Protein AF-0000000072533952 (afdb_homodimer)

Solvent-accessible surface area (backbone atoms only — not comparable to full-atom values): 32001 Å² total; per-residue (Å²): 123,49,76,42,73,48,65,40,90,84,64,40,33,40,47,28,22,36,44,95,86,63,51,37,30,63,87,52,56,63,68,36,52,72,41,28,42,74,43,85,78,47,54,66,27,33,39,36,39,26,56,76,61,28,49,57,67,58,53,50,51,52,51,50,27,60,75,70,69,40,80,87,59,85,91,72,62,68,63,72,34,18,53,51,68,37,53,64,71,61,56,68,69,49,66,80,62,40,72,34,33,43,55,70,49,76,92,56,41,36,65,54,48,80,74,39,47,30,45,31,44,34,34,42,50,41,64,58,43,24,51,50,44,43,49,52,40,41,50,58,38,21,85,76,25,54,29,82,68,53,68,75,44,48,51,55,43,43,67,71,24,56,58,66,37,30,63,65,60,44,54,52,50,51,51,50,46,70,72,70,47,91,63,53,67,49,81,46,44,41,62,53,39,71,74,41,40,51,62,45,51,46,52,50,35,54,73,70,68,47,95,70,54,69,66,57,42,49,51,45,37,59,55,63,32,68,69,44,38,35,73,73,43,22,81,76,54,40,68,39,96,86,32,32,49,78,52,73,77,89,56,73,39,57,34,32,75,67,33,23,39,47,53,47,55,52,45,51,54,52,48,51,64,75,43,63,90,54,87,82,82,72,68,65,60,74,133,124,50,78,42,73,47,66,38,90,84,66,40,31,40,46,29,22,36,45,95,88,63,50,36,29,64,86,54,55,64,69,36,52,73,40,29,41,73,44,84,80,48,54,64,26,33,39,37,38,26,56,76,63,27,50,58,68,57,53,50,52,53,52,50,27,62,75,70,70,40,82,87,60,85,89,72,64,66,63,71,34,19,53,50,66,38,52,66,71,63,56,67,68,49,64,80,61,39,72,33,33,43,57,69,48,77,93,57,43,34,66,52,50,81,74,39,46,30,45,30,44,34,35,43,50,41,63,59,43,24,51,51,44,43,48,51,42,41,50,58,37,20,84,74,26,55,29,81,68,54,70,75,44,47,52,55,44,44,67,71,23,56,60,67,37,31,63,65,59,45,54,52,50,51,52,49,46,70,71,70,48,93,62,52,67,48,81,45,43,41,64,52,39,71,74,40,39,49,63,45,50,47,52,51,35,54,74,70,67,46,95,69,54,70,67,58,43,49,50,45,38,59,54,63,30,67,70,46,37,36,74,74,43,21,82,76,56,41,66,38,96,86,32,32,51,77,51,73,76,88,57,72,39,58,33,33,75,66,32,23,40,47,53,47,55,52,47,52,53,51,48,51,64,75,42,64,91,54,87,82,81,72,67,66,59,77,132

Radius of gyration: 31.55 Å; Cα contacts (8 Å, |Δi|>4): 881; chains: 2; bounding box: 50×92×64 Å

Foldseek 3Di:
DDWDWDAFPVGWTWTFDQAPVGATAFPADNVQQQCQQVADAALQEEEEEEAPLFQQVLVLLLVQCLVVQHNPDDQDDLLQQESSHHDRVSNVPDDPPRHHYYHAAPVSHHPCCQVSQYAYEYEYEDVLVSLVLVVLLCCLVCVRTVGDDASLRSSVVQCQQHHNGHPLVRVVRVLCCVVPPPHNYDYYYLVVCLVPVLVVSVVVSVSSVRPHDSVSSVVSSVCSPLVNCCVVCQVVQDDGPRGRSSRDPSFAQCSVVRDDPVRVVVVVVSCCVSCVVPPDDHDRHDD/DDWDWDAFPVGWTWTFDQAPVGATAFPADNVQQQCQQVADAALQEEEEEEAPLFQQVLVLLLVQCLVVQHNPDDQDDLLQQESSHHDRVSNVPDDPPRHHYYHAAPVSHHPCCQVSQYAYEYEYEDVLVSLVLVVLLCCLVCVRTVGDDASLRSSVVQCQQHHNGHPLVRVVRVLCCVVPPPHNYDYYYLVVCLVPVLVVSVVVSVSSVRPHDSVSSVVSSVCSPLVNCCVVCQVVQDDGPNGRSSRDPSFAQCSVVRDDPVRVVVVVVSCCVSCVVPPDDHDRHDD

InterPro domains:
  IPR000863 Sulfotransferase domain [PF00685] (44-278)
  IPR027417 P-loop containing nucleoside triphosphate hydrolase [G3DSA:3.40.50.300] (6-284)
  IPR027417 P-loop containing nucleoside triphosphate hydrolase [SSF52540] (18-285)

Secondary structure (DSSP, 8-state):
-EEEEEE-TTS-EEEEEE-TTS-EE-S--HHHHHTGGGPPP-TT-EEEEE-TTSSHHHHHHHHHHHHHTSS------GGGGBTTTS-HHHHHTSPSSPEEEE---GGGS-TTHHHH--EEEEEE--HHHHHHHHHHHHHHTHHHH-----HHHHHHHHHH--SS--HHHHHHHHHHHHHH--SEEEEEEHHHHHH-HHHHHHHHHHHTT----HHHHHHHHHHTSHHHHHHHHGGGG-EETTEESS-S---TTGGGGTSBHHHHHHHHHHHHHHTTT----------/-EEEEEE-TTS-EEEEEE-TTS-EE-S--HHHHHTGGGPPP-TT-EEEEE-TTSSHHHHHHHHHHHHHTSS------GGGGBTTTS-HHHHHTSPSSPEEEE---GGGS-TTHHHH--EEEEEE--HHHHHHHHHHHHHHTHHHH-----HHHHHHHHHH--SS--HHHHHHHHHHHHHH--SEEEEEEHHHHHH-HHHHHHHHHHHTT----HHHHHHHHHHTSHHHHHHHHGGGG-EETTEESS-S---TTGGGGTSBHHHHHHHHHHHHHHTTT----------

Structure (mmCIF, N/CA/C/O backbone):
data_AF-0000000072533952-model_v1
#
loop_
_entity.id
_entity.type
_entity.pdbx_description
1 polymer 'Sulfotransferase domain-containing protein'
#
loop_
_atom_site.group_PDB
_atom_site.id
_atom_site.type_symbol
_atom_site.label_atom_id
_atom_site.label_alt_id
_atom_site.label_comp_id
_atom_site.label_asym_id
_atom_site.label_entity_id
_atom_site.label_seq_id
_atom_site.pdbx_PDB_ins_code
_atom_site.Cartn_x
_atom_site.Cartn_y
_atom_site.Cartn_z
_atom_site.occupancy
_atom_site.B_iso_or_equiv
_atom_site.auth_seq_id
_atom_site.auth_comp_id
_atom_site.auth_asym_id
_atom_site.auth_atom_id
_atom_site.pdbx_PDB_model_num
ATOM 1 N N . MET A 1 1 ? 22.077 32.231 4.099 1 72.08 1 MET A N 1
ATOM 2 C CA . MET A 1 1 ? 21.346 30.988 4.328 1 72.08 1 MET A CA 1
ATOM 3 C C . MET A 1 1 ? 21.001 30.309 3.007 1 72.08 1 MET A C 1
ATOM 5 O O . MET A 1 1 ? 20.55 30.964 2.066 1 72.08 1 MET A O 1
ATOM 9 N N . ALA A 1 2 ? 21.498 29.022 2.872 1 86.63 2 ALA A N 1
ATOM 10 C CA . ALA A 1 2 ? 21.587 28.42 1.544 1 86.63 2 ALA A CA 1
ATOM 11 C C . ALA A 1 2 ? 20.46 27.415 1.32 1 86.63 2 ALA A C 1
ATOM 13 O O . ALA A 1 2 ? 19.906 26.871 2.278 1 86.63 2 ALA A O 1
ATOM 14 N N . LEU A 1 3 ? 19.991 27.453 0.155 1 94.36 3 LEU A N 1
ATOM 15 C CA . LEU A 1 3 ? 19.125 26.366 -0.289 1 94.36 3 LEU A CA 1
ATOM 16 C C . LEU A 1 3 ? 19.902 25.057 -0.385 1 94.36 3 LEU A C 1
ATOM 18 O O . LEU A 1 3 ? 21.047 25.042 -0.842 1 94.36 3 LEU A O 1
ATOM 22 N N . VAL A 1 4 ? 19.403 24.019 0.194 1 96.58 4 VAL A N 1
ATOM 23 C CA . VAL A 1 4 ? 20.053 22.713 0.178 1 96.58 4 VAL A CA 1
ATOM 24 C C . VAL A 1 4 ? 19.121 21.68 -0.452 1 96.58 4 VAL A C 1
ATOM 26 O O . VAL A 1 4 ? 17.897 21.811 -0.377 1 96.58 4 VAL A O 1
ATOM 29 N N . LYS A 1 5 ? 19.723 20.726 -1.067 1 96.21 5 LYS A N 1
ATOM 30 C CA . LYS A 1 5 ? 18.999 19.599 -1.649 1 96.21 5 LYS A CA 1
ATOM 31 C C . LYS A 1 5 ? 19.097 18.364 -0.759 1 96.21 5 LYS A C 1
ATOM 33 O O . LYS A 1 5 ? 20.193 17.86 -0.505 1 96.21 5 LYS A O 1
ATOM 38 N N . ILE A 1 6 ? 18.024 17.877 -0.265 1 96.85 6 ILE A N 1
ATOM 39 C CA . ILE A 1 6 ? 17.974 16.686 0.576 1 96.85 6 ILE A CA 1
ATOM 40 C C . ILE A 1 6 ? 17.536 15.484 -0.256 1 96.85 6 ILE A C 1
ATOM 42 O O . ILE A 1 6 ? 16.404 15.437 -0.743 1 96.85 6 ILE A O 1
ATOM 46 N N . PRO A 1 7 ? 18.353 14.525 -0.367 1 96.33 7 PRO A N 1
ATOM 47 C CA . PRO A 1 7 ? 18.014 13.388 -1.226 1 96.33 7 PRO A CA 1
ATOM 48 C C . PRO A 1 7 ? 17.142 12.353 -0.519 1 96.33 7 PRO A C 1
ATOM 50 O O . PRO A 1 7 ? 17.292 12.134 0.686 1 96.33 7 PRO A O 1
ATOM 53 N N . ASP A 1 8 ? 16.264 11.73 -1.284 1 95.71 8 ASP A N 1
ATOM 54 C CA . ASP A 1 8 ? 15.591 10.537 -0.782 1 95.71 8 ASP A CA 1
ATOM 55 C C . ASP A 1 8 ? 16.34 9.27 -1.192 1 95.71 8 ASP A C 1
ATOM 57 O O . ASP A 1 8 ? 17.434 9.345 -1.754 1 95.71 8 ASP A O 1
ATOM 61 N N . SER A 1 9 ? 15.881 8.098 -0.847 1 93.68 9 SER A N 1
ATOM 62 C CA . SER A 1 9 ? 16.593 6.842 -1.054 1 93.68 9 SER A CA 1
ATOM 63 C C . SER A 1 9 ? 16.7 6.506 -2.538 1 93.68 9 SER A C 1
ATOM 65 O O . SER A 1 9 ? 17.529 5.684 -2.936 1 93.68 9 SER A O 1
ATOM 67 N N . SER A 1 10 ? 15.916 7.096 -3.428 1 94.75 10 SER A N 1
ATOM 68 C CA . SER A 1 10 ? 15.924 6.8 -4.857 1 94.75 10 SER A CA 1
ATOM 69 C C . SER A 1 10 ? 16.67 7.876 -5.64 1 94.75 10 SER A C 1
ATOM 71 O O . SER A 1 10 ? 16.702 7.844 -6.872 1 94.75 10 SER A O 1
ATOM 73 N N . GLY A 1 11 ? 17.114 8.857 -4.97 1 94.62 11 GLY A N 1
ATOM 74 C CA . GLY A 1 11 ? 17.959 9.856 -5.605 1 94.62 11 GLY A CA 1
ATOM 75 C C . GLY A 1 11 ? 17.225 11.146 -5.918 1 94.62 11 GLY A C 1
ATOM 76 O O . GLY A 1 11 ? 17.84 12.134 -6.326 1 94.62 11 GLY A O 1
ATOM 77 N N . ASN A 1 12 ? 15.898 11.231 -5.792 1 96.33 12 ASN A N 1
ATOM 78 C CA . ASN A 1 12 ? 15.176 12.495 -5.901 1 96.33 12 ASN A CA 1
ATOM 79 C C . ASN A 1 12 ? 15.495 13.424 -4.733 1 96.33 12 ASN A C 1
ATOM 81 O O . ASN A 1 12 ? 15.807 12.962 -3.634 1 96.33 12 ASN A O 1
ATOM 85 N N . THR A 1 13 ? 15.396 14.697 -4.966 1 96.79 13 THR A N 1
ATOM 86 C CA . THR A 1 13 ? 15.777 15.623 -3.906 1 96.79 13 THR A CA 1
ATOM 87 C C . THR A 1 13 ? 14.642 16.598 -3.606 1 96.79 13 THR A C 1
ATOM 89 O O . THR A 1 13 ? 13.873 16.958 -4.5 1 96.79 13 THR A O 1
ATOM 92 N N . VAL A 1 14 ? 14.535 16.993 -2.382 1 97.01 14 VAL A N 1
ATOM 93 C CA . VAL A 1 14 ? 13.683 18.09 -1.933 1 97.01 14 VAL A CA 1
ATOM 94 C C . VAL A 1 14 ? 14.542 19.308 -1.601 1 97.01 14 VAL A C 1
ATOM 96 O O . VAL A 1 14 ? 15.521 19.202 -0.859 1 97.01 14 VAL A O 1
ATOM 99 N N . VAL A 1 15 ? 14.165 20.429 -2.109 1 97.42 15 VAL A N 1
ATOM 100 C CA . VAL A 1 15 ? 14.941 21.639 -1.861 1 97.42 15 VAL A CA 1
ATOM 101 C C . VAL A 1 15 ? 14.316 22.428 -0.713 1 97.42 15 VAL A C 1
ATOM 103 O O . VAL A 1 15 ? 13.129 22.761 -0.755 1 97.42 15 VAL A O 1
ATOM 106 N N . VAL A 1 16 ? 15.083 22.722 0.311 1 96.96 16 VAL A N 1
ATOM 107 C CA . VAL A 1 16 ? 14.658 23.487 1.478 1 96.96 16 VAL A CA 1
ATOM 108 C C . VAL A 1 16 ? 15.751 24.478 1.873 1 96.96 16 VAL A C 1
ATOM 110 O O . VAL A 1 16 ? 16.856 24.444 1.325 1 96.96 16 VAL A O 1
ATOM 113 N N . ARG A 1 17 ? 15.439 25.376 2.722 1 96.45 17 ARG A N 1
ATOM 114 C CA . ARG A 1 17 ? 16.419 26.311 3.267 1 96.45 17 ARG A CA 1
ATOM 115 C C . ARG A 1 17 ? 17.005 25.79 4.575 1 96.45 17 ARG A C 1
ATOM 117 O O . ARG A 1 17 ? 16.269 25.338 5.455 1 96.45 17 ARG A O 1
ATOM 124 N N . LYS A 1 18 ? 18.279 25.812 4.663 1 95.34 18 LYS A N 1
ATOM 125 C CA . LYS A 1 18 ? 18.946 25.489 5.922 1 95.34 18 LYS A CA 1
ATOM 126 C C . LYS A 1 18 ? 19.325 26.756 6.684 1 95.34 18 LYS A C 1
ATOM 128 O O . LYS A 1 18 ? 20.084 27.586 6.18 1 95.34 18 LYS A O 1
ATOM 133 N N . LEU A 1 19 ? 18.786 26.951 7.853 1 94.61 19 LEU A N 1
ATOM 134 C CA . LEU A 1 19 ? 19.076 28.111 8.689 1 94.61 19 LEU A CA 1
ATOM 135 C C . LEU A 1 19 ? 20.424 27.957 9.385 1 94.61 19 LEU A C 1
ATOM 137 O O . LEU A 1 19 ? 21.056 26.902 9.297 1 94.61 19 LEU A O 1
ATOM 141 N N . LYS A 1 20 ? 20.832 28.969 10.059 1 92.63 20 LYS A N 1
ATOM 142 C CA . LYS A 1 20 ? 22.135 28.986 10.716 1 92.63 20 LYS A CA 1
ATOM 143 C C . LYS A 1 20 ? 22.216 27.919 11.804 1 92.63 20 LYS A C 1
ATOM 145 O O . LYS A 1 20 ? 23.281 27.343 12.038 1 92.63 20 LYS A O 1
ATOM 150 N N . ASP A 1 21 ? 21.11 27.649 12.394 1 90.96 21 ASP A N 1
ATOM 151 C CA . ASP A 1 21 ? 21.104 26.693 13.497 1 90.96 21 ASP A CA 1
ATOM 152 C C . ASP A 1 21 ? 20.874 25.271 12.99 1 90.96 21 ASP A C 1
ATOM 154 O O . ASP A 1 21 ? 20.721 24.341 13.784 1 90.96 21 ASP A O 1
ATOM 158 N N . GLY A 1 22 ? 20.761 25.121 11.699 1 90.71 22 GLY A N 1
ATOM 159 C CA . GLY A 1 22 ? 20.689 23.795 11.106 1 90.71 22 GLY A CA 1
ATOM 160 C C . GLY A 1 22 ? 19.272 23.363 10.783 1 90.71 22 GLY A C 1
ATOM 161 O O . GLY A 1 22 ? 19.064 22.36 10.097 1 90.71 22 GLY A O 1
ATOM 162 N N . ARG A 1 23 ? 18.333 24.153 11.191 1 93.15 23 ARG A N 1
ATOM 163 C CA . ARG A 1 23 ? 16.946 23.801 10.903 1 93.15 23 ARG A CA 1
ATOM 164 C C . ARG A 1 23 ? 16.664 23.864 9.406 1 93.15 23 ARG A C 1
ATOM 166 O O . ARG A 1 23 ? 17.158 24.755 8.713 1 93.15 23 ARG A O 1
ATOM 173 N N . LEU A 1 24 ? 15.912 22.937 8.927 1 95.07 24 LEU A N 1
ATOM 174 C CA . LEU A 1 24 ? 15.436 22.924 7.548 1 95.07 24 LEU A CA 1
ATOM 175 C C . LEU A 1 24 ? 14.059 23.569 7.442 1 95.07 24 LEU A C 1
ATOM 177 O O . LEU A 1 24 ? 13.118 23.149 8.119 1 95.07 24 LEU A O 1
ATOM 181 N N . MET A 1 25 ? 13.954 24.599 6.6 1 96.37 25 MET A N 1
ATOM 182 C CA . MET A 1 25 ? 12.743 25.41 6.512 1 96.37 25 MET A CA 1
ATOM 183 C C . MET A 1 25 ? 12.317 25.595 5.059 1 96.37 25 MET A C 1
ATOM 185 O O . MET A 1 25 ? 13.111 25.376 4.143 1 96.37 25 MET A O 1
ATOM 189 N N . PRO A 1 26 ? 10.991 25.948 4.882 1 95.66 26 PRO A N 1
ATOM 190 C CA . PRO A 1 26 ? 10.617 26.305 3.511 1 95.66 26 PRO A CA 1
ATOM 191 C C . PRO A 1 26 ? 11.433 27.473 2.962 1 95.66 26 PRO A C 1
ATOM 193 O O . PRO A 1 26 ? 12.087 28.187 3.726 1 95.66 26 PRO A O 1
ATOM 196 N N . LYS A 1 27 ? 11.429 27.678 1.603 1 94.67 27 LYS A N 1
ATOM 197 C CA . LYS A 1 27 ? 12.193 28.723 0.928 1 94.67 27 LYS A CA 1
ATOM 198 C C . LYS A 1 27 ? 11.621 30.105 1.232 1 94.67 27 LYS A C 1
ATOM 200 O O . LYS A 1 27 ? 11.439 30.92 0.325 1 94.67 27 LYS A O 1
ATOM 205 N N . PHE A 1 28 ? 11.305 30.309 2.567 1 95.92 28 PHE A N 1
ATOM 206 C CA . PHE A 1 28 ? 10.835 31.619 3.002 1 95.92 28 PHE A CA 1
ATOM 207 C C . PHE A 1 28 ? 11.999 32.594 3.137 1 95.92 28 PHE A C 1
ATOM 209 O O . PHE A 1 28 ? 13.158 32.213 2.966 1 95.92 28 PHE A O 1
ATOM 216 N N . ASP A 1 29 ? 11.689 33.836 3.336 1 95.14 29 ASP A N 1
ATOM 217 C CA . ASP A 1 29 ? 12.703 34.857 3.581 1 95.14 29 ASP A CA 1
ATOM 218 C C . ASP A 1 29 ? 13.523 34.529 4.827 1 95.14 29 ASP A C 1
ATOM 220 O O . ASP A 1 29 ? 12.987 34.496 5.937 1 95.14 29 ASP A O 1
ATOM 224 N N . PRO A 1 30 ? 14.807 34.342 4.618 1 94.37 30 PRO A N 1
ATOM 225 C CA . PRO A 1 30 ? 15.634 33.93 5.754 1 94.37 30 PRO A CA 1
ATOM 226 C C . PRO A 1 30 ? 15.645 34.96 6.881 1 94.37 30 PRO A C 1
ATOM 228 O O . PRO A 1 30 ? 15.759 34.597 8.054 1 94.37 30 PRO A O 1
ATOM 231 N N . GLU A 1 31 ? 15.508 36.167 6.548 1 93.24 31 GLU A N 1
ATOM 232 C CA . GLU A 1 31 ? 15.493 37.198 7.581 1 93.24 31 GLU A CA 1
ATOM 233 C C . GLU A 1 31 ? 14.269 37.059 8.482 1 93.24 31 GLU A C 1
ATOM 235 O O . GLU A 1 31 ? 14.369 37.208 9.701 1 93.24 31 GLU A O 1
ATOM 240 N N . VAL A 1 32 ? 13.206 36.834 7.898 1 95.81 32 VAL A N 1
ATOM 241 C CA . VAL A 1 32 ? 11.978 36.667 8.668 1 95.81 32 VAL A CA 1
ATOM 242 C C . VAL A 1 32 ? 12.061 35.392 9.504 1 95.81 32 VAL A C 1
ATOM 244 O O . VAL A 1 32 ? 11.788 35.412 10.707 1 95.81 32 VAL A O 1
ATOM 247 N N . LEU A 1 33 ? 12.534 34.314 8.902 1 95.96 33 LEU A N 1
ATOM 248 C CA . LEU A 1 33 ? 12.654 33.025 9.575 1 95.96 33 LEU A CA 1
ATOM 249 C C . LEU A 1 33 ? 13.536 33.139 10.814 1 95.96 33 LEU A C 1
ATOM 251 O O . LEU A 1 33 ? 13.241 32.536 11.848 1 95.96 33 LEU A O 1
ATOM 255 N N . GLU A 1 34 ? 14.536 33.929 10.725 1 93.33 34 GLU A N 1
ATOM 256 C CA . GLU A 1 34 ? 15.531 33.992 11.791 1 93.33 34 GLU A CA 1
ATOM 257 C C . GLU A 1 34 ? 15.112 34.975 12.88 1 93.33 34 GLU A C 1
ATOM 259 O O . GLU A 1 34 ? 15.654 34.953 13.987 1 93.33 34 GLU A O 1
ATOM 264 N N . ASN A 1 35 ? 14.091 35.769 12.621 1 92.89 35 ASN A N 1
ATOM 265 C CA . ASN A 1 35 ? 13.762 36.838 13.558 1 92.89 35 ASN A CA 1
ATOM 266 C C . ASN A 1 35 ? 12.463 36.549 14.305 1 92.89 35 ASN A C 1
ATOM 268 O O . ASN A 1 35 ? 11.94 37.415 15.008 1 92.89 35 ASN A O 1
ATOM 272 N N . VAL A 1 36 ? 12.009 35.376 14.228 1 96.4 36 VAL A N 1
ATOM 273 C CA . VAL A 1 36 ? 10.732 35.035 14.846 1 96.4 36 VAL A CA 1
ATOM 274 C C . VAL A 1 36 ? 10.828 35.211 16.36 1 96.4 36 VAL A C 1
ATOM 276 O O . VAL A 1 36 ? 9.893 35.705 16.994 1 96.4 36 VAL A O 1
ATOM 279 N N . LYS A 1 37 ? 11.936 34.876 16.959 1 95.42 37 LYS A N 1
ATOM 280 C CA . LYS A 1 37 ? 12.109 34.957 18.406 1 95.42 37 LYS A CA 1
ATOM 281 C C . LYS A 1 37 ? 12.003 36.399 18.893 1 95.42 37 LYS A C 1
ATOM 283 O O . LYS A 1 37 ? 11.603 36.648 20.032 1 95.42 37 LYS A O 1
ATOM 288 N N . SER A 1 38 ? 12.294 37.329 18.031 1 95.82 38 SER A N 1
ATOM 289 C CA . SER A 1 38 ? 12.302 38.736 18.417 1 95.82 38 SER A CA 1
ATOM 290 C C . SER A 1 38 ? 10.979 39.411 18.07 1 95.82 38 SER A C 1
ATOM 292 O O . SER A 1 38 ? 10.79 40.597 18.349 1 95.82 38 SER A O 1
ATOM 294 N N . LEU A 1 39 ? 10.139 38.694 17.417 1 97.02 39 LEU A N 1
ATOM 295 C CA . LEU A 1 39 ? 8.833 39.25 17.08 1 97.02 39 LEU A CA 1
ATOM 296 C C . LEU A 1 39 ? 8.08 39.67 18.338 1 97.02 39 LEU A C 1
ATOM 298 O O . LEU A 1 39 ? 8.107 38.964 19.349 1 97.02 39 LEU A O 1
ATOM 302 N N . LYS A 1 40 ? 7.335 40.738 18.249 1 96.91 40 LYS A N 1
ATOM 303 C CA . LYS A 1 40 ? 6.59 41.251 19.395 1 96.91 40 LYS A CA 1
ATOM 304 C C . LYS A 1 40 ? 5.135 40.794 19.356 1 96.91 40 LYS A C 1
ATOM 306 O O . LYS A 1 40 ? 4.411 41.091 18.403 1 96.91 40 LYS A O 1
ATOM 311 N N . LEU A 1 41 ? 4.768 40.168 20.42 1 97.31 41 LEU A N 1
ATOM 312 C CA . LEU A 1 41 ? 3.384 39.73 20.566 1 97.31 41 LEU A CA 1
ATOM 313 C C . LEU A 1 41 ? 2.571 40.75 21.355 1 97.31 41 LEU A C 1
ATOM 315 O O . LEU A 1 41 ? 3.137 41.636 22.001 1 97.31 41 LEU A O 1
ATOM 319 N N . ARG A 1 42 ? 1.318 40.588 21.201 1 96.59 42 ARG A N 1
ATOM 320 C CA . ARG A 1 42 ? 0.371 41.352 22.008 1 96.59 42 ARG A CA 1
ATOM 321 C C . ARG A 1 42 ? -0.434 40.435 22.922 1 96.59 42 ARG A C 1
ATOM 323 O O . ARG A 1 42 ? -0.635 39.259 22.61 1 96.59 42 ARG A O 1
ATOM 330 N N . GLU A 1 43 ? -0.942 41.007 23.998 1 95.46 43 GLU A N 1
ATOM 331 C CA . GLU A 1 43 ? -1.677 40.224 24.987 1 95.46 43 GLU A CA 1
ATOM 332 C C . GLU A 1 43 ? -2.983 39.689 24.407 1 95.46 43 GLU A C 1
ATOM 334 O O . GLU A 1 43 ? -3.461 38.629 24.816 1 95.46 43 GLU A O 1
ATOM 339 N N . ASP A 1 44 ? -3.483 40.437 23.482 1 95.88 44 ASP A N 1
ATOM 340 C CA . ASP A 1 44 ? -4.783 40.041 22.948 1 95.88 44 ASP A CA 1
ATOM 341 C C . ASP A 1 44 ? -4.624 39.199 21.684 1 95.88 44 ASP A C 1
ATOM 343 O O . ASP A 1 44 ? -5.612 38.858 21.031 1 95.88 44 ASP A O 1
ATOM 347 N N . ASP A 1 45 ? -3.393 38.833 21.326 1 97.69 45 ASP A N 1
ATOM 348 C CA . ASP A 1 45 ? -3.163 37.954 20.184 1 97.69 45 ASP A CA 1
ATOM 349 C C . ASP A 1 45 ? -3.744 36.564 20.434 1 97.69 45 ASP A C 1
ATOM 351 O O . ASP A 1 45 ? -3.829 36.119 21.581 1 97.69 45 ASP A O 1
ATOM 355 N N . VAL A 1 46 ? -4.223 35.935 19.405 1 98.28 46 VAL A N 1
ATOM 356 C CA . VAL A 1 46 ? -4.5 34.503 19.364 1 98.28 46 VAL A CA 1
ATOM 357 C C . VAL A 1 46 ? -3.506 33.81 18.433 1 98.28 46 VAL A C 1
ATOM 359 O O . VAL A 1 46 ? -3.328 34.225 17.285 1 98.28 46 VAL A O 1
ATOM 362 N N . ILE A 1 47 ? -2.841 32.794 18.877 1 98.57 47 ILE A N 1
ATOM 363 C CA . ILE A 1 47 ? -1.847 32.114 18.055 1 98.57 47 ILE A CA 1
ATOM 364 C C . ILE A 1 47 ? -2.302 30.684 17.771 1 98.57 47 ILE A C 1
ATOM 366 O O . ILE A 1 47 ? -2.598 29.925 18.696 1 98.57 47 ILE A O 1
ATOM 370 N N . ILE A 1 48 ? -2.38 30.331 16.547 1 98.78 48 ILE A N 1
ATOM 371 C CA . ILE A 1 48 ? -2.685 28.974 16.105 1 98.78 48 ILE A CA 1
ATOM 372 C C . ILE A 1 48 ? -1.388 28.205 15.868 1 98.78 48 ILE A C 1
ATOM 374 O O . ILE A 1 48 ? -0.551 28.619 15.063 1 98.78 48 ILE A O 1
ATOM 378 N N . LEU A 1 49 ? -1.254 27.149 16.606 1 98.72 49 LEU A N 1
ATOM 379 C CA . LEU A 1 49 ? -0.095 26.27 16.503 1 98.72 49 LEU A CA 1
ATOM 380 C C . LEU A 1 49 ? -0.477 24.938 15.867 1 98.72 49 LEU A C 1
ATOM 382 O O . LEU A 1 49 ? -1.398 24.264 16.334 1 98.72 49 LEU A O 1
ATOM 386 N N . ALA A 1 50 ? 0.219 24.598 14.819 1 98.44 50 ALA A N 1
ATOM 387 C CA . ALA A 1 50 ? -0.026 23.329 14.139 1 98.44 50 ALA A CA 1
ATOM 388 C C . ALA A 1 50 ? 1.21 22.87 13.371 1 98.44 50 ALA A C 1
ATOM 390 O O . ALA A 1 50 ? 1.886 23.678 12.73 1 98.44 50 ALA A O 1
ATOM 391 N N . TYR A 1 51 ? 1.57 21.555 13.511 1 98.42 51 TYR A N 1
ATOM 392 C CA . TYR A 1 51 ? 2.52 21.011 12.548 1 98.42 51 TYR A CA 1
ATOM 393 C C . TYR A 1 51 ? 2.011 21.186 11.122 1 98.42 51 TYR A C 1
ATOM 395 O O . TYR A 1 51 ? 0.801 21.194 10.885 1 98.42 51 TYR A O 1
ATOM 403 N N . PRO A 1 52 ? 2.905 21.321 10.13 1 97.42 52 PRO A N 1
ATOM 404 C CA . PRO A 1 52 ? 2.432 21.506 8.756 1 97.42 52 PRO A CA 1
ATOM 405 C C . PRO A 1 52 ? 1.431 20.435 8.328 1 97.42 52 PRO A C 1
ATOM 407 O O . PRO A 1 52 ? 1.607 19.257 8.65 1 97.42 52 PRO A O 1
ATOM 410 N N . LYS A 1 53 ? 0.371 20.95 7.669 1 96.58 53 LYS A N 1
ATOM 411 C CA . LYS A 1 53 ? -0.629 20.1 7.028 1 96.58 53 LYS A CA 1
ATOM 412 C C . LYS A 1 53 ? -1.509 19.408 8.065 1 96.58 53 LYS A C 1
ATOM 414 O O . LYS A 1 53 ? -1.964 18.283 7.849 1 96.58 53 LYS A O 1
ATOM 419 N N . SER A 1 54 ? -1.721 20.054 9.166 1 97.27 54 SER A N 1
ATOM 420 C CA . SER A 1 54 ? -2.513 19.464 10.241 1 97.27 54 SER A CA 1
ATOM 421 C C . SER A 1 54 ? -3.792 20.258 10.484 1 97.27 54 SER A C 1
ATOM 423 O O . SER A 1 54 ? -4.435 20.105 11.525 1 97.27 54 SER A O 1
ATOM 425 N N . GLY A 1 55 ? -4.137 21.22 9.584 1 95.82 55 GLY A N 1
ATOM 426 C CA . GLY A 1 55 ? -5.44 21.857 9.679 1 95.82 55 GLY A CA 1
ATOM 427 C C . GLY A 1 55 ? -5.363 23.318 10.081 1 95.82 55 GLY A C 1
ATOM 428 O O . GLY A 1 55 ? -6.322 23.868 10.627 1 95.82 55 GLY A O 1
ATOM 429 N N . THR A 1 56 ? -4.244 23.928 9.783 1 96.67 56 THR A N 1
ATOM 430 C CA . THR A 1 56 ? -4.046 25.32 10.169 1 96.67 56 THR A CA 1
ATOM 431 C C . THR A 1 56 ? -5.047 26.226 9.457 1 96.67 56 THR A C 1
ATOM 433 O O . THR A 1 56 ? -5.616 27.133 10.068 1 96.67 56 THR A O 1
ATOM 436 N N . HIS A 1 57 ? -5.276 26.063 8.17 1 94 57 HIS A N 1
ATOM 437 C CA . HIS A 1 57 ? -6.243 26.852 7.415 1 94 57 HIS A CA 1
ATOM 438 C C . HIS A 1 57 ? -7.631 26.769 8.04 1 94 57 HIS A C 1
ATOM 440 O O . HIS A 1 57 ? -8.342 27.774 8.12 1 94 57 HIS A O 1
ATOM 446 N N . TRP A 1 58 ? -7.92 25.577 8.465 1 95.59 58 TRP A N 1
ATOM 447 C CA . TRP A 1 58 ? -9.227 25.288 9.045 1 95.59 58 TRP A CA 1
ATOM 448 C C . TRP A 1 58 ? -9.435 26.072 10.337 1 95.59 58 TRP A C 1
ATOM 450 O O . TRP A 1 58 ? -10.415 26.809 10.472 1 95.59 58 TRP A O 1
ATOM 460 N N . LEU A 1 59 ? -8.535 25.961 11.218 1 97.24 59 LEU A N 1
ATOM 461 C CA . LEU A 1 59 ? -8.63 26.626 12.513 1 97.24 59 LEU A CA 1
ATOM 462 C C . LEU A 1 59 ? -8.569 28.141 12.351 1 97.24 59 LEU A C 1
ATOM 464 O O . LEU A 1 59 ? -9.225 28.876 13.094 1 97.24 59 LEU A O 1
ATOM 468 N N . PHE A 1 60 ? -7.76 28.595 11.408 1 96.62 60 PHE A N 1
ATOM 469 C CA . PHE A 1 60 ? -7.641 30.023 11.135 1 96.62 60 PHE A CA 1
ATOM 470 C C . PHE A 1 60 ? -8.985 30.608 10.717 1 96.62 60 PHE A C 1
ATOM 472 O O . PHE A 1 60 ? -9.391 31.661 11.213 1 96.62 60 PHE A O 1
ATOM 479 N N . GLU A 1 61 ? -9.669 29.927 9.88 1 95.69 61 GLU A N 1
ATOM 480 C CA . GLU A 1 61 ? -10.962 30.403 9.399 1 95.69 61 GLU A CA 1
ATOM 481 C C . GLU A 1 61 ? -11.989 30.444 10.527 1 95.69 61 GLU A C 1
ATOM 483 O O . GLU A 1 61 ? -12.75 31.406 10.646 1 95.69 61 GLU A O 1
ATOM 488 N N . ILE A 1 62 ? -12.017 29.411 11.281 1 97.57 62 ILE A N 1
ATOM 489 C CA . ILE A 1 62 ? -12.938 29.342 12.41 1 97.57 62 ILE A CA 1
ATOM 490 C C . ILE A 1 62 ? -12.667 30.5 13.368 1 97.57 62 ILE A C 1
ATOM 492 O O . ILE A 1 62 ? -13.589 31.222 13.755 1 97.57 62 ILE A O 1
ATOM 496 N N . ALA A 1 63 ? -11.424 30.697 13.714 1 97.4 63 ALA A N 1
ATOM 497 C CA . ALA A 1 63 ? -11.043 31.736 14.667 1 97.4 63 ALA A CA 1
ATOM 498 C C . ALA A 1 63 ? -11.383 33.124 14.129 1 97.4 63 ALA A C 1
ATOM 500 O O . ALA A 1 63 ? -11.826 33.995 14.88 1 97.4 63 ALA A O 1
ATOM 501 N N . GLN A 1 64 ? -11.164 33.337 12.843 1 95.71 64 GLN A N 1
ATOM 502 C CA . GLN A 1 64 ? -11.472 34.621 12.223 1 95.71 64 GLN A CA 1
ATOM 503 C C . GLN A 1 64 ? -12.96 34.943 12.332 1 95.71 64 GLN A C 1
ATOM 505 O O . GLN A 1 64 ? -13.334 36.054 12.713 1 95.71 64 GLN A O 1
ATOM 510 N N . MET A 1 65 ? -13.785 34.024 12.031 1 96.69 65 MET A N 1
ATOM 511 C CA . MET A 1 65 ? -15.229 34.235 12.048 1 96.69 65 MET A CA 1
ATOM 512 C C . MET A 1 65 ? -15.731 34.451 13.472 1 96.69 65 MET A C 1
ATOM 514 O O . MET A 1 65 ? -16.602 35.29 13.708 1 96.69 65 MET A O 1
ATOM 518 N N . LEU A 1 66 ? -15.207 33.671 14.346 1 97.39 66 LEU A N 1
ATOM 519 C CA . LEU A 1 66 ? -15.589 33.844 15.744 1 97.39 66 LEU A CA 1
ATOM 520 C C . LEU A 1 66 ? -15.191 35.226 16.249 1 97.39 66 LEU A C 1
ATOM 522 O O . LEU A 1 66 ? -15.984 35.903 16.909 1 97.39 66 LEU A O 1
ATOM 526 N N . LYS A 1 67 ? -13.962 35.603 15.989 1 95.55 67 LYS A N 1
ATOM 527 C CA . LYS A 1 67 ? -13.465 36.912 16.404 1 95.55 67 LYS A CA 1
ATOM 528 C C . LYS A 1 67 ? -14.36 38.031 15.879 1 95.55 67 LYS A C 1
ATOM 530 O O . LYS A 1 67 ? -14.725 38.943 16.625 1 95.55 67 LYS A O 1
ATOM 535 N N . LEU A 1 68 ? -14.769 37.949 14.605 1 94.7 68 LEU A N 1
ATOM 536 C CA . LEU A 1 68 ? -15.517 39.023 13.959 1 94.7 68 LEU A CA 1
ATOM 537 C C . LEU A 1 68 ? -17.012 38.88 14.226 1 94.7 68 LEU A C 1
ATOM 539 O O . LEU A 1 68 ? -17.778 39.82 14.006 1 94.7 68 LEU A O 1
ATOM 543 N N . GLY A 1 69 ? -17.476 37.725 14.614 1 95.75 69 GLY A N 1
ATOM 544 C CA . GLY A 1 69 ? -18.868 37.493 14.962 1 95.75 69 GLY A CA 1
ATOM 545 C C . GLY A 1 69 ? -19.778 37.396 13.751 1 95.75 69 GLY A C 1
ATOM 546 O O . GLY A 1 69 ? -20.941 37.799 13.808 1 95.75 69 GLY A O 1
ATOM 547 N N . THR A 1 70 ? -19.187 36.975 12.687 1 96 70 THR A N 1
ATOM 548 C CA . THR A 1 70 ? -19.945 36.825 11.45 1 96 70 THR A CA 1
ATOM 549 C C . THR A 1 70 ? -19.253 35.843 10.508 1 96 70 THR A C 1
ATOM 551 O O . THR A 1 70 ? -18.051 35.6 10.63 1 96 70 THR A O 1
ATOM 554 N N . THR A 1 71 ? -20.001 35.251 9.646 1 94.99 71 THR A N 1
ATOM 555 C CA . THR A 1 71 ? -19.432 34.385 8.619 1 94.99 71 THR A CA 1
ATOM 556 C C . THR A 1 71 ? -19.077 35.187 7.371 1 94.99 71 THR A C 1
ATOM 558 O O . THR A 1 71 ? -18.411 34.678 6.468 1 94.99 71 THR A O 1
ATOM 561 N N . ASP A 1 72 ? -19.54 36.38 7.338 1 92.63 72 ASP A N 1
ATOM 562 C CA . ASP A 1 72 ? -19.194 37.278 6.24 1 92.63 72 ASP A CA 1
ATOM 563 C C . ASP A 1 72 ? -17.852 37.962 6.491 1 92.63 72 ASP A C 1
ATOM 565 O O . ASP A 1 72 ? -17.809 39.133 6.874 1 92.63 72 ASP A O 1
ATOM 569 N N . VAL A 1 73 ? -16.845 37.274 6.344 1 89.64 73 VAL A N 1
ATOM 570 C CA . VAL A 1 73 ? -15.497 37.775 6.593 1 89.64 73 VAL A CA 1
ATOM 571 C C . VAL A 1 73 ? -14.75 37.927 5.27 1 89.64 73 VAL A C 1
ATOM 573 O O . VAL A 1 73 ? -15.03 37.211 4.306 1 89.64 73 VAL A O 1
ATOM 576 N N . PRO A 1 74 ? -13.82 38.924 5.242 1 86.37 74 PRO A N 1
ATOM 577 C CA . PRO A 1 74 ? -12.98 38.987 4.043 1 86.37 74 PRO A CA 1
ATOM 578 C C . PRO A 1 74 ? -12.188 37.703 3.81 1 86.37 74 PRO A C 1
ATOM 580 O O . PRO A 1 74 ? -11.737 37.069 4.767 1 86.37 74 PRO A O 1
ATOM 583 N N . VAL A 1 75 ? -12.085 37.406 2.569 1 85.44 75 VAL A N 1
ATOM 584 C CA . VAL A 1 75 ? -11.274 36.248 2.206 1 85.44 75 VAL A CA 1
ATOM 585 C C . VAL A 1 75 ? -9.794 36.624 2.235 1 85.44 75 VAL A C 1
ATOM 587 O O . VAL A 1 75 ? -9.331 37.409 1.404 1 85.44 75 VAL A O 1
ATOM 590 N N . VAL A 1 76 ? -9.099 36.129 3.203 1 86.68 76 VAL A N 1
ATOM 591 C CA . VAL A 1 76 ? -7.675 36.412 3.35 1 86.68 76 VAL A CA 1
ATOM 592 C C . VAL A 1 76 ? -6.889 35.104 3.391 1 86.68 76 VAL A C 1
ATOM 594 O O . VAL A 1 76 ? -7.451 34.044 3.677 1 86.68 76 VAL A O 1
ATOM 597 N N . SER A 1 77 ? -5.62 35.263 3.098 1 87.98 77 SER A N 1
ATOM 598 C CA . SER A 1 77 ? -4.751 34.093 3.163 1 87.98 77 SER A CA 1
ATOM 599 C C . SER A 1 77 ? -4.198 33.891 4.569 1 87.98 77 SER A C 1
ATOM 601 O O . SER A 1 77 ? -3.727 34.841 5.199 1 87.98 77 SER A O 1
ATOM 603 N N . LYS A 1 78 ? -4.232 32.705 4.972 1 91.04 78 LYS A N 1
ATOM 604 C CA . LYS A 1 78 ? -3.638 32.331 6.252 1 91.04 78 LYS A CA 1
ATOM 605 C C . LYS A 1 78 ? -2.164 32.723 6.31 1 91.04 78 LYS A C 1
ATOM 607 O O . LYS A 1 78 ? -1.661 33.109 7.367 1 91.04 78 LYS A O 1
ATOM 612 N N . SER A 1 79 ? -1.471 32.722 5.162 1 92.68 79 SER A N 1
ATOM 613 C CA . SER A 1 79 ? -0.039 32.995 5.089 1 92.68 79 SER A CA 1
ATOM 614 C C . SER A 1 79 ? 0.264 34.45 5.43 1 92.68 79 SER A C 1
ATOM 616 O O . SER A 1 79 ? 1.364 34.77 5.886 1 92.68 79 SER A O 1
ATOM 618 N N . ASP A 1 80 ? -0.724 35.3 5.289 1 93.41 80 ASP A N 1
ATOM 619 C CA . ASP A 1 80 ? -0.545 36.715 5.598 1 93.41 80 ASP A CA 1
ATOM 620 C C . ASP A 1 80 ? -0.467 36.943 7.106 1 93.41 80 ASP A C 1
ATOM 622 O O . ASP A 1 80 ? -0.091 38.027 7.556 1 93.41 80 ASP A O 1
ATOM 626 N N . PHE A 1 81 ? -0.759 35.946 7.807 1 96.31 81 PHE A N 1
ATOM 627 C CA . PHE A 1 81 ? -0.778 36.052 9.261 1 96.31 81 PHE A CA 1
ATOM 628 C C . PHE A 1 81 ? 0.214 35.079 9.888 1 96.31 81 PHE A C 1
ATOM 630 O O . PHE A 1 81 ? 0.178 34.84 11.096 1 96.31 81 PHE A O 1
ATOM 637 N N . MET A 1 82 ? 1.087 34.521 9.131 1 97.79 82 MET A N 1
ATOM 638 C CA . MET A 1 82 ? 2.091 33.555 9.57 1 97.79 82 MET A CA 1
ATOM 639 C C . MET A 1 82 ? 3.352 34.263 10.054 1 97.79 82 MET A C 1
ATOM 641 O O . MET A 1 82 ? 4.009 34.965 9.284 1 97.79 82 MET A O 1
ATOM 645 N N . ILE A 1 83 ? 3.793 34.016 11.247 1 98.04 83 ILE A N 1
ATOM 646 C CA . ILE A 1 83 ? 4.788 34.859 11.901 1 98.04 83 ILE A CA 1
ATOM 647 C C . ILE A 1 83 ? 6.169 34.58 11.313 1 98.04 83 ILE A C 1
ATOM 649 O O . ILE A 1 83 ? 7.079 35.404 11.43 1 98.04 83 ILE A O 1
ATOM 653 N N . GLU A 1 84 ? 6.382 33.36 10.693 1 97.44 84 GLU A N 1
ATOM 654 C CA . GLU A 1 84 ? 7.684 33.063 10.103 1 97.44 84 GLU A CA 1
ATOM 655 C C . GLU A 1 84 ? 7.693 33.367 8.607 1 97.44 84 GLU A C 1
ATOM 657 O O . GLU A 1 84 ? 8.66 33.051 7.91 1 97.44 84 GLU A O 1
ATOM 662 N N . TYR A 1 85 ? 6.615 33.953 8.109 1 96.9 85 TYR A N 1
ATOM 663 C CA . TYR A 1 85 ? 6.505 34.274 6.691 1 96.9 85 TYR A CA 1
ATOM 664 C C . TYR A 1 85 ? 6.423 35.781 6.477 1 96.9 85 TYR A C 1
ATOM 666 O O . TYR A 1 85 ? 6.908 36.298 5.468 1 96.9 85 TYR A O 1
ATOM 674 N N . VAL A 1 86 ? 5.806 36.497 7.457 1 96.37 86 VAL A N 1
ATOM 675 C CA . VAL A 1 86 ? 5.475 37.908 7.288 1 96.37 86 VAL A CA 1
ATOM 676 C C . VAL A 1 86 ? 6.29 38.751 8.266 1 96.37 86 VAL A C 1
ATOM 678 O O . VAL A 1 86 ? 6.468 38.37 9.425 1 96.37 86 VAL A O 1
ATOM 681 N N . LYS A 1 87 ? 6.698 39.934 7.806 1 96.07 87 LYS A N 1
ATOM 682 C CA . LYS A 1 87 ? 7.489 40.837 8.638 1 96.07 87 LYS A CA 1
ATOM 683 C C . LYS A 1 87 ? 6.632 41.468 9.732 1 96.07 87 LYS A C 1
ATOM 685 O O . LYS A 1 87 ? 5.422 41.633 9.562 1 96.07 87 LYS A O 1
ATOM 690 N N . GLN A 1 88 ? 7.301 41.93 10.723 1 94.78 88 GLN A N 1
ATOM 691 C CA . GLN A 1 88 ? 6.648 42.474 11.909 1 94.78 88 GLN A CA 1
ATOM 692 C C . GLN A 1 88 ? 5.748 43.653 11.549 1 94.78 88 GLN A C 1
ATOM 694 O O . GLN A 1 88 ? 4.638 43.775 12.071 1 94.78 88 GLN A O 1
ATOM 699 N N . ASP A 1 89 ? 6.185 44.53 10.773 1 95.07 89 ASP A N 1
ATOM 700 C CA . ASP A 1 89 ? 5.435 45.742 10.459 1 95.07 89 ASP A CA 1
ATOM 701 C C . ASP A 1 89 ? 4.116 45.407 9.767 1 95.07 89 ASP A C 1
ATOM 703 O O . ASP A 1 89 ? 3.109 46.087 9.977 1 95.07 89 ASP A O 1
ATOM 707 N N . ILE A 1 90 ? 4.163 44.421 8.984 1 95.33 90 ILE A N 1
ATOM 708 C CA . ILE A 1 90 ? 2.955 43.982 8.293 1 95.33 90 ILE A CA 1
ATOM 709 C C . ILE A 1 90 ? 1.996 43.336 9.29 1 95.33 90 ILE A C 1
ATOM 711 O O . ILE A 1 90 ? 0.787 43.574 9.241 1 95.33 90 ILE A O 1
ATOM 715 N N . LEU A 1 91 ? 2.514 42.546 10.182 1 95.72 91 LEU A N 1
ATOM 716 C CA . LEU A 1 91 ? 1.685 41.939 11.218 1 95.72 91 LEU A CA 1
ATOM 717 C C . LEU A 1 91 ? 1.079 43.005 12.124 1 95.72 91 LEU A C 1
ATOM 719 O O . LEU A 1 91 ? -0.074 42.887 12.544 1 95.72 91 LEU A O 1
ATOM 723 N N . ASP A 1 92 ? 1.87 44.024 12.382 1 94.85 92 ASP A N 1
ATOM 724 C CA . ASP A 1 92 ? 1.43 45.097 13.269 1 94.85 92 ASP A CA 1
ATOM 725 C C . ASP A 1 92 ? 0.248 45.855 12.67 1 94.85 92 ASP A C 1
ATOM 727 O O . ASP A 1 92 ? -0.535 46.469 13.397 1 94.85 92 ASP A O 1
ATOM 731 N N . ALA A 1 93 ? 0.114 45.795 11.388 1 94.43 93 ALA A N 1
ATOM 732 C CA . ALA A 1 93 ? -0.929 46.547 10.696 1 94.43 93 ALA A CA 1
ATOM 733 C C . ALA A 1 93 ? -2.238 45.765 10.662 1 94.43 93 ALA A C 1
ATOM 735 O O . ALA A 1 93 ? -3.278 46.299 10.269 1 94.43 93 ALA A O 1
ATOM 736 N N . LYS A 1 94 ? -2.213 44.555 11.106 1 93.9 94 LYS A N 1
ATOM 737 C CA . LYS A 1 94 ? -3.429 43.747 11.1 1 93.9 94 LYS A CA 1
ATOM 738 C C . LYS A 1 94 ? -4.39 44.19 12.199 1 93.9 94 LYS A C 1
ATOM 740 O O . LYS A 1 94 ? -3.961 44.693 13.24 1 93.9 94 LYS A O 1
ATOM 745 N N . PRO A 1 95 ? -5.654 43.944 11.93 1 89.96 95 PRO A N 1
ATOM 746 C CA . PRO A 1 95 ? -6.635 44.332 12.947 1 89.96 95 PRO A CA 1
ATOM 747 C C . PRO A 1 95 ? -6.517 43.506 14.226 1 89.96 95 PRO A C 1
ATOM 749 O O . PRO A 1 95 ? -6.273 42.299 14.165 1 89.96 95 PRO A O 1
ATOM 752 N N . LEU A 1 96 ? -6.839 44.096 15.398 1 89.78 96 LEU A N 1
ATOM 753 C CA . LEU A 1 96 ? -6.77 43.452 16.705 1 89.78 96 LEU A CA 1
ATOM 754 C C . LEU A 1 96 ? -8.101 42.796 17.059 1 89.78 96 LEU A C 1
ATOM 756 O O . LEU A 1 96 ? -9.16 43.268 16.64 1 89.78 96 LEU A O 1
ATOM 760 N N . PRO A 1 97 ? -8.098 41.965 17.851 1 93.05 97 PRO A N 1
ATOM 761 C CA . PRO A 1 97 ? -6.958 41.093 18.145 1 93.05 97 PRO A CA 1
ATOM 762 C C . PRO A 1 97 ? -6.465 40.332 16.917 1 93.05 97 PRO A C 1
ATOM 764 O O . PRO A 1 97 ? -7.266 39.95 16.06 1 93.05 97 PRO A O 1
ATOM 767 N N . ARG A 1 98 ? -5.189 40.118 16.804 1 96.21 98 ARG A N 1
ATOM 768 C CA . ARG A 1 98 ? -4.613 39.411 15.664 1 96.21 98 ARG A CA 1
ATOM 769 C C . ARG A 1 98 ? -4.759 37.901 15.825 1 96.21 98 ARG A C 1
ATOM 771 O O . ARG A 1 98 ? -4.532 37.363 16.91 1 96.21 98 ARG A O 1
ATOM 778 N N . ILE A 1 99 ? -5.243 37.247 14.763 1 97.49 99 ILE A N 1
ATOM 779 C CA . ILE A 1 99 ? -5.194 35.791 14.682 1 97.49 99 ILE A CA 1
ATOM 780 C C . ILE A 1 99 ? -3.94 35.358 13.926 1 97.49 99 ILE A C 1
ATOM 782 O O . ILE A 1 99 ? -3.943 35.289 12.694 1 97.49 99 ILE A O 1
ATOM 786 N N . LEU A 1 100 ? -2.904 35.032 14.626 1 98.19 100 LEU A N 1
ATOM 787 C CA . LEU A 1 100 ? -1.62 34.657 14.042 1 98.19 100 LEU A CA 1
ATOM 788 C C . LEU A 1 100 ? -1.48 33.141 13.967 1 98.19 100 LEU A C 1
ATOM 790 O O . LEU A 1 100 ? -2.242 32.41 14.603 1 98.19 100 LEU A O 1
ATOM 794 N N . ASN A 1 101 ? -0.605 32.64 13.144 1 98.39 101 ASN A N 1
ATOM 795 C CA . ASN A 1 101 ? -0.339 31.207 13.073 1 98.39 101 ASN A CA 1
ATOM 796 C C . ASN A 1 101 ? 1.139 30.924 12.818 1 98.39 101 ASN A C 1
ATOM 798 O O . ASN A 1 101 ? 1.87 31.795 12.345 1 98.39 101 ASN A O 1
ATOM 802 N N . THR A 1 102 ? 1.605 29.706 13.184 1 98.51 102 THR A N 1
ATOM 803 C CA . THR A 1 102 ? 2.985 29.288 12.968 1 98.51 102 THR A CA 1
ATOM 804 C C . THR A 1 102 ? 3.105 27.768 13.023 1 98.51 102 THR A C 1
ATOM 806 O O . THR A 1 102 ? 2.245 27.092 13.591 1 98.51 102 THR A O 1
ATOM 809 N N . HIS A 1 103 ? 4.116 27.241 12.369 1 98.33 103 HIS A N 1
ATOM 810 C CA . HIS A 1 103 ? 4.459 25.824 12.425 1 98.33 103 HIS A CA 1
ATOM 811 C C . HIS A 1 103 ? 5.729 25.596 13.237 1 98.33 103 HIS A C 1
ATOM 813 O O . HIS A 1 103 ? 6.265 24.486 13.261 1 98.33 103 HIS A O 1
ATOM 819 N N . TYR A 1 104 ? 6.207 26.631 13.943 1 97.77 104 TYR A N 1
ATOM 820 C CA . TYR A 1 104 ? 7.449 26.529 14.701 1 97.77 104 TYR A CA 1
ATOM 821 C C . TYR A 1 104 ? 7.251 25.7 15.964 1 97.77 104 TYR A C 1
ATOM 823 O O . TYR A 1 104 ? 6.149 25.653 16.516 1 97.77 104 TYR A O 1
ATOM 831 N N . ARG A 1 105 ? 8.307 25.108 16.362 1 96.75 105 ARG A N 1
ATOM 832 C CA . ARG A 1 105 ? 8.367 24.495 17.685 1 96.75 105 ARG A CA 1
ATOM 833 C C . ARG A 1 105 ? 8.322 25.553 18.782 1 96.75 105 ARG A C 1
ATOM 835 O O . ARG A 1 105 ? 8.666 26.713 18.547 1 96.75 105 ARG A O 1
ATOM 842 N N . PHE A 1 106 ? 7.971 25.095 19.935 1 97.24 106 PHE A N 1
ATOM 843 C CA . PHE A 1 106 ? 7.695 26.032 21.017 1 97.24 106 PHE A CA 1
ATOM 844 C C . PHE A 1 106 ? 8.944 26.829 21.375 1 97.24 106 PHE A C 1
ATOM 846 O O . PHE A 1 106 ? 8.872 28.039 21.599 1 97.24 106 PHE A O 1
ATOM 853 N N . HIS A 1 107 ? 10.112 26.153 21.422 1 95.49 107 HIS A N 1
ATOM 854 C CA . HIS A 1 107 ? 11.341 26.806 21.858 1 95.49 107 HIS A CA 1
ATOM 855 C C . HIS A 1 107 ? 11.807 27.841 20.84 1 95.49 107 HIS A C 1
ATOM 857 O O . HIS A 1 107 ? 12.688 28.653 21.132 1 95.49 107 HIS A O 1
ATOM 863 N N . ASP A 1 108 ? 11.165 27.88 19.645 1 95.71 108 ASP A N 1
ATOM 864 C CA . ASP A 1 108 ? 11.552 28.827 18.603 1 95.71 108 ASP A CA 1
ATOM 865 C C . ASP A 1 108 ? 10.545 29.97 18.498 1 95.71 108 ASP A C 1
ATOM 867 O O . ASP A 1 108 ? 10.701 30.867 17.667 1 95.71 108 ASP A O 1
ATOM 871 N N . LEU A 1 109 ? 9.516 29.974 19.335 1 97.64 109 LEU A N 1
ATOM 872 C CA . LEU A 1 109 ? 8.498 31.02 19.324 1 97.64 109 LEU A CA 1
ATOM 873 C C . LEU A 1 109 ? 9.046 32.317 19.909 1 97.64 109 LEU A C 1
ATOM 875 O O . LEU A 1 109 ? 10.123 32.327 20.509 1 97.64 109 LEU A O 1
ATOM 879 N N . PRO A 1 110 ? 8.279 33.392 19.69 1 97.73 110 PRO A N 1
ATOM 880 C CA . PRO A 1 110 ? 8.711 34.663 20.276 1 97.73 110 PRO A CA 1
ATOM 881 C C . PRO A 1 110 ? 8.933 34.571 21.784 1 97.73 110 PRO A C 1
ATOM 883 O O . PRO A 1 110 ? 8.115 33.985 22.498 1 97.73 110 PRO A O 1
ATOM 886 N N . THR A 1 111 ? 9.948 35.193 22.224 1 96.72 111 THR A N 1
ATOM 887 C CA . THR A 1 111 ? 10.378 35.052 23.61 1 96.72 111 THR A CA 1
ATOM 888 C C . THR A 1 111 ? 9.355 35.67 24.559 1 96.72 111 THR A C 1
ATOM 890 O O . THR A 1 111 ? 9.228 35.242 25.708 1 96.72 111 THR A O 1
ATOM 893 N N . ASP A 1 112 ? 8.656 36.626 24.12 1 96.4 112 ASP A N 1
ATOM 894 C CA . ASP A 1 112 ? 7.746 37.335 25.015 1 96.4 112 ASP A CA 1
ATOM 895 C C . ASP A 1 112 ? 6.413 36.6 25.139 1 96.4 112 ASP A C 1
ATOM 897 O O . ASP A 1 112 ? 5.454 37.132 25.701 1 96.4 112 ASP A O 1
ATOM 901 N N . ILE A 1 113 ? 6.331 35.397 24.649 1 97.49 113 ILE A N 1
ATOM 902 C CA . ILE A 1 113 ? 5.118 34.592 24.752 1 97.49 113 ILE A CA 1
ATOM 903 C C . ILE A 1 113 ? 4.8 34.324 26.221 1 97.49 113 ILE A C 1
ATOM 905 O O . ILE A 1 113 ? 3.631 34.244 26.605 1 97.49 113 ILE A O 1
ATOM 909 N N . HIS A 1 114 ? 5.8 34.282 27.047 1 95.42 114 HIS A N 1
ATOM 910 C CA . HIS A 1 114 ? 5.625 33.983 28.464 1 95.42 114 HIS A CA 1
ATOM 911 C C . HIS A 1 114 ? 5.159 35.215 29.234 1 95.42 114 HIS A C 1
ATOM 913 O O . HIS A 1 114 ? 4.604 35.095 30.328 1 95.42 114 HIS A O 1
ATOM 919 N N . THR A 1 115 ? 5.395 36.363 28.671 1 96.64 115 THR A N 1
ATOM 920 C CA . THR A 1 115 ? 4.989 37.595 29.339 1 96.64 115 THR A CA 1
ATOM 921 C C . THR A 1 115 ? 3.644 38.081 28.806 1 96.64 115 THR A C 1
ATOM 923 O O . THR A 1 115 ? 2.794 38.536 29.574 1 96.64 115 THR A O 1
ATOM 926 N N . LYS A 1 116 ? 3.415 37.983 27.542 1 97.31 116 LYS A N 1
ATOM 927 C CA . LYS A 1 116 ? 2.186 38.47 26.924 1 97.31 116 LYS A CA 1
ATOM 928 C C . LYS A 1 116 ? 1.05 37.466 27.092 1 97.31 116 LYS A C 1
ATOM 930 O O . LYS A 1 116 ? -0.122 37.847 27.132 1 97.31 116 LYS A O 1
ATOM 935 N N . LYS A 1 117 ? 1.415 36.154 27.112 1 97 117 LYS A N 1
ATOM 936 C CA . LYS A 1 117 ? 0.507 35.041 27.371 1 97 117 LYS A CA 1
ATOM 937 C C . LYS A 1 117 ? -0.739 35.132 26.495 1 97 117 LYS A C 1
ATOM 939 O O . LYS A 1 117 ? -1.864 35.098 26.999 1 97 117 LYS A O 1
ATOM 944 N N . PRO A 1 118 ? -0.535 35.219 25.185 1 97.55 118 PRO A N 1
ATOM 945 C CA . PRO A 1 118 ? -1.695 35.18 24.292 1 97.55 118 PRO A CA 1
ATOM 946 C C . PRO A 1 118 ? -2.491 33.882 24.415 1 97.55 118 PRO A C 1
ATOM 948 O O . PRO A 1 118 ? -1.999 32.903 24.982 1 97.55 118 PRO A O 1
ATOM 951 N N . LYS A 1 119 ? -3.762 33.86 23.967 1 98.03 119 LYS A N 1
ATOM 952 C CA . LYS A 1 119 ? -4.504 32.609 23.848 1 98.03 119 LYS A CA 1
ATOM 953 C C . LYS A 1 119 ? -3.954 31.75 22.713 1 98.03 119 LYS A C 1
ATOM 955 O O . LYS A 1 119 ? -3.638 32.262 21.637 1 98.03 119 LYS A O 1
ATOM 960 N N . ILE A 1 120 ? -3.804 30.461 22.952 1 98.64 120 ILE A N 1
ATOM 961 C CA . ILE A 1 120 ? -3.172 29.578 21.978 1 98.64 120 ILE A CA 1
ATOM 962 C C . ILE A 1 120 ? -4.139 28.463 21.589 1 98.64 120 ILE A C 1
ATOM 964 O O . ILE A 1 120 ? -4.703 27.791 22.455 1 98.64 120 ILE A O 1
ATOM 968 N N . LEU A 1 121 ? -4.429 28.334 20.352 1 98.82 121 LEU A N 1
ATOM 969 C CA . LEU A 1 121 ? -5.104 27.171 19.787 1 98.82 121 LEU A CA 1
ATOM 970 C C . LEU A 1 121 ? -4.098 26.204 19.172 1 98.82 121 LEU A C 1
ATOM 972 O O . LEU A 1 121 ? -3.419 26.543 18.2 1 98.82 121 LEU A O 1
ATOM 976 N N . TYR A 1 122 ? -3.924 25.086 19.737 1 98.81 122 TYR A N 1
ATOM 977 C CA . TYR A 1 122 ? -2.998 24.064 19.264 1 98.81 122 TYR A CA 1
ATOM 978 C C . TYR A 1 122 ? -3.751 22.875 18.678 1 98.81 122 TYR A C 1
ATOM 980 O O . TYR A 1 122 ? -4.576 22.259 19.357 1 98.81 122 TYR A O 1
ATOM 988 N N . ILE A 1 123 ? -3.502 22.574 17.42 1 98.6 123 ILE A N 1
ATOM 989 C CA . ILE A 1 123 ? -4.182 21.444 16.797 1 98.6 123 ILE A CA 1
ATOM 990 C C . ILE A 1 123 ? -3.161 20.378 16.407 1 98.6 123 ILE A C 1
ATOM 992 O O . ILE A 1 123 ? -2.081 20.698 15.905 1 98.6 123 ILE A O 1
ATOM 996 N N . ARG A 1 124 ? -3.448 19.153 16.699 1 98.3 124 ARG A N 1
ATOM 997 C CA . ARG A 1 124 ? -2.652 18.005 16.277 1 98.3 124 ARG A CA 1
ATOM 998 C C . ARG A 1 124 ? -3.46 17.082 15.37 1 98.3 124 ARG A C 1
ATOM 1000 O O . ARG A 1 124 ? -4.692 17.091 15.407 1 98.3 124 ARG A O 1
ATOM 1007 N N . ARG A 1 125 ? -2.768 16.33 14.528 1 98.25 125 ARG A N 1
ATOM 1008 C CA . ARG A 1 125 ? -3.331 15.402 13.553 1 98.25 125 ARG A CA 1
ATOM 1009 C C . ARG A 1 125 ? -2.555 14.089 13.534 1 98.25 125 ARG A C 1
ATOM 1011 O O . ARG A 1 125 ? -1.35 14.071 13.791 1 98.25 125 ARG A O 1
ATOM 1018 N N . ASN A 1 126 ? -3.298 12.98 13.341 1 98.22 126 ASN A N 1
ATOM 1019 C CA . ASN A 1 126 ? -2.556 11.725 13.273 1 98.22 126 ASN A CA 1
ATOM 1020 C C . ASN A 1 126 ? -1.441 11.789 12.234 1 98.22 126 ASN A C 1
ATOM 1022 O O . ASN A 1 126 ? -1.609 12.391 11.172 1 98.22 126 ASN A O 1
ATOM 1026 N N . PRO A 1 127 ? -0.328 11.185 12.561 1 98.49 127 PRO A N 1
ATOM 1027 C CA . PRO A 1 127 ? 0.871 11.382 11.743 1 98.49 127 PRO A CA 1
ATOM 1028 C C . PRO A 1 127 ? 0.761 10.726 10.368 1 98.49 127 PRO A C 1
ATOM 1030 O O . PRO A 1 127 ? 1.403 11.172 9.414 1 98.49 127 PRO A O 1
ATOM 1033 N N . LYS A 1 128 ? -0.026 9.693 10.242 1 98.66 128 LYS A N 1
ATOM 1034 C CA . LYS A 1 128 ? -0.112 9.034 8.942 1 98.66 128 LYS A CA 1
ATOM 1035 C C . LYS A 1 128 ? -0.823 9.92 7.922 1 98.66 128 LYS A C 1
ATOM 1037 O O . LYS A 1 128 ? -0.312 10.142 6.822 1 98.66 128 LYS A O 1
ATOM 1042 N N . ASP A 1 129 ? -1.919 10.498 8.27 1 98.4 129 ASP A N 1
ATOM 1043 C CA . ASP A 1 129 ? -2.609 11.414 7.366 1 98.4 129 ASP A CA 1
ATOM 1044 C C . ASP A 1 129 ? -1.802 12.694 7.16 1 98.4 129 ASP A C 1
ATOM 1046 O O . ASP A 1 129 ? -1.806 13.268 6.069 1 98.4 129 ASP A O 1
ATOM 1050 N N . ALA A 1 130 ? -1.15 13.149 8.213 1 98.01 130 ALA A N 1
ATOM 1051 C CA . ALA A 1 130 ? -0.322 14.345 8.08 1 98.01 130 ALA A CA 1
ATOM 1052 C C . ALA A 1 130 ? 0.803 14.124 7.073 1 98.01 130 ALA A C 1
ATOM 1054 O O . ALA A 1 130 ? 1.104 15.006 6.266 1 98.01 130 ALA A O 1
ATOM 1055 N N . SER A 1 131 ? 1.432 12.975 7.119 1 98.35 131 SER A N 1
ATOM 1056 C CA . SER A 1 131 ? 2.525 12.675 6.2 1 98.35 131 SER A CA 1
ATOM 1057 C C . SER A 1 131 ? 2.035 12.626 4.757 1 98.35 131 SER A C 1
ATOM 1059 O O . SER A 1 131 ? 2.709 13.118 3.85 1 98.35 131 SER A O 1
ATOM 1061 N N . VAL A 1 132 ? 0.842 12.018 4.555 1 98.05 132 VAL A N 1
ATOM 1062 C CA . VAL A 1 132 ? 0.253 11.953 3.221 1 98.05 132 VAL A CA 1
ATOM 1063 C C . VAL A 1 132 ? -0.052 13.363 2.721 1 98.05 132 VAL A C 1
ATOM 1065 O O . VAL A 1 132 ? 0.23 13.693 1.567 1 98.05 132 VAL A O 1
ATOM 1068 N N . SER A 1 133 ? -0.629 14.128 3.596 1 96.98 133 SER A N 1
ATOM 1069 C CA . SER A 1 133 ? -0.951 15.506 3.238 1 96.98 133 SER A CA 1
ATOM 1070 C C . SER A 1 133 ? 0.309 16.3 2.907 1 96.98 133 SER A C 1
ATOM 1072 O O . SER A 1 133 ? 0.318 17.095 1.966 1 96.98 133 SER A O 1
ATOM 1074 N N . PHE A 1 134 ? 1.325 16.107 3.669 1 97.22 134 PHE A N 1
ATOM 1075 C CA . PHE A 1 134 ? 2.579 16.82 3.457 1 97.22 134 PHE A CA 1
ATOM 1076 C C . PHE A 1 134 ? 3.221 16.405 2.139 1 97.22 134 PHE A C 1
ATOM 1078 O O . PHE A 1 134 ? 3.732 17.248 1.398 1 97.22 134 PHE A O 1
ATOM 1085 N N . TYR A 1 135 ? 3.186 15.168 1.828 1 97.37 135 TYR A N 1
ATOM 1086 C CA . TYR A 1 135 ? 3.696 14.67 0.555 1 97.37 135 TYR A CA 1
ATOM 1087 C C . TYR A 1 135 ? 2.963 15.315 -0.616 1 97.37 135 TYR A C 1
ATOM 1089 O O . TYR A 1 135 ? 3.592 15.801 -1.558 1 97.37 135 TYR A O 1
ATOM 1097 N N . ASN A 1 136 ? 1.623 15.304 -0.555 1 95.85 136 ASN A N 1
ATOM 1098 C CA . ASN A 1 136 ? 0.825 15.882 -1.632 1 95.85 136 ASN A CA 1
ATOM 1099 C C . ASN A 1 136 ? 1.125 17.367 -1.816 1 95.85 136 ASN A C 1
ATOM 1101 O O . ASN A 1 136 ? 1.203 17.853 -2.946 1 95.85 136 ASN A O 1
ATOM 1105 N N . HIS A 1 137 ? 1.253 18.024 -0.703 1 95.05 137 HIS A N 1
ATOM 1106 C CA . HIS A 1 137 ? 1.65 19.426 -0.77 1 95.05 137 HIS A CA 1
ATOM 1107 C C . HIS A 1 137 ? 2.975 19.589 -1.507 1 95.05 137 HIS A C 1
ATOM 1109 O O . HIS A 1 137 ? 3.093 20.429 -2.402 1 95.05 137 HIS A O 1
ATOM 1115 N N . THR A 1 138 ? 3.959 18.784 -1.206 1 95.63 138 THR A N 1
ATOM 1116 C CA . THR A 1 138 ? 5.306 18.874 -1.759 1 95.63 138 THR A CA 1
ATOM 1117 C C . THR A 1 138 ? 5.3 18.567 -3.253 1 95.63 138 THR A C 1
ATOM 1119 O O . THR A 1 138 ? 5.929 19.276 -4.041 1 95.63 138 THR A O 1
ATOM 1122 N N . ILE A 1 139 ? 4.539 17.581 -3.629 1 94.32 139 ILE A N 1
ATOM 1123 C CA . ILE A 1 139 ? 4.525 17.165 -5.027 1 94.32 139 ILE A CA 1
ATOM 1124 C C . ILE A 1 139 ? 3.751 18.184 -5.861 1 94.32 139 ILE A C 1
ATOM 1126 O O . ILE A 1 139 ? 4.093 18.434 -7.019 1 94.32 139 ILE A O 1
ATOM 1130 N N . LYS A 1 140 ? 2.684 18.674 -5.322 1 92.48 140 LYS A N 1
ATOM 1131 C CA . LYS A 1 140 ? 1.897 19.665 -6.051 1 92.48 140 LYS A CA 1
ATOM 1132 C C . LYS A 1 140 ? 2.682 20.961 -6.236 1 92.48 140 LYS A C 1
ATOM 1134 O O . LYS A 1 140 ? 2.479 21.681 -7.217 1 92.48 140 LYS A O 1
ATOM 1139 N N . LEU A 1 141 ? 3.557 21.241 -5.299 1 92.66 141 LEU A N 1
ATOM 1140 C CA . LEU A 1 141 ? 4.447 22.392 -5.408 1 92.66 141 LEU A CA 1
ATOM 1141 C C . LEU A 1 141 ? 5.833 21.966 -5.878 1 92.66 141 LEU A C 1
ATOM 1143 O O . LEU A 1 141 ? 6.842 22.353 -5.283 1 92.66 141 LEU A O 1
ATOM 1147 N N . SER A 1 142 ? 5.844 21.157 -6.868 1 89.89 142 SER A N 1
ATOM 1148 C CA . SER A 1 142 ? 7.081 20.535 -7.327 1 89.89 142 SER A CA 1
ATOM 1149 C C . SER A 1 142 ? 8.075 21.58 -7.822 1 89.89 142 SER A C 1
ATOM 1151 O O . SER A 1 142 ? 9.288 21.402 -7.692 1 89.89 142 SER A O 1
ATOM 1153 N N . LYS A 1 143 ? 7.648 22.638 -8.412 1 90.24 143 LYS A N 1
ATOM 1154 C CA . LYS A 1 143 ? 8.556 23.693 -8.852 1 90.24 143 LYS A CA 1
ATOM 1155 C C . LYS A 1 143 ? 9.202 24.395 -7.661 1 90.24 143 LYS A C 1
ATOM 1157 O O . LYS A 1 143 ? 10.357 24.82 -7.736 1 90.24 143 LYS A O 1
ATOM 1162 N N . TYR A 1 144 ? 8.433 24.511 -6.608 1 92.27 144 TYR A N 1
ATOM 1163 C CA . TYR A 1 144 ? 8.932 25.141 -5.391 1 92.27 144 TYR A CA 1
ATOM 1164 C C . TYR A 1 144 ? 9.892 24.217 -4.652 1 92.27 144 TYR A C 1
ATOM 1166 O O . TYR A 1 144 ? 11.015 24.61 -4.326 1 92.27 144 TYR A O 1
ATOM 1174 N N . TYR A 1 145 ? 9.544 23.007 -4.497 1 95.83 145 TYR A N 1
ATOM 1175 C CA . TYR A 1 145 ? 10.326 22.057 -3.713 1 95.83 145 TYR A CA 1
ATOM 1176 C C . TYR A 1 145 ? 11.285 21.274 -4.603 1 95.83 145 TYR A C 1
ATOM 1178 O O . TYR A 1 145 ? 12.193 20.604 -4.108 1 95.83 145 TYR A O 1
ATOM 1186 N N . GLU A 1 146 ? 11.02 21.274 -5.886 1 96.17 146 GLU A N 1
ATOM 1187 C CA . GLU A 1 146 ? 11.83 20.53 -6.846 1 96.17 146 GLU A CA 1
ATOM 1188 C C . GLU A 1 146 ? 11.882 19.047 -6.492 1 96.17 146 GLU A C 1
ATOM 1190 O O . GLU A 1 146 ? 12.96 18.45 -6.457 1 96.17 146 GLU A O 1
ATOM 1195 N N . TYR A 1 147 ? 10.811 18.503 -6.189 1 96.12 147 TYR A N 1
ATOM 1196 C CA . TYR A 1 147 ? 10.716 17.103 -5.788 1 96.12 147 TYR A CA 1
ATOM 1197 C C . TYR A 1 147 ? 9.704 16.357 -6.648 1 96.12 147 TYR A C 1
ATOM 1199 O O . TYR A 1 147 ? 8.582 16.829 -6.848 1 96.12 147 TYR A O 1
ATOM 1207 N N . SER A 1 148 ? 10.08 15.144 -7.084 1 95.25 148 SER A N 1
ATOM 1208 C CA . SER A 1 148 ? 9.2 14.328 -7.915 1 95.25 148 SER A CA 1
ATOM 1209 C C . SER A 1 148 ? 9.242 12.863 -7.494 1 95.25 148 SER A C 1
ATOM 1211 O O . SER A 1 148 ? 8.966 11.972 -8.299 1 95.25 148 SER A O 1
ATOM 1213 N N . GLY A 1 149 ? 9.704 12.594 -6.279 1 96.15 149 GLY A N 1
ATOM 1214 C CA . GLY A 1 149 ? 9.819 11.225 -5.803 1 96.15 149 GLY A CA 1
ATOM 1215 C C . GLY A 1 149 ? 8.485 10.611 -5.425 1 96.15 149 GLY A C 1
ATOM 1216 O O . GLY A 1 149 ? 7.444 11.265 -5.523 1 96.15 149 GLY A O 1
ATOM 1217 N N . GLN A 1 150 ? 8.487 9.382 -4.99 1 96.65 150 GLN A N 1
ATOM 1218 C CA . GLN A 1 150 ? 7.293 8.632 -4.616 1 96.65 150 GLN A CA 1
ATOM 1219 C C . GLN A 1 150 ? 7.015 8.75 -3.12 1 96.65 150 GLN A C 1
ATOM 1221 O O . GLN A 1 150 ? 7.899 9.125 -2.347 1 96.65 150 GLN A O 1
ATOM 1226 N N . PHE A 1 151 ? 5.794 8.463 -2.745 1 97.92 151 PHE A N 1
ATOM 1227 C CA . PHE A 1 151 ? 5.371 8.595 -1.356 1 97.92 151 PHE A CA 1
ATOM 1228 C C . PHE A 1 151 ? 6.279 7.792 -0.434 1 97.92 151 PHE A C 1
ATOM 1230 O O . PHE A 1 151 ? 6.672 8.271 0.632 1 97.92 151 PHE A O 1
ATOM 1237 N N . SER A 1 152 ? 6.673 6.593 -0.829 1 96.66 152 SER A N 1
ATOM 1238 C CA . SER A 1 152 ? 7.477 5.713 0.013 1 96.66 152 SER A CA 1
ATOM 1239 C C . SER A 1 152 ? 8.797 6.372 0.398 1 96.66 152 SER A C 1
ATOM 1241 O O . SER A 1 152 ? 9.217 6.304 1.555 1 96.66 152 SER A O 1
ATOM 1243 N N . ASP A 1 153 ? 9.445 6.956 -0.569 1 97.11 153 ASP A N 1
ATOM 1244 C CA . ASP A 1 153 ? 10.718 7.624 -0.318 1 97.11 153 ASP A CA 1
ATOM 1245 C C . ASP A 1 153 ? 10.52 8.889 0.514 1 97.11 153 ASP A C 1
ATOM 1247 O O . ASP A 1 153 ? 11.317 9.182 1.407 1 97.11 153 ASP A O 1
ATOM 1251 N N . TYR A 1 154 ? 9.478 9.613 0.223 1 97.79 154 TYR A N 1
ATOM 1252 C CA . TYR A 1 154 ? 9.212 10.857 0.936 1 97.79 154 TYR A CA 1
ATOM 1253 C C . TYR A 1 154 ? 8.895 10.589 2.402 1 97.79 154 TYR A C 1
ATOM 1255 O O . TYR A 1 154 ? 9.262 11.377 3.277 1 97.79 154 TYR A O 1
ATOM 1263 N N . LEU A 1 155 ? 8.127 9.492 2.655 1 98.31 155 LEU A N 1
ATOM 1264 C CA . LEU A 1 155 ? 7.74 9.134 4.015 1 98.31 155 LEU A CA 1
ATOM 1265 C C . LEU A 1 155 ? 8.963 9.039 4.921 1 98.31 155 LEU A C 1
ATOM 1267 O O . LEU A 1 155 ? 8.927 9.486 6.069 1 98.31 155 LEU A O 1
ATOM 1271 N N . ARG A 1 156 ? 10.01 8.509 4.433 1 97.06 156 ARG A N 1
ATOM 1272 C CA . ARG A 1 156 ? 11.231 8.375 5.221 1 97.06 156 ARG A CA 1
ATOM 1273 C C . ARG A 1 156 ? 11.849 9.739 5.509 1 97.06 156 ARG A C 1
ATOM 1275 O O . ARG A 1 156 ? 12.329 9.987 6.6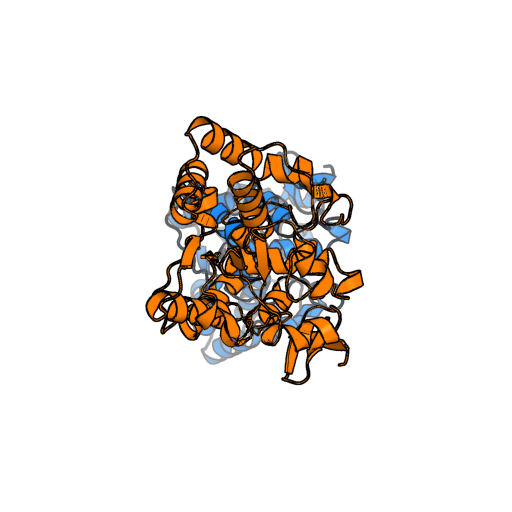17 1 97.06 156 ARG A O 1
ATOM 1282 N N . LEU A 1 157 ? 11.855 10.598 4.515 1 96.78 157 LEU A N 1
ATOM 1283 C CA . LEU A 1 157 ? 12.339 11.96 4.713 1 96.78 157 LEU A CA 1
ATOM 1284 C C . LEU A 1 157 ? 11.509 12.683 5.769 1 96.78 157 LEU A C 1
ATOM 1286 O O . LEU A 1 157 ? 12.057 13.387 6.62 1 96.78 157 LEU A O 1
ATOM 1290 N N . TRP A 1 158 ? 10.22 12.504 5.661 1 97.81 158 TRP A N 1
ATOM 1291 C CA . TRP A 1 158 ? 9.287 13.156 6.575 1 97.81 158 TRP A CA 1
ATOM 1292 C C . TRP A 1 158 ? 9.525 12.701 8.011 1 97.81 158 TRP A C 1
ATOM 1294 O O . TRP A 1 158 ? 9.506 13.514 8.938 1 97.81 158 TRP A O 1
ATOM 1304 N N . VAL A 1 159 ? 9.771 11.411 8.2 1 97.76 159 VAL A N 1
ATOM 1305 C CA . VAL A 1 159 ? 10.02 10.842 9.521 1 97.76 159 VAL A CA 1
ATOM 1306 C C . VAL A 1 159 ? 11.295 11.44 10.11 1 97.76 159 VAL A C 1
ATOM 1308 O O . VAL A 1 159 ? 11.367 11.699 11.314 1 97.76 159 VAL A O 1
ATOM 1311 N N . GLU A 1 160 ? 12.227 11.668 9.257 1 94.38 160 GLU A N 1
ATOM 1312 C CA . GLU A 1 160 ? 13.503 12.221 9.703 1 94.38 160 GLU A CA 1
ATOM 1313 C C . GLU A 1 160 ? 13.394 13.721 9.963 1 94.38 160 GLU A C 1
ATOM 1315 O O . GLU A 1 160 ? 14.199 14.287 10.705 1 94.38 160 GLU A O 1
ATOM 1320 N N . GLY A 1 161 ? 12.444 14.356 9.348 1 94.58 161 GLY A N 1
ATOM 1321 C CA . GLY A 1 161 ? 12.212 15.768 9.603 1 94.58 161 GLY A CA 1
ATOM 1322 C C . GLY A 1 161 ? 12.735 16.668 8.498 1 94.58 161 GLY A C 1
ATOM 1323 O O . 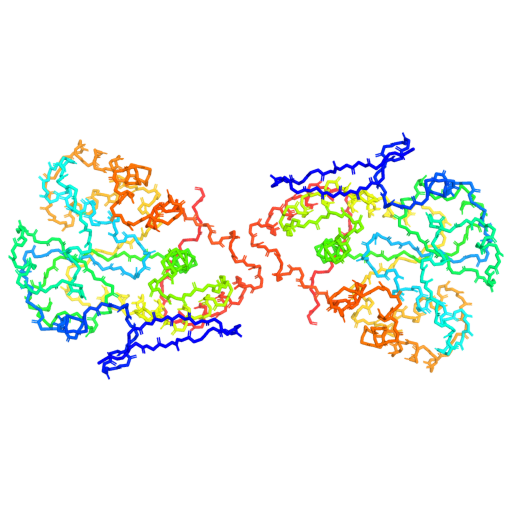GLY A 1 161 ? 13.713 17.392 8.692 1 94.58 161 GLY A O 1
ATOM 1324 N N . VAL A 1 162 ? 12.029 16.531 7.362 1 89.14 162 VAL A N 1
ATOM 1325 C CA . VAL A 1 162 ? 12.345 17.445 6.27 1 89.14 162 VAL A CA 1
ATOM 1326 C C . VAL A 1 162 ? 11.358 18.611 6.269 1 89.14 162 VAL A C 1
ATOM 1328 O O . VAL A 1 162 ? 10.174 18.43 6.562 1 89.14 162 VAL A O 1
ATOM 1331 N N . ASP A 1 163 ? 11.808 19.966 6.269 1 93.92 163 ASP A N 1
ATOM 1332 C CA . ASP A 1 163 ? 10.953 21.143 6.147 1 93.92 163 ASP A CA 1
ATOM 1333 C C . ASP A 1 163 ? 10.169 21.389 7.434 1 93.92 163 ASP A C 1
ATOM 1335 O O . ASP A 1 163 ? 8.97 21.11 7.5 1 93.92 163 ASP A O 1
ATOM 1339 N N . TYR A 1 164 ? 10.566 21.914 8.541 1 96.24 164 TYR A N 1
ATOM 1340 C CA . TYR A 1 164 ? 10.045 22.241 9.864 1 96.24 164 TYR A CA 1
ATOM 1341 C C . TYR A 1 164 ? 10.431 21.174 10.882 1 96.24 164 TYR A C 1
ATOM 1343 O O . TYR A 1 164 ? 10.026 21.241 12.044 1 96.24 164 TYR A O 1
ATOM 1351 N N . GLY A 1 165 ? 11.133 20.162 10.439 1 95.32 165 GLY A N 1
ATOM 1352 C CA . GLY A 1 165 ? 11.625 19.153 11.363 1 95.32 165 GLY A CA 1
ATOM 1353 C C . GLY A 1 165 ? 10.647 18.014 11.581 1 95.32 165 GLY A C 1
ATOM 1354 O O . GLY A 1 165 ? 9.735 17.81 10.776 1 95.32 165 GLY A O 1
ATOM 1355 N N . SER A 1 166 ? 10.87 17.312 12.606 1 95.85 166 SER A N 1
ATOM 1356 C CA . SER A 1 166 ? 10.193 16.05 12.889 1 95.85 166 SER A CA 1
ATOM 1357 C C . SER A 1 166 ? 8.821 16.286 13.511 1 95.85 166 SER A C 1
ATOM 1359 O O . SER A 1 166 ? 8.696 17.023 14.491 1 95.85 166 SER A O 1
ATOM 1361 N N . TRP A 1 167 ? 7.818 15.606 12.955 1 98.36 167 TRP A N 1
ATOM 1362 C CA . TRP A 1 167 ? 6.486 15.589 13.552 1 98.36 167 TRP A CA 1
ATOM 1363 C C . TRP A 1 167 ? 6.539 15.077 14.987 1 98.36 167 TRP A C 1
ATOM 1365 O O . TRP A 1 167 ? 5.899 15.641 15.878 1 98.36 167 TRP A O 1
ATOM 1375 N N . PHE A 1 168 ? 7.316 14.067 15.27 1 98.47 168 PHE A N 1
ATOM 1376 C CA . PHE A 1 168 ? 7.414 13.432 16.579 1 98.47 168 PHE A CA 1
ATOM 1377 C C . PHE A 1 168 ? 7.95 14.411 17.616 1 98.47 168 PHE A C 1
ATOM 1379 O O . PHE A 1 168 ? 7.378 14.552 18.699 1 98.47 168 PHE A O 1
ATOM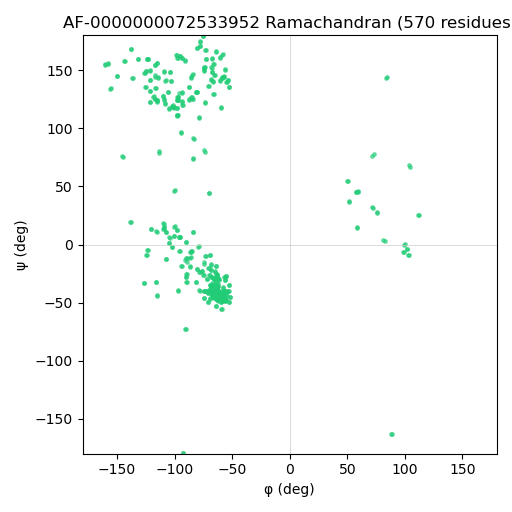 1386 N N . ASP A 1 169 ? 9.013 15.074 17.223 1 97.26 169 ASP A N 1
ATOM 1387 C CA . ASP A 1 169 ? 9.59 16.05 18.141 1 97.26 169 ASP A CA 1
ATOM 1388 C C . ASP A 1 169 ? 8.622 17.203 18.398 1 97.26 169 ASP A C 1
ATOM 1390 O O . ASP A 1 169 ? 8.511 17.688 19.526 1 97.26 169 ASP A O 1
ATOM 1394 N N . TYR A 1 170 ? 7.968 17.615 17.39 1 98.05 170 TYR A N 1
ATOM 1395 C CA . TYR A 1 170 ? 7.009 18.708 17.498 1 98.05 170 TYR A CA 1
ATOM 1396 C C . TYR A 1 170 ? 5.907 18.369 18.495 1 98.05 170 TYR A C 1
ATOM 1398 O O . TYR A 1 170 ? 5.67 19.118 19.446 1 98.05 170 TYR A O 1
ATOM 1406 N N . VAL A 1 171 ? 5.234 17.246 18.286 1 98.34 171 VAL A N 1
ATOM 1407 C CA . VAL A 1 171 ? 4.056 16.91 19.078 1 98.34 171 VAL A CA 1
ATOM 1408 C C . VAL A 1 171 ? 4.469 16.605 20.516 1 98.34 171 VAL A C 1
ATOM 1410 O O . VAL A 1 171 ? 3.737 16.916 21.458 1 98.34 171 VAL A O 1
ATOM 1413 N N . LYS A 1 172 ? 5.624 15.994 20.701 1 98.15 172 LYS A N 1
ATOM 1414 C CA . LYS A 1 172 ? 6.087 15.711 22.057 1 98.15 172 LYS A CA 1
ATOM 1415 C C . LYS A 1 172 ? 6.395 17.001 22.813 1 98.15 172 LYS A C 1
ATOM 1417 O O . LYS A 1 172 ? 6.089 17.118 24.001 1 98.15 172 LYS A O 1
ATOM 1422 N N . GLU A 1 173 ? 7.042 17.912 22.138 1 97.79 173 GLU A N 1
ATOM 1423 C CA . GLU A 1 173 ? 7.326 19.189 22.787 1 97.79 173 GLU A CA 1
ATOM 1424 C C . GLU A 1 173 ? 6.039 19.888 23.216 1 97.79 173 GLU A C 1
ATOM 1426 O O . GLU A 1 173 ? 5.936 20.372 24.345 1 97.79 173 GLU A O 1
ATOM 1431 N N . TYR A 1 174 ? 5.069 19.954 22.366 1 98.24 174 TYR A N 1
ATOM 1432 C CA . TYR A 1 174 ? 3.837 20.661 22.699 1 98.24 174 TYR A CA 1
ATOM 1433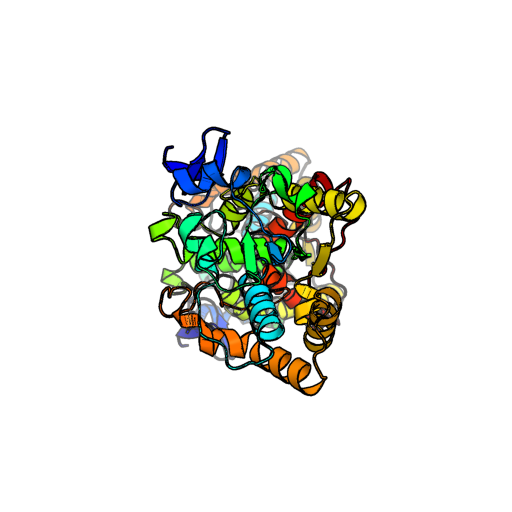 C C . TYR A 1 174 ? 3.026 19.886 23.73 1 98.24 174 TYR A C 1
ATOM 1435 O O . TYR A 1 174 ? 2.255 20.475 24.492 1 98.24 174 TYR A O 1
ATOM 1443 N N . GLU A 1 175 ? 3.178 18.538 23.697 1 98.03 175 GLU A N 1
ATOM 1444 C CA . GLU A 1 175 ? 2.605 17.78 24.805 1 98.03 175 GLU A CA 1
ATOM 1445 C C . GLU A 1 175 ? 3.149 18.264 26.146 1 98.03 175 GLU A C 1
ATOM 1447 O O . GLU A 1 175 ? 2.384 18.491 27.086 1 98.03 175 GLU A O 1
ATOM 1452 N N . GLU A 1 176 ? 4.432 18.417 26.274 1 97.5 176 GLU A N 1
ATOM 1453 C CA . GLU A 1 176 ? 5.08 18.893 27.493 1 97.5 176 GLU A CA 1
ATOM 1454 C C . GLU A 1 176 ? 4.621 20.304 27.848 1 97.5 176 GLU A C 1
ATOM 1456 O O . GLU A 1 176 ? 4.355 20.601 29.014 1 97.5 176 GLU A O 1
ATOM 1461 N N . VAL A 1 177 ? 4.549 21.136 26.874 1 97.66 177 VAL A N 1
ATOM 1462 C CA . VAL A 1 177 ? 4.151 22.524 27.086 1 97.66 177 VAL A CA 1
ATOM 1463 C C . VAL A 1 177 ? 2.717 22.577 27.609 1 97.66 177 VAL A C 1
ATOM 1465 O O . VAL A 1 177 ? 2.417 23.325 28.542 1 97.66 177 VAL A O 1
ATOM 1468 N N . CYS A 1 178 ? 1.851 21.782 27.043 1 96.88 178 CYS A N 1
ATOM 1469 C CA . CYS A 1 178 ? 0.451 21.759 27.45 1 96.88 178 CYS A CA 1
ATOM 1470 C C . CYS A 1 178 ? 0.309 21.28 28.89 1 96.88 178 CYS A C 1
ATOM 1472 O O . CYS A 1 178 ? -0.578 21.734 29.615 1 96.88 178 CYS A O 1
ATOM 1474 N N . GLN A 1 179 ? 1.214 20.492 29.33 1 95.4 179 GLN A N 1
ATOM 1475 C CA . GLN A 1 179 ? 1.116 19.886 30.653 1 95.4 179 GLN A CA 1
ATOM 1476 C C . GLN A 1 179 ? 1.781 20.763 31.711 1 95.4 179 GLN A C 1
ATOM 1478 O O . GLN A 1 179 ? 1.347 20.789 32.865 1 95.4 179 GLN A O 1
ATOM 1483 N N . ASN A 1 180 ? 2.779 21.54 31.302 1 94.52 180 ASN A N 1
ATOM 1484 C CA . ASN A 1 180 ? 3.651 22.097 32.33 1 94.52 180 ASN A CA 1
ATOM 1485 C C . ASN A 1 180 ? 3.703 23.62 32.256 1 94.52 180 ASN A C 1
ATOM 1487 O O . ASN A 1 180 ? 4.314 24.267 33.108 1 94.52 180 ASN A O 1
ATOM 1491 N N . SER A 1 181 ? 3.09 24.135 31.3 1 94.34 181 SER A N 1
ATOM 1492 C CA . SER A 1 181 ? 3.179 25.587 31.186 1 94.34 181 SER A CA 1
ATOM 1493 C C . SER A 1 181 ? 1.95 26.265 31.783 1 94.34 181 SER A C 1
ATOM 1495 O O . SER A 1 181 ? 0.937 25.611 32.039 1 94.34 181 SER A O 1
ATOM 1497 N N . ASP A 1 182 ? 2.082 27.582 32.048 1 95.85 182 ASP A N 1
ATOM 1498 C CA . ASP A 1 182 ? 0.97 28.378 32.558 1 95.85 182 ASP A CA 1
ATOM 1499 C C . ASP A 1 182 ? 0.279 29.143 31.432 1 95.85 182 ASP A C 1
ATOM 1501 O O . ASP A 1 182 ? -0.455 30.101 31.683 1 95.85 182 ASP A O 1
ATOM 1505 N N . LEU A 1 183 ? 0.615 28.773 30.261 1 97.28 183 LEU A N 1
ATOM 1506 C CA . LEU A 1 183 ? 0.001 29.402 29.097 1 97.28 183 LEU A CA 1
ATOM 1507 C C . LEU A 1 183 ? -1.432 28.915 28.908 1 97.28 183 LEU A C 1
ATOM 1509 O O . LEU A 1 183 ? -1.778 27.81 29.333 1 97.28 183 LEU A O 1
ATOM 1513 N N . ASP A 1 184 ? -2.263 29.806 28.345 1 96.96 184 ASP A N 1
ATOM 1514 C CA . ASP A 1 184 ? -3.646 29.467 28.025 1 96.96 184 ASP A CA 1
ATOM 1515 C C . ASP A 1 184 ? -3.741 28.757 26.677 1 96.96 184 ASP A C 1
ATOM 1517 O O . ASP A 1 184 ? -3.902 29.403 25.639 1 96.96 184 ASP A O 1
ATOM 1521 N N . ILE A 1 185 ? -3.662 27.418 26.741 1 98.44 185 ILE A N 1
ATOM 1522 C CA . ILE A 1 185 ? -3.616 26.626 25.517 1 98.44 185 ILE A CA 1
ATOM 1523 C C . ILE A 1 185 ? -4.85 25.73 25.436 1 98.44 185 ILE A C 1
ATOM 1525 O O . ILE A 1 185 ? -5.162 25.006 26.384 1 98.44 185 ILE A O 1
ATOM 1529 N N . LEU A 1 186 ? -5.586 25.814 24.356 1 98.62 186 LEU A N 1
ATOM 1530 C CA . LEU A 1 186 ? -6.614 24.835 24.021 1 98.62 186 LEU A CA 1
ATOM 1531 C C . LEU A 1 186 ? -6.081 23.806 23.029 1 98.62 186 LEU A C 1
ATOM 1533 O O . LEU A 1 186 ? -5.761 24.146 21.888 1 98.62 186 LEU A O 1
ATOM 1537 N N . SER A 1 187 ? -5.931 22.621 23.458 1 98.07 187 SER A N 1
ATOM 1538 C CA . SER A 1 187 ? -5.464 21.529 22.609 1 98.07 187 SER A CA 1
ATOM 1539 C C . SER A 1 187 ? -6.615 20.905 21.828 1 98.07 187 SER A C 1
ATOM 1541 O O . SER A 1 187 ? -7.62 20.497 22.413 1 98.07 187 SER A O 1
ATOM 1543 N N . LEU A 1 188 ? -6.481 20.849 20.554 1 98.34 188 LEU A N 1
ATOM 1544 C CA . LEU A 1 188 ? -7.496 20.308 19.657 1 98.34 188 LEU A CA 1
ATOM 1545 C C . LEU A 1 188 ? -6.926 19.172 18.814 1 98.34 188 LEU A C 1
ATOM 1547 O O . LEU A 1 188 ? -5.707 19.038 18.687 1 98.34 188 LEU A O 1
ATOM 1551 N N . GLU A 1 189 ? -7.794 18.363 18.303 1 98.04 189 GLU A N 1
ATOM 1552 C CA . GLU A 1 189 ? -7.449 17.283 17.383 1 98.04 189 GLU A CA 1
ATOM 1553 C C . GLU A 1 189 ? -8.186 17.432 16.055 1 98.04 189 GLU A C 1
ATOM 1555 O O . GLU A 1 189 ? -9.397 17.661 16.033 1 98.04 189 GLU A O 1
ATOM 1560 N N . TYR A 1 190 ? -7.426 17.311 15.047 1 97.86 190 TYR A N 1
ATOM 1561 C CA . TYR A 1 190 ? -8.005 17.394 13.711 1 97.86 190 TYR A CA 1
ATOM 1562 C C . TYR A 1 190 ? -9.186 16.441 13.568 1 97.86 190 TYR A C 1
ATOM 1564 O O . TYR A 1 190 ? -10.238 16.82 13.047 1 97.86 190 TYR A O 1
ATOM 1572 N N . GLU A 1 191 ? -9.051 15.213 14.036 1 98.16 191 GLU A N 1
ATOM 1573 C CA . GLU A 1 191 ? -10.053 14.16 13.9 1 98.16 191 GLU A CA 1
ATOM 1574 C C . GLU A 1 191 ? -11.323 14.502 14.674 1 98.16 191 GLU A C 1
ATOM 1576 O O . GLU A 1 191 ? -12.431 14.202 14.225 1 98.16 191 GLU A O 1
ATOM 1581 N N . GLN A 1 192 ? -11.151 15.117 15.81 1 97.14 192 GLN A N 1
ATOM 1582 C CA . GLN A 1 192 ? -12.321 15.513 16.587 1 97.14 192 GLN A CA 1
ATOM 1583 C C . GLN A 1 192 ? -13.069 16.658 15.91 1 97.14 192 GLN A C 1
ATOM 1585 O O . GLN A 1 192 ? -14.301 16.706 15.941 1 97.14 192 GLN A O 1
ATOM 1590 N N . LEU A 1 193 ? -12.338 17.605 15.338 1 97.16 193 LEU A N 1
ATOM 1591 C CA . LEU A 1 193 ? -12.981 18.668 14.572 1 97.16 193 LEU A CA 1
ATOM 1592 C C . LEU A 1 193 ? -13.803 18.09 13.425 1 97.16 193 LEU A C 1
ATOM 1594 O O . LEU A 1 193 ? -14.925 18.537 13.173 1 97.16 193 LEU A O 1
ATOM 1598 N N . LYS A 1 194 ? -13.2 17.155 12.755 1 95.86 194 LYS A N 1
ATOM 1599 C CA . LYS A 1 194 ? -13.883 16.509 11.638 1 95.86 194 LYS A CA 1
ATOM 1600 C C . LYS A 1 194 ? -15.133 15.771 12.11 1 95.86 194 LYS A C 1
ATOM 1602 O O . LYS A 1 194 ? -16.168 15.802 11.441 1 95.86 194 LYS A O 1
ATOM 1607 N N . LYS A 1 195 ? -15.081 15.115 13.21 1 96.25 195 LYS A N 1
ATOM 1608 C CA . LYS A 1 195 ? -16.159 14.281 13.735 1 96.25 195 LYS A CA 1
ATOM 1609 C C . LYS A 1 195 ? -17.302 15.136 14.275 1 96.25 195 LYS A C 1
ATOM 1611 O O . LYS A 1 195 ? -18.473 14.783 14.123 1 96.25 195 LYS A O 1
ATOM 1616 N N . ASP A 1 196 ? -16.97 16.219 14.946 1 96.88 196 ASP A N 1
ATOM 1617 C CA . ASP A 1 196 ? -17.962 17.036 15.638 1 96.88 196 ASP A CA 1
ATOM 1618 C C . ASP A 1 196 ? -17.589 18.516 15.584 1 96.88 196 ASP A C 1
ATOM 1620 O O . ASP A 1 196 ? -17.274 19.12 16.611 1 96.88 196 ASP A O 1
ATOM 1624 N N . LEU A 1 197 ? -17.801 19.085 14.443 1 97.57 197 LEU A N 1
ATOM 1625 C CA . LEU A 1 197 ? -17.328 20.438 14.173 1 97.57 197 LEU A CA 1
ATOM 1626 C C . LEU A 1 197 ? -18.08 21.457 15.023 1 97.57 197 LEU A C 1
ATOM 1628 O O . LEU A 1 197 ? -17.475 22.38 15.573 1 97.57 197 LEU A O 1
ATOM 1632 N N . ILE A 1 198 ? -19.388 21.33 15.169 1 97.92 198 ILE A N 1
ATOM 1633 C CA . ILE A 1 198 ? -20.201 22.327 15.857 1 97.92 198 ILE A CA 1
ATOM 1634 C C . ILE A 1 198 ? -19.765 22.431 17.317 1 97.92 198 ILE A C 1
ATOM 1636 O O . ILE A 1 198 ? -19.602 23.533 17.846 1 97.92 198 ILE A O 1
ATOM 1640 N N . ASN A 1 199 ? -19.551 21.31 17.94 1 98.17 199 ASN A N 1
ATOM 1641 C CA . ASN A 1 199 ? -19.132 21.343 19.337 1 98.17 199 ASN A CA 1
ATOM 1642 C C . ASN A 1 199 ? -17.713 21.884 19.484 1 98.17 199 ASN A C 1
ATOM 1644 O O . ASN A 1 199 ? -17.397 22.548 20.473 1 98.17 199 ASN A O 1
ATOM 1648 N N . GLU A 1 200 ? -16.879 21.576 18.524 1 98.16 200 GLU A N 1
ATOM 1649 C CA . GLU A 1 200 ? -15.516 22.096 18.58 1 98.16 200 GLU A CA 1
ATOM 1650 C C . GLU A 1 200 ? -15.494 23.61 18.39 1 98.16 200 GLU A C 1
ATOM 1652 O O . GLU A 1 200 ? -14.707 24.309 19.031 1 98.16 200 GLU A O 1
ATOM 1657 N N . VAL A 1 201 ? -16.332 24.089 17.499 1 98.39 201 VAL A N 1
ATOM 1658 C CA . VAL A 1 201 ? -16.434 25.533 17.311 1 98.39 201 VAL A CA 1
ATOM 1659 C C . VAL A 1 201 ? -16.905 26.191 18.605 1 98.39 201 VAL A C 1
ATOM 1661 O O . VAL A 1 201 ? -16.39 27.24 18.999 1 98.39 201 VAL A O 1
ATOM 1664 N N . ARG A 1 202 ? -17.858 25.599 19.288 1 97.93 202 ARG A N 1
ATOM 1665 C CA . ARG A 1 202 ? -18.34 26.1 20.572 1 97.93 202 ARG A CA 1
ATOM 1666 C C . ARG A 1 202 ? -17.214 26.144 21.599 1 97.93 202 ARG A C 1
ATOM 1668 O O . ARG A 1 202 ? -17.053 27.139 22.31 1 97.93 202 ARG A O 1
ATOM 1675 N N . LYS A 1 203 ? -16.49 25.046 21.617 1 97.97 203 LYS A N 1
ATOM 1676 C CA . LYS A 1 203 ? -15.366 24.938 22.543 1 97.97 203 LYS A CA 1
ATOM 1677 C C . LYS A 1 203 ? -14.352 26.055 22.31 1 97.97 203 LYS A C 1
ATOM 1679 O O . LYS A 1 203 ? -13.839 26.643 23.264 1 97.97 203 LYS A O 1
ATOM 1684 N N . ILE A 1 204 ? -14.066 26.321 21.075 1 98.56 204 ILE A N 1
ATOM 1685 C CA . ILE A 1 204 ? -13.119 27.374 20.726 1 98.56 204 ILE A CA 1
ATOM 1686 C C . ILE A 1 204 ? -13.692 28.734 21.117 1 98.56 204 ILE A C 1
ATOM 1688 O O . ILE A 1 204 ? -12.984 29.578 21.672 1 98.56 204 ILE A O 1
ATOM 1692 N N . SER A 1 205 ? -14.93 28.996 20.821 1 98.3 205 SER A N 1
ATOM 1693 C CA . SER A 1 205 ? -15.594 30.241 21.191 1 98.3 205 SER A CA 1
ATOM 1694 C C . SER A 1 205 ? -15.509 30.488 22.693 1 98.3 205 SER A C 1
ATOM 1696 O O . SER A 1 205 ? -15.188 31.596 23.129 1 98.3 205 SER A O 1
ATOM 1698 N N . ASP A 1 206 ? -15.832 29.439 23.48 1 97.68 206 ASP A N 1
ATOM 1699 C CA . ASP A 1 206 ? -15.78 29.54 24.935 1 97.68 206 ASP A CA 1
ATOM 1700 C C . ASP A 1 206 ? -14.363 29.846 25.414 1 97.68 206 ASP A C 1
ATOM 1702 O O . ASP A 1 206 ? -14.167 30.688 26.292 1 97.68 206 ASP A O 1
ATOM 1706 N N . PHE A 1 207 ? -13.42 29.198 24.872 1 98.22 207 PHE A N 1
ATOM 1707 C CA . PHE A 1 207 ? -12.025 29.378 25.257 1 98.22 207 PHE A CA 1
ATOM 1708 C C . PHE A 1 207 ? -11.57 30.808 24.99 1 98.22 207 PHE A C 1
ATOM 1710 O O . PHE A 1 207 ? -10.824 31.385 25.783 1 98.22 207 PHE A O 1
ATOM 1717 N N . LEU A 1 208 ? -12.018 31.328 23.807 1 97.56 208 LEU A N 1
ATOM 1718 C CA . LEU A 1 208 ? -11.633 32.682 23.422 1 97.56 208 LEU A CA 1
ATOM 1719 C C . LEU A 1 208 ? -12.488 33.716 24.146 1 97.56 208 LEU A C 1
ATOM 1721 O O . LEU A 1 208 ? -12.327 34.92 23.933 1 97.56 208 LEU A O 1
ATOM 1725 N N . GLU A 1 209 ? -13.455 33.205 24.965 1 95.92 209 GLU A N 1
ATOM 1726 C CA . GLU A 1 209 ? -14.323 34.052 25.777 1 95.92 209 GLU A CA 1
ATOM 1727 C C . GLU A 1 209 ? -15.125 35.016 24.908 1 95.92 209 GLU A C 1
ATOM 1729 O O . GLU A 1 209 ? -15.203 36.21 25.204 1 95.92 209 GLU A O 1
ATOM 1734 N N . LEU A 1 210 ? -15.617 34.27 23.865 1 92.32 210 LEU A N 1
ATOM 1735 C CA . LEU A 1 210 ? -16.46 35.039 22.956 1 92.32 210 LEU A CA 1
ATOM 1736 C C . LEU A 1 210 ? -17.933 34.706 23.17 1 92.32 210 LEU A C 1
ATOM 1738 O O . LEU A 1 210 ? -18.282 33.553 23.435 1 92.32 210 LEU A O 1
ATOM 1742 N N . GLU A 1 211 ? -18.766 35.578 23.579 1 88 211 GLU A N 1
ATOM 1743 C CA . GLU A 1 211 ? -20.197 35.361 23.769 1 88 211 GLU A CA 1
ATOM 1744 C C . GLU A 1 211 ? -20.925 35.279 22.431 1 88 211 GLU A C 1
ATOM 1746 O O . GLU A 1 211 ? -21.552 36.249 21.999 1 88 211 GLU A O 1
ATOM 1751 N N . ARG A 1 212 ? -20.789 34.05 21.865 1 92.34 212 ARG A N 1
ATOM 1752 C CA . ARG A 1 212 ? -21.477 33.885 20.588 1 92.34 212 ARG A CA 1
ATOM 1753 C C . ARG A 1 212 ? -22.711 33.003 20.742 1 92.34 212 ARG A C 1
ATOM 1755 O O . ARG A 1 212 ? -22.685 32.011 21.474 1 92.34 212 ARG A O 1
ATOM 1762 N N . ASN A 1 213 ? -23.71 33.353 20.063 1 94.67 213 ASN A N 1
ATOM 1763 C CA . ASN A 1 213 ? -24.943 32.581 20.178 1 94.67 213 ASN A CA 1
ATOM 1764 C C . ASN A 1 213 ? -24.894 31.315 19.329 1 94.67 213 ASN A C 1
ATOM 1766 O O . ASN A 1 213 ? -24.037 31.183 18.452 1 94.67 213 ASN A O 1
ATOM 1770 N N . GLU A 1 214 ? -25.855 30.515 19.569 1 96.16 214 GLU A N 1
ATOM 1771 C CA . GLU A 1 214 ? -25.895 29.193 18.952 1 96.16 214 GLU A CA 1
ATOM 1772 C C . GLU A 1 214 ? -26.094 29.294 17.443 1 96.16 214 GLU A C 1
ATOM 1774 O O . GLU A 1 214 ? -25.594 28.457 16.688 1 96.16 214 GLU A O 1
ATOM 1779 N N . GLU A 1 215 ? -26.786 30.22 17.031 1 97.21 215 GLU A N 1
ATOM 1780 C CA . GLU A 1 215 ? -27.026 30.396 15.602 1 97.21 215 GLU A CA 1
ATOM 1781 C C . GLU A 1 215 ? -25.726 30.682 14.855 1 97.21 215 GLU A C 1
ATOM 1783 O O . GLU A 1 215 ? -25.482 30.119 13.785 1 97.21 215 GLU A O 1
ATOM 1788 N N . LEU A 1 216 ? -24.96 31.564 15.371 1 97.25 216 LEU A N 1
ATOM 1789 C CA . LEU A 1 216 ? -23.681 31.883 14.746 1 97.25 216 LEU A CA 1
ATOM 1790 C C . LEU A 1 216 ? -22.751 30.674 14.765 1 97.25 216 LEU A C 1
ATOM 1792 O O . LEU A 1 216 ? -22.034 30.422 13.794 1 97.25 216 LEU A O 1
ATOM 1796 N N . ILE A 1 217 ? -22.744 29.942 15.835 1 97.99 217 ILE A N 1
ATOM 1797 C CA . ILE A 1 217 ? -21.91 28.75 15.952 1 97.99 217 ILE A CA 1
ATOM 1798 C C . ILE A 1 217 ? -22.279 27.752 14.857 1 97.99 217 ILE A C 1
ATOM 1800 O O . ILE A 1 217 ? -21.4 27.177 14.211 1 97.99 217 ILE A O 1
ATOM 1804 N N . LYS A 1 218 ? -23.509 27.587 14.69 1 97.74 218 LYS A N 1
ATOM 1805 C CA . LYS A 1 218 ? -23.994 26.697 13.64 1 97.74 218 LYS A CA 1
ATOM 1806 C C . LYS A 1 218 ? -23.578 27.197 12.26 1 97.74 218 LYS A C 1
ATOM 1808 O O . LYS A 1 218 ? -23.131 26.414 11.419 1 97.74 218 LYS A O 1
ATOM 1813 N N . ASP A 1 219 ? -23.729 28.49 12.054 1 97.71 219 ASP A N 1
ATOM 1814 C CA . ASP A 1 219 ? -23.38 29.085 10.768 1 97.71 219 ASP A CA 1
ATOM 1815 C C . ASP A 1 219 ? -21.891 28.918 10.472 1 97.71 219 ASP A C 1
ATOM 1817 O O . ASP A 1 219 ? -21.509 28.605 9.342 1 97.71 219 ASP A O 1
ATOM 1821 N N . ILE A 1 220 ? -21.114 29.148 11.442 1 97.77 220 ILE A N 1
ATOM 1822 C CA . ILE A 1 220 ? -19.671 29.013 11.279 1 97.77 220 ILE A CA 1
ATOM 1823 C C . ILE A 1 220 ? -19.319 27.557 10.98 1 97.77 220 ILE A C 1
ATOM 1825 O O . ILE A 1 220 ? -18.494 27.278 10.107 1 97.77 220 ILE A O 1
ATOM 1829 N N . SER A 1 221 ? -19.942 26.627 11.652 1 97.67 221 SER A N 1
ATOM 1830 C CA . SER A 1 221 ? -19.694 25.204 11.438 1 97.67 221 SER A CA 1
ATOM 1831 C C . SER A 1 221 ? -20.035 24.792 10.01 1 97.67 221 SER A C 1
ATOM 1833 O O . SER A 1 221 ? -19.326 23.986 9.405 1 97.67 221 SER A O 1
ATOM 1835 N N . GLU A 1 222 ? -21.05 25.297 9.513 1 96.53 222 GLU A N 1
ATOM 1836 C CA . GLU A 1 222 ? -21.452 24.981 8.145 1 96.53 222 GLU A CA 1
ATOM 1837 C C . GLU A 1 222 ? -20.489 25.595 7.132 1 96.53 222 GLU A C 1
ATOM 1839 O O . GLU A 1 222 ? -20.169 24.973 6.117 1 96.53 222 GLU A O 1
ATOM 1844 N N . ARG A 1 223 ? -20.083 26.796 7.412 1 95.4 223 ARG A N 1
ATOM 1845 C CA . ARG A 1 223 ? -19.203 27.533 6.511 1 95.4 223 ARG A CA 1
ATOM 1846 C C . ARG A 1 223 ? -17.798 26.939 6.511 1 95.4 223 ARG A C 1
ATOM 1848 O O . ARG A 1 223 ? -17.046 27.111 5.549 1 95.4 223 ARG A O 1
ATOM 1855 N N . CYS A 1 224 ? -17.465 26.18 7.56 1 95.7 224 CYS A N 1
ATOM 1856 C CA . CYS A 1 224 ? -16.099 25.691 7.707 1 95.7 224 CYS A CA 1
ATOM 1857 C C . CYS A 1 224 ? -16.031 24.185 7.48 1 95.7 224 CYS A C 1
ATOM 1859 O O . CYS A 1 224 ? -15.074 23.532 7.899 1 95.7 224 CYS A O 1
ATOM 1861 N N . THR A 1 225 ? -17.046 23.679 6.857 1 93.23 225 THR A N 1
ATOM 1862 C CA . THR A 1 225 ? -16.893 22.323 6.343 1 93.23 225 THR A CA 1
ATOM 1863 C C . THR A 1 225 ? -15.85 22.281 5.229 1 93.23 225 THR A C 1
ATOM 1865 O O . THR A 1 225 ? -15.555 23.305 4.61 1 93.23 225 THR A O 1
ATOM 1868 N N . PHE A 1 226 ? -15.305 21.156 5.07 1 88.43 226 PHE A N 1
ATOM 1869 C CA . PHE A 1 226 ? -14.256 21.025 4.066 1 88.43 226 PHE A CA 1
ATOM 1870 C C . PHE A 1 226 ? -14.76 21.466 2.696 1 88.43 226 PHE A C 1
ATOM 1872 O O . PHE A 1 226 ? -14.081 22.215 1.991 1 88.43 226 PHE A O 1
ATOM 1879 N N . SER A 1 227 ? -15.903 20.976 2.304 1 87.81 227 SER A N 1
ATOM 1880 C CA . SER A 1 227 ? -16.469 21.308 1.001 1 87.81 227 SER A CA 1
ATOM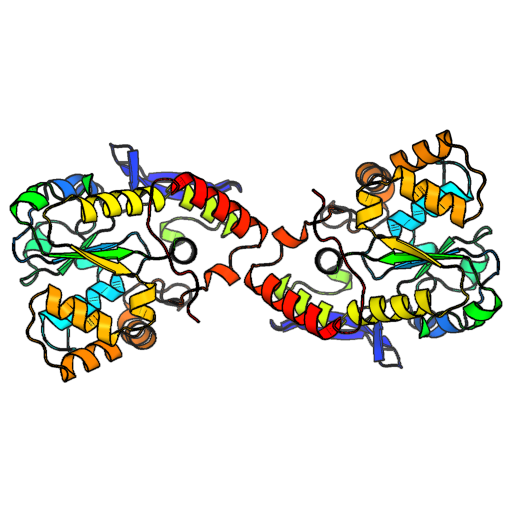 1881 C C . SER A 1 227 ? -16.685 22.81 0.858 1 87.81 227 SER A C 1
ATOM 1883 O O . SER A 1 227 ? -16.409 23.385 -0.197 1 87.81 227 SER A O 1
ATOM 1885 N N . SER A 1 228 ? -17.183 23.427 1.879 1 90.39 228 SER A N 1
ATOM 1886 C CA . SER A 1 228 ? -17.431 24.864 1.845 1 90.39 228 SER A CA 1
ATOM 1887 C C . SER A 1 228 ? -16.128 25.648 1.734 1 90.39 228 SER A C 1
ATOM 1889 O O . SER A 1 228 ? -16.021 26.574 0.927 1 90.39 228 SER A O 1
ATOM 1891 N N . MET A 1 229 ? -15.153 25.261 2.495 1 89.1 229 MET A N 1
ATOM 1892 C CA . MET A 1 229 ? -13.873 25.964 2.469 1 89.1 229 MET A CA 1
ATOM 1893 C C . MET A 1 229 ? -13.175 25.773 1.127 1 89.1 229 MET A C 1
ATOM 1895 O O . MET A 1 229 ? -12.612 26.72 0.575 1 89.1 229 MET A O 1
ATOM 1899 N N . HIS A 1 230 ? -13.186 24.521 0.689 1 87.42 230 HIS A N 1
ATOM 1900 C CA . HIS A 1 230 ? -12.61 24.237 -0.621 1 87.42 230 HIS A CA 1
ATOM 1901 C C . HIS A 1 230 ? -13.21 25.138 -1.694 1 87.42 230 HIS A C 1
ATOM 1903 O O . HIS A 1 230 ? -12.48 25.738 -2.487 1 87.42 230 HIS A O 1
ATOM 1909 N N . SER A 1 231 ? -14.495 25.237 -1.755 1 85.99 231 SER A N 1
ATOM 1910 C CA . SER A 1 231 ? -15.191 26.035 -2.758 1 85.99 231 SER A CA 1
ATOM 1911 C C . SER A 1 231 ? -14.865 27.518 -2.608 1 85.99 231 SER A C 1
ATOM 1913 O O . SER A 1 231 ? -14.718 28.23 -3.603 1 85.99 231 SER A O 1
ATOM 1915 N N . ARG A 1 232 ? -14.701 27.998 -1.433 1 85.21 232 ARG A N 1
ATOM 1916 C CA . ARG A 1 232 ? -14.55 29.427 -1.179 1 85.21 232 ARG A CA 1
ATOM 1917 C C . ARG A 1 232 ? -13.084 29.843 -1.245 1 85.21 232 ARG A C 1
ATOM 1919 O O . ARG A 1 232 ? -12.765 30.936 -1.716 1 85.21 232 ARG A O 1
ATOM 1926 N N . LYS A 1 233 ? -12.226 28.958 -0.859 1 81.87 233 LYS A N 1
ATOM 1927 C CA . LYS A 1 233 ? -10.858 29.411 -0.625 1 81.87 233 LYS A CA 1
ATOM 1928 C C . LYS A 1 233 ? -9.861 28.602 -1.45 1 81.87 233 LYS A C 1
ATOM 1930 O O . LYS A 1 233 ? -8.675 28.934 -1.502 1 81.87 233 LYS A O 1
ATOM 1935 N N . GLY A 1 234 ? -10.323 27.536 -2.085 1 81.12 234 GLY A N 1
ATOM 1936 C CA . GLY A 1 234 ? -9.433 26.657 -2.827 1 81.12 234 GLY A CA 1
ATOM 1937 C C . GLY A 1 234 ? -8.563 27.395 -3.827 1 81.12 234 GLY A C 1
ATOM 1938 O O . GLY A 1 234 ? -7.381 27.082 -3.98 1 81.12 234 GLY A O 1
ATOM 1939 N N . HIS A 1 235 ? -9.067 28.409 -4.411 1 76.45 235 HIS A N 1
ATOM 1940 C CA . HIS A 1 235 ? -8.364 29.156 -5.447 1 76.45 235 HIS A CA 1
ATOM 1941 C C . HIS A 1 235 ? -7.267 30.03 -4.848 1 76.45 235 HIS A C 1
ATOM 1943 O O . HIS A 1 235 ? -6.327 30.418 -5.545 1 76.45 235 HIS A O 1
ATOM 1949 N N . LEU A 1 236 ? -7.306 30.274 -3.494 1 74.04 236 LEU A N 1
ATOM 1950 C CA . LEU A 1 236 ? -6.349 31.156 -2.835 1 74.04 236 LEU A CA 1
ATOM 1951 C C . LEU A 1 236 ? -5.117 30.379 -2.381 1 74.04 236 LEU A C 1
ATOM 1953 O O . LEU A 1 236 ? -4.092 30.974 -2.043 1 74.04 236 LEU A O 1
ATOM 1957 N N . THR A 1 237 ? -5.241 29.15 -2.37 1 76.04 237 THR A N 1
ATOM 1958 C CA . THR A 1 237 ? -4.167 28.346 -1.798 1 76.04 237 THR A CA 1
ATOM 1959 C C . THR A 1 237 ? -3.271 27.78 -2.896 1 76.04 237 THR A C 1
ATOM 1961 O O . THR A 1 237 ? -2.382 26.971 -2.623 1 76.04 237 THR A O 1
ATOM 1964 N N . GLY A 1 238 ? -3.356 28.284 -4.049 1 76.36 238 GLY A N 1
ATOM 1965 C CA . GLY A 1 238 ? -2.602 27.747 -5.171 1 76.36 238 GLY A CA 1
ATOM 1966 C C . GLY A 1 238 ? -3.278 26.559 -5.829 1 76.36 238 GLY A C 1
ATOM 1967 O O . GLY A 1 238 ? -4.056 25.848 -5.191 1 76.36 238 GLY A O 1
ATOM 1968 N N . LEU A 1 239 ? -3.128 26.524 -7.125 1 74.79 239 LEU A N 1
ATOM 1969 C CA . LEU A 1 239 ? -3.704 25.431 -7.899 1 74.79 239 LEU A CA 1
ATOM 1970 C C . LEU A 1 239 ? -2.614 24.627 -8.599 1 74.79 239 LEU A C 1
ATOM 1972 O O . LEU A 1 239 ? -1.639 25.196 -9.095 1 74.79 239 LEU A O 1
ATOM 1976 N N . ALA A 1 240 ? -2.644 23.362 -8.406 1 75.49 240 ALA A N 1
ATOM 1977 C CA . ALA A 1 240 ? -1.837 22.437 -9.197 1 75.49 240 ALA A CA 1
ATOM 1978 C C . ALA A 1 240 ? -2.722 21.508 -10.024 1 75.49 240 ALA A C 1
ATOM 1980 O O . ALA A 1 240 ? -3.551 20.778 -9.475 1 75.49 240 ALA A O 1
ATOM 1981 N N . ASP A 1 241 ? -2.486 21.537 -11.317 1 72.74 241 ASP A N 1
ATOM 1982 C CA . ASP A 1 241 ? -3.286 20.748 -12.249 1 72.74 241 ASP A CA 1
ATOM 1983 C C . ASP A 1 241 ? -4.778 20.986 -12.03 1 72.74 241 ASP A C 1
ATOM 1985 O O . ASP A 1 241 ? -5.563 20.036 -11.984 1 72.74 241 ASP A O 1
ATOM 1989 N N . GLY A 1 242 ? -5.086 22.249 -11.698 1 71.56 242 GLY A N 1
ATOM 1990 C CA . GLY A 1 242 ? -6.473 22.665 -11.569 1 71.56 242 GLY A CA 1
ATOM 1991 C C . GLY A 1 242 ? -7.076 22.321 -10.22 1 71.56 242 GLY A C 1
ATOM 1992 O O . GLY A 1 242 ? -8.267 22.543 -9.992 1 71.56 242 GLY A O 1
ATOM 1993 N N . GLN A 1 243 ? -6.279 21.778 -9.372 1 76.89 243 GLN A N 1
ATOM 1994 C CA . GLN A 1 243 ? -6.791 21.396 -8.06 1 76.89 243 GLN A CA 1
ATOM 1995 C C . GLN A 1 243 ? -6.1 22.183 -6.949 1 76.89 243 GLN A C 1
ATOM 1997 O O . GLN A 1 243 ? -4.92 22.52 -7.062 1 76.89 243 GLN A O 1
ATOM 2002 N N . SER A 1 244 ? -6.909 22.436 -5.964 1 82.47 244 SER A N 1
ATOM 2003 C CA . SER A 1 244 ? -6.372 23.147 -4.809 1 82.47 244 SER A CA 1
ATOM 2004 C C . SER A 1 244 ? -5.247 22.358 -4.147 1 82.47 244 SER A C 1
ATOM 2006 O O . SER A 1 244 ? -5.341 21.138 -4 1 82.47 244 SER A O 1
ATOM 2008 N N . ILE A 1 245 ? -4.259 23.036 -3.733 1 81.42 245 ILE A N 1
ATOM 2009 C CA . ILE A 1 245 ? -3.093 22.424 -3.106 1 81.42 245 ILE A CA 1
ATOM 2010 C C . ILE A 1 245 ? -3.418 22.058 -1.659 1 81.42 245 ILE A C 1
ATOM 2012 O O . ILE A 1 245 ? -3.01 21.001 -1.173 1 81.42 245 ILE A O 1
ATOM 2016 N N . MET A 1 246 ? -4.154 22.974 -1.043 1 83.08 246 MET A N 1
ATOM 2017 C CA . MET A 1 246 ? -4.365 22.843 0.396 1 83.08 246 MET A CA 1
ATOM 2018 C C . MET A 1 246 ? -5.614 22.019 0.69 1 83.08 246 MET A C 1
ATOM 2020 O O . MET A 1 246 ? -5.749 21.456 1.777 1 83.08 246 MET A O 1
ATOM 2024 N N . TYR A 1 247 ? -6.54 21.988 -0.215 1 84.98 247 TYR A N 1
ATOM 2025 C CA . TYR A 1 247 ? -7.804 21.294 0.005 1 84.98 247 TYR A CA 1
ATOM 2026 C C . TYR A 1 247 ? -7.939 20.097 -0.929 1 84.98 247 TYR A C 1
ATOM 2028 O O . TYR A 1 247 ? -8.677 20.151 -1.915 1 84.98 247 TYR A O 1
ATOM 2036 N N . ARG A 1 248 ? -7.371 19.081 -0.619 1 84.02 248 ARG A N 1
ATOM 2037 C CA . ARG A 1 248 ? -7.395 17.893 -1.466 1 84.02 248 ARG A CA 1
ATOM 2038 C C . ARG A 1 248 ? -8.559 16.98 -1.097 1 84.02 248 ARG A C 1
ATOM 2040 O O . ARG A 1 248 ? -9.619 17.031 -1.724 1 84.02 248 ARG A O 1
ATOM 2047 N N . LYS A 1 249 ? -8.436 16.267 0.112 1 81.51 249 LYS A N 1
ATOM 2048 C CA . LYS A 1 249 ? -9.504 15.379 0.561 1 81.51 249 LYS A CA 1
ATOM 2049 C C . LYS A 1 249 ? -9.936 15.716 1.986 1 81.51 249 LYS A C 1
ATOM 2051 O O . LYS A 1 249 ? -11.117 15.613 2.322 1 81.51 249 LYS A O 1
ATOM 2056 N N . GLY A 1 250 ? -8.945 16.177 2.779 1 83.98 250 GLY A N 1
ATOM 2057 C CA . GLY A 1 250 ? -9.213 16.497 4.172 1 83.98 250 GLY A CA 1
ATOM 2058 C C . GLY A 1 250 ? -9.755 15.32 4.961 1 83.98 250 GLY A C 1
ATOM 2059 O O . GLY A 1 250 ? -10.258 15.49 6.073 1 83.98 250 GLY A O 1
ATOM 2060 N N . ASP A 1 251 ? -9.641 14.138 4.435 1 89.45 251 ASP A N 1
ATOM 2061 C CA . ASP A 1 251 ? -10.273 12.966 5.032 1 89.45 251 ASP A CA 1
ATOM 2062 C C . ASP A 1 251 ? -9.38 12.346 6.105 1 89.45 251 ASP A C 1
ATOM 2064 O O . ASP A 1 251 ? -8.154 12.352 5.978 1 89.45 251 ASP A O 1
ATOM 2068 N N . VAL A 1 252 ? -10.065 11.877 7.125 1 95.93 252 VAL A N 1
ATOM 2069 C CA . VAL A 1 252 ? -9.393 11.054 8.124 1 95.93 252 VAL A CA 1
ATOM 2070 C C . VAL A 1 252 ? -9.354 9.601 7.656 1 95.93 252 VAL A C 1
ATOM 2072 O O . VAL A 1 252 ? -10.385 9.034 7.287 1 95.93 252 VAL A O 1
ATOM 2075 N N . GLY A 1 253 ? -8.156 9.034 7.647 1 97.44 253 GLY A N 1
ATOM 2076 C CA . GLY A 1 253 ? -8.041 7.632 7.279 1 97.44 253 GLY A CA 1
ATOM 2077 C C . GLY A 1 253 ? -7.55 7.427 5.858 1 97.44 253 GLY A C 1
ATOM 2078 O O . GLY A 1 253 ? -7.322 6.293 5.433 1 97.44 253 GLY A O 1
ATOM 2079 N N . ASP A 1 254 ? -7.369 8.497 5.107 1 96.7 254 ASP A N 1
ATOM 2080 C CA . ASP A 1 254 ? -6.944 8.363 3.717 1 96.7 254 ASP A CA 1
ATOM 2081 C C . ASP A 1 254 ? -5.55 7.744 3.627 1 96.7 254 ASP A C 1
ATOM 2083 O O . ASP A 1 254 ? -5.141 7.277 2.562 1 96.7 254 ASP A O 1
ATOM 2087 N N . TRP A 1 255 ? -4.796 7.769 4.722 1 98.25 255 TRP A N 1
ATOM 2088 C CA . TRP A 1 255 ? -3.467 7.166 4.754 1 98.25 255 TRP A CA 1
ATOM 2089 C C . TRP A 1 255 ? -3.525 5.7 4.338 1 98.25 255 TRP A C 1
ATOM 2091 O O . TRP A 1 255 ? -2.572 5.175 3.758 1 98.25 255 TRP A O 1
ATOM 2101 N N . LYS A 1 256 ? -4.599 4.998 4.514 1 97.88 256 LYS A N 1
ATOM 2102 C CA . LYS A 1 256 ? -4.742 3.582 4.184 1 97.88 256 LYS A CA 1
ATOM 2103 C C . LYS A 1 256 ? -4.594 3.35 2.683 1 97.88 256 LYS A C 1
ATOM 2105 O O . LYS A 1 256 ? -4.236 2.252 2.252 1 97.88 256 LYS A O 1
ATOM 2110 N N . ASN A 1 257 ? -4.875 4.318 1.877 1 97.05 257 ASN A N 1
ATOM 2111 C CA . ASN A 1 257 ? -4.782 4.213 0.425 1 97.05 257 ASN A CA 1
ATOM 2112 C C . ASN A 1 257 ? -3.366 4.499 -0.068 1 97.05 257 ASN A C 1
ATOM 2114 O O . ASN A 1 257 ? -3.072 4.335 -1.253 1 97.05 257 ASN A O 1
ATOM 2118 N N . TRP A 1 258 ? -2.505 4.891 0.824 1 97.59 258 TRP A N 1
ATOM 2119 C CA . TRP A 1 258 ? -1.161 5.3 0.429 1 97.59 258 TRP A CA 1
ATOM 2120 C C . TRP A 1 258 ? -0.114 4.346 0.994 1 97.59 258 TRP A C 1
ATOM 2122 O O . TRP A 1 258 ? 0.804 3.931 0.283 1 97.59 258 TRP A O 1
ATOM 2132 N N . PHE A 1 259 ? -0.246 3.964 2.274 1 98.7 259 PHE A N 1
ATOM 2133 C CA . PHE A 1 259 ? 0.705 3.061 2.912 1 98.7 259 PHE A CA 1
ATOM 2134 C C . PHE A 1 259 ? 0.523 1.636 2.403 1 98.7 259 PHE A C 1
ATOM 2136 O O . PHE A 1 259 ? -0.579 1.086 2.461 1 98.7 259 PHE A O 1
ATOM 2143 N N . THR A 1 260 ? 1.541 1.127 1.887 1 98.46 260 THR A N 1
ATOM 2144 C CA . THR A 1 260 ? 1.512 -0.326 1.762 1 98.46 260 THR A CA 1
ATOM 2145 C C . THR A 1 260 ? 1.464 -0.987 3.137 1 98.46 260 THR A C 1
ATOM 2147 O O . THR A 1 260 ? 1.719 -0.337 4.153 1 98.46 260 THR A O 1
ATOM 2150 N N . VAL A 1 261 ? 1.155 -2.262 3.157 1 98.37 261 VAL A N 1
ATOM 2151 C CA . VAL A 1 261 ? 1.125 -2.983 4.425 1 98.37 261 VAL A CA 1
ATOM 2152 C C . VAL A 1 261 ? 2.505 -2.943 5.076 1 98.37 261 VAL A C 1
ATOM 2154 O O . VAL A 1 261 ? 2.625 -2.692 6.278 1 98.37 261 VAL A O 1
ATOM 2157 N N . ALA A 1 262 ? 3.547 -3.17 4.292 1 98.15 262 ALA A N 1
ATOM 2158 C CA . ALA A 1 262 ? 4.912 -3.147 4.81 1 98.15 262 ALA A CA 1
ATOM 2159 C C . ALA A 1 262 ? 5.266 -1.769 5.363 1 98.15 262 ALA A C 1
ATOM 2161 O O . ALA A 1 262 ? 5.895 -1.66 6.418 1 98.15 262 ALA A O 1
ATOM 2162 N N . GLU A 1 263 ? 4.889 -0.712 4.665 1 98.46 263 GLU A N 1
ATOM 2163 C CA . GLU A 1 263 ? 5.15 0.651 5.116 1 98.46 263 GLU A CA 1
ATOM 2164 C C . GLU A 1 263 ? 4.422 0.949 6.423 1 98.46 263 GLU A C 1
ATOM 2166 O O . GLU A 1 263 ? 4.972 1.602 7.312 1 98.46 263 GLU A O 1
ATOM 2171 N N . ASN A 1 264 ? 3.149 0.57 6.463 1 98.69 264 ASN A N 1
ATOM 2172 C CA . ASN A 1 264 ? 2.387 0.759 7.693 1 98.69 264 ASN A CA 1
ATOM 2173 C C . ASN A 1 264 ? 3.048 0.056 8.875 1 98.69 264 ASN A C 1
ATOM 2175 O O . ASN A 1 264 ? 3.138 0.62 9.967 1 98.69 264 ASN A O 1
ATOM 2179 N N . GLU A 1 265 ? 3.47 -1.234 8.67 1 98.42 265 GLU A N 1
ATOM 2180 C CA . GLU A 1 265 ? 4.134 -1.98 9.734 1 98.42 265 GLU A CA 1
ATOM 2181 C C . GLU A 1 265 ? 5.429 -1.296 10.163 1 98.42 265 GLU A C 1
ATOM 2183 O O . GLU A 1 265 ? 5.709 -1.177 11.358 1 98.42 265 GLU A O 1
ATOM 2188 N N . TRP A 1 266 ? 6.196 -0.877 9.224 1 98.51 266 TRP A N 1
ATOM 2189 C CA . TRP A 1 266 ? 7.429 -0.153 9.513 1 98.51 266 TRP A CA 1
ATOM 2190 C C . TRP A 1 266 ? 7.141 1.122 10.299 1 98.51 266 TRP A C 1
ATOM 2192 O O . TRP A 1 266 ? 7.804 1.404 11.3 1 98.51 266 TRP A O 1
ATOM 2202 N N . PHE A 1 267 ? 6.173 1.894 9.87 1 98.74 267 PHE A N 1
ATOM 2203 C CA . PHE A 1 267 ? 5.838 3.155 10.521 1 98.74 267 PHE A CA 1
ATOM 2204 C C . PHE A 1 267 ? 5.393 2.92 11.96 1 98.74 267 PHE A C 1
ATOM 2206 O O . PHE A 1 267 ? 5.721 3.705 12.852 1 98.74 267 PHE A O 1
ATOM 2213 N N . ASP A 1 268 ? 4.603 1.893 12.136 1 98.43 268 ASP A N 1
ATOM 2214 C CA . ASP A 1 268 ? 4.147 1.569 13.484 1 98.43 268 ASP A CA 1
ATOM 2215 C C . ASP A 1 268 ? 5.329 1.325 14.42 1 98.43 268 ASP A C 1
ATOM 2217 O O . ASP A 1 268 ? 5.292 1.715 15.589 1 98.43 268 ASP A O 1
ATOM 2221 N N . GLU A 1 269 ? 6.336 0.667 13.934 1 98.52 269 GLU A N 1
ATOM 2222 C CA . GLU A 1 269 ? 7.534 0.45 14.739 1 98.52 269 GLU A CA 1
ATOM 2223 C C . GLU A 1 269 ? 8.245 1.767 15.036 1 98.52 269 GLU A C 1
ATOM 2225 O O . GLU A 1 269 ? 8.709 1.988 16.157 1 98.52 269 GLU A O 1
ATOM 2230 N N . VAL A 1 270 ? 8.397 2.591 14.04 1 98.35 270 VAL A N 1
ATOM 2231 C CA . VAL A 1 270 ? 9.001 3.909 14.201 1 98.35 270 VAL A CA 1
ATOM 2232 C C . VAL A 1 270 ? 8.228 4.709 15.247 1 98.35 270 VAL A C 1
ATOM 2234 O O . VAL A 1 270 ? 8.825 5.311 16.143 1 98.35 270 VAL A O 1
ATOM 2237 N N . TYR A 1 271 ? 6.912 4.712 15.128 1 98.37 271 TYR A N 1
ATOM 2238 C CA . TYR A 1 271 ? 6.052 5.44 16.053 1 98.37 271 TYR A CA 1
ATOM 2239 C C . TYR A 1 271 ? 6.249 4.949 17.483 1 98.37 271 TYR A C 1
ATOM 2241 O O . TYR A 1 271 ? 6.373 5.753 18.41 1 98.37 271 TYR A O 1
ATOM 2249 N N . LYS A 1 272 ? 6.238 3.641 17.628 1 97.95 272 LYS A N 1
ATOM 2250 C CA . LYS A 1 272 ? 6.417 3.049 18.951 1 97.95 272 LYS A CA 1
ATOM 2251 C C . LYS A 1 272 ? 7.73 3.504 19.583 1 97.95 272 LYS A C 1
ATOM 2253 O O . LYS A 1 272 ? 7.776 3.815 20.775 1 97.95 272 LYS A O 1
ATOM 2258 N N . GLU A 1 273 ? 8.739 3.525 18.818 1 98.16 273 GLU A N 1
ATOM 2259 C CA . GLU A 1 273 ? 10.052 3.917 19.321 1 98.16 273 GLU A CA 1
ATOM 2260 C C . GLU A 1 273 ? 10.103 5.411 19.626 1 98.16 273 GLU A C 1
ATOM 2262 O O . GLU A 1 273 ? 10.506 5.814 20.72 1 98.16 273 GLU A O 1
ATOM 2267 N N . LYS A 1 274 ? 9.689 6.246 18.751 1 97.78 274 LYS A N 1
ATOM 2268 C CA . LYS A 1 274 ? 9.84 7.694 18.862 1 97.78 274 LYS A CA 1
ATOM 2269 C C . LYS A 1 274 ? 8.857 8.274 19.874 1 97.78 274 LYS A C 1
ATOM 2271 O O . LYS A 1 274 ? 9.124 9.312 20.483 1 97.78 274 LYS A O 1
ATOM 2276 N N . MET A 1 275 ? 7.719 7.597 20.099 1 98.09 275 MET A N 1
ATOM 2277 C CA . MET A 1 275 ? 6.684 8.134 20.978 1 98.09 275 MET A CA 1
ATOM 2278 C C . MET A 1 275 ? 6.605 7.336 22.275 1 98.09 275 MET A C 1
ATOM 2280 O O . MET A 1 275 ? 5.603 7.402 22.99 1 98.09 275 MET A O 1
ATOM 2284 N N . LYS A 1 276 ? 7.598 6.557 22.526 1 97.11 276 LYS A N 1
ATOM 2285 C CA . LYS A 1 276 ? 7.578 5.647 23.667 1 97.11 276 LYS A CA 1
ATOM 2286 C C . LYS A 1 276 ? 7.348 6.406 24.971 1 97.11 276 LYS A C 1
ATOM 2288 O O . LYS A 1 276 ? 6.767 5.867 25.915 1 97.11 276 LYS A O 1
ATOM 2293 N N . ASP A 1 277 ? 7.748 7.7 25.07 1 95.94 277 ASP A N 1
ATOM 2294 C CA . ASP A 1 277 ? 7.643 8.473 26.304 1 95.94 277 ASP A CA 1
ATOM 2295 C C . ASP A 1 277 ? 6.426 9.395 26.273 1 95.94 277 ASP A C 1
ATOM 2297 O O . ASP A 1 277 ? 6.284 10.273 27.127 1 95.94 277 ASP A O 1
ATOM 2301 N N . SER A 1 278 ? 5.595 9.263 25.277 1 97.21 278 SER A N 1
ATOM 2302 C CA . SER A 1 278 ? 4.414 10.108 25.136 1 97.21 278 SER A CA 1
ATOM 2303 C C . SER A 1 278 ? 3.146 9.355 25.521 1 97.21 278 SER A C 1
ATOM 2305 O O . SER A 1 278 ? 3.064 8.137 25.348 1 97.21 278 SER A O 1
ATOM 2307 N N . ASN A 1 279 ? 2.182 10.022 26.042 1 95.09 279 ASN A N 1
ATOM 2308 C CA . ASN A 1 279 ? 0.89 9.436 26.383 1 95.09 279 ASN A CA 1
ATOM 2309 C C . ASN A 1 279 ? -0.185 9.824 25.372 1 95.09 279 ASN A C 1
ATOM 2311 O O . ASN A 1 279 ? -1.366 9.534 25.573 1 95.09 279 ASN A O 1
ATOM 2315 N N . LEU A 1 280 ? 0.226 10.495 24.336 1 96.6 280 LEU A N 1
ATOM 2316 C CA . LEU A 1 280 ? -0.732 10.957 23.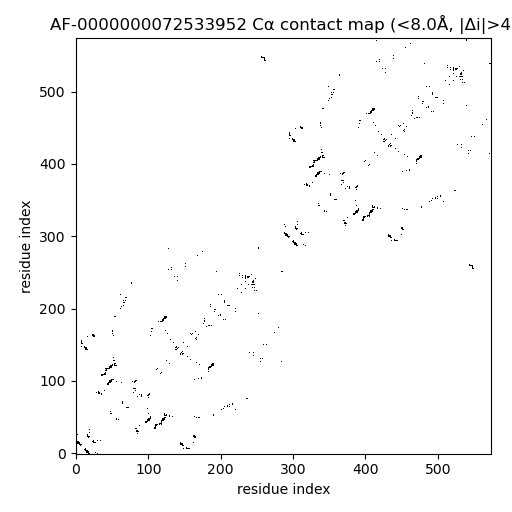338 1 96.6 280 LEU A CA 1
ATOM 2317 C C . LEU A 1 280 ? -1.329 9.782 22.571 1 96.6 280 LEU A C 1
ATOM 2319 O O . LEU A 1 280 ? -0.631 8.808 22.278 1 96.6 280 LEU A O 1
ATOM 2323 N N . LYS A 1 281 ? -2.585 9.9 22.284 1 94.69 281 LYS A N 1
ATOM 2324 C CA . LYS A 1 281 ? -3.305 8.94 21.451 1 94.69 281 LYS A CA 1
ATOM 2325 C C . LYS A 1 281 ? -3.908 9.618 20.225 1 94.69 281 LYS A C 1
ATOM 2327 O O . LYS A 1 281 ? -4.405 10.743 20.313 1 94.69 281 LYS A O 1
ATOM 2332 N N . PHE A 1 282 ? -3.86 8.948 19.186 1 97.04 282 PHE A N 1
ATOM 2333 C CA . PHE A 1 282 ? -4.384 9.519 17.951 1 97.04 282 PHE A CA 1
ATOM 2334 C C . PHE A 1 282 ? -5.437 8.605 17.336 1 97.04 282 PHE A C 1
ATOM 2336 O O . PHE A 1 282 ? -5.387 7.385 17.511 1 97.04 282 PHE A O 1
ATOM 2343 N N . VAL A 1 283 ? -6.362 9.201 16.67 1 96.7 283 VAL A N 1
ATOM 2344 C CA . VAL A 1 283 ? -7.408 8.504 15.929 1 96.7 283 VAL A CA 1
ATOM 2345 C C . VAL A 1 283 ? -7.021 8.407 14.455 1 96.7 283 VAL A C 1
ATOM 2347 O O . VAL A 1 283 ? -6.756 9.423 13.808 1 96.7 283 VAL A O 1
ATOM 2350 N N . TYR A 1 284 ? -7.04 7.211 13.918 1 97.1 284 TYR A N 1
ATOM 2351 C CA . TYR A 1 284 ? -6.502 7.021 12.576 1 97.1 284 TYR A CA 1
ATOM 2352 C C . TYR A 1 284 ? -7.621 6.794 11.566 1 97.1 284 TYR A C 1
ATOM 2354 O O . TYR A 1 284 ? -7.387 6.812 10.356 1 97.1 284 TYR A O 1
ATOM 2362 N N . GLU A 1 285 ? -8.782 6.56 12.039 1 94.58 285 GLU A N 1
ATOM 2363 C CA . GLU A 1 285 ? -9.966 6.425 11.197 1 94.58 285 GLU A CA 1
ATOM 2364 C C . GLU A 1 285 ? -11.224 6.867 11.939 1 94.58 285 GLU A C 1
ATOM 2366 O O . GLU A 1 285 ? -11.299 6.759 13.164 1 94.58 285 GLU A O 1
ATOM 2371 N N . LEU A 1 286 ? -12.078 7.451 11.155 1 91.18 286 LEU A N 1
ATOM 2372 C CA . LEU A 1 286 ? -13.365 7.802 11.745 1 91.18 286 LEU A CA 1
ATOM 2373 C C . LEU A 1 286 ? -14.44 6.799 11.34 1 91.18 286 LEU A C 1
ATOM 2375 O O . LEU A 1 286 ? -14.447 6.314 10.206 1 91.18 286 LEU A O 1
ATOM 2379 N N . LYS A 1 287 ? -15.071 6.11 12.236 1 72.39 287 LYS A N 1
ATOM 2380 C CA . LYS A 1 287 ? -16.138 5.137 12.022 1 72.39 287 LYS A CA 1
ATOM 2381 C C . LYS A 1 287 ? -17.454 5.831 11.682 1 72.39 287 LYS A C 1
ATOM 2383 O O . LYS A 1 287 ? -17.746 6.909 12.203 1 72.39 287 LYS A O 1
ATOM 2388 N N . MET B 1 1 ? -12.592 -18.287 -32.349 1 71.37 1 MET B N 1
ATOM 2389 C CA . MET B 1 1 ? -12.36 -17.851 -30.974 1 71.37 1 MET B CA 1
ATOM 2390 C C . MET B 1 1 ? -11.583 -16.539 -30.943 1 71.37 1 MET B C 1
ATOM 2392 O O . MET B 1 1 ? -10.583 -16.388 -31.647 1 71.37 1 MET B O 1
ATOM 2396 N N . ALA B 1 2 ? -12.235 -15.488 -30.313 1 86.85 2 ALA B N 1
ATOM 2397 C CA . ALA B 1 2 ? -11.805 -14.113 -30.552 1 86.85 2 ALA B CA 1
ATOM 2398 C C . ALA B 1 2 ? -10.992 -13.58 -29.375 1 86.85 2 ALA B C 1
ATOM 2400 O O . ALA B 1 2 ? -11.127 -14.065 -28.249 1 86.85 2 ALA B O 1
ATOM 2401 N N . LEU B 1 3 ? -10.014 -12.872 -29.751 1 94.48 3 LEU B N 1
ATOM 2402 C CA . LEU B 1 3 ? -9.335 -12.063 -28.745 1 94.48 3 LEU B CA 1
ATOM 2403 C C . LEU B 1 3 ? -10.257 -10.973 -28.21 1 94.48 3 LEU B C 1
ATOM 2405 O O . LEU B 1 3 ? -10.999 -10.352 -28.974 1 94.48 3 LEU B O 1
ATOM 2409 N N . VAL B 1 4 ? -10.37 -10.852 -26.933 1 96.65 4 VAL B N 1
ATOM 2410 C CA . VAL B 1 4 ? -11.224 -9.852 -26.3 1 96.65 4 VAL B CA 1
ATOM 2411 C C . VAL B 1 4 ? -10.385 -8.961 -25.386 1 96.65 4 VAL B C 1
ATOM 2413 O O . VAL B 1 4 ? -9.36 -9.396 -24.856 1 96.65 4 VAL B O 1
ATOM 2416 N N . LYS B 1 5 ? -10.823 -7.757 -25.267 1 96.31 5 LYS B N 1
ATOM 2417 C CA . LYS B 1 5 ? -10.202 -6.789 -24.367 1 96.31 5 LYS B CA 1
ATOM 2418 C C . LYS B 1 5 ? -11.014 -6.632 -23.084 1 96.31 5 LYS B C 1
ATOM 2420 O O . LYS B 1 5 ? -12.181 -6.239 -23.127 1 96.31 5 LYS B O 1
ATOM 2425 N N . ILE B 1 6 ? -10.467 -6.942 -21.978 1 96.81 6 ILE B N 1
ATOM 2426 C CA . ILE B 1 6 ? -11.12 -6.813 -20.68 1 96.81 6 ILE B CA 1
ATOM 2427 C C . ILE B 1 6 ? -10.637 -5.543 -19.983 1 96.81 6 ILE B C 1
ATOM 2429 O O . ILE B 1 6 ? -9.46 -5.429 -19.632 1 96.81 6 ILE B O 1
ATOM 2433 N N . PRO B 1 7 ? -11.515 -4.661 -19.72 1 96.3 7 PRO B N 1
ATOM 2434 C CA . PRO B 1 7 ? -11.088 -3.388 -19.135 1 96.3 7 PRO B CA 1
ATOM 2435 C C . PRO B 1 7 ? -10.947 -3.453 -17.616 1 96.3 7 PRO B C 1
ATOM 2437 O O . PRO B 1 7 ? -11.711 -4.159 -16.952 1 96.3 7 PRO B O 1
ATOM 2440 N N . ASP B 1 8 ? -9.987 -2.707 -17.105 1 95.69 8 ASP B N 1
ATOM 2441 C CA . ASP B 1 8 ? -9.954 -2.471 -15.665 1 95.69 8 ASP B CA 1
ATOM 2442 C C . ASP B 1 8 ? -10.689 -1.182 -15.302 1 95.69 8 ASP B C 1
ATOM 2444 O O . ASP B 1 8 ? -11.31 -0.553 -16.161 1 95.69 8 ASP B O 1
ATOM 2448 N N . SER B 1 9 ? -10.754 -0.798 -14.052 1 93.65 9 SER B N 1
ATOM 2449 C CA . SER B 1 9 ? -11.554 0.329 -13.584 1 93.65 9 SER B CA 1
ATOM 2450 C C . SER B 1 9 ? -10.996 1.653 -14.095 1 93.65 9 SER B C 1
ATOM 2452 O O . SER B 1 9 ? -11.694 2.669 -14.094 1 93.65 9 SER B O 1
ATOM 2454 N N . SER B 1 10 ? -9.758 1.736 -14.571 1 94.69 10 SER B N 1
ATOM 2455 C CA . SER B 1 10 ? -9.134 2.97 -15.036 1 94.69 10 SER B CA 1
ATOM 2456 C C . SER B 1 10 ? -9.114 3.039 -16.559 1 94.69 10 SER B C 1
ATOM 2458 O O . SER B 1 10 ? -8.541 3.965 -17.136 1 94.69 10 SER B O 1
ATOM 2460 N N . GLY B 1 11 ? -9.591 2.035 -17.178 1 94.55 11 GLY B N 1
ATOM 2461 C CA . GLY B 1 11 ? -9.746 2.069 -18.624 1 94.55 11 GLY B CA 1
ATOM 2462 C C . GLY B 1 11 ? -8.667 1.295 -19.358 1 94.55 11 GLY B C 1
ATOM 2463 O O . GLY B 1 11 ? -8.742 1.118 -20.575 1 94.55 11 GLY B O 1
ATOM 2464 N N . ASN B 1 12 ? -7.601 0.817 -18.724 1 96.3 12 ASN B N 1
ATOM 2465 C CA . ASN B 1 12 ? -6.639 -0.085 -19.349 1 96.3 12 ASN B CA 1
ATOM 2466 C C . ASN B 1 12 ? -7.254 -1.454 -19.628 1 96.3 12 ASN B C 1
ATOM 2468 O O . ASN B 1 12 ? -8.167 -1.885 -18.922 1 96.3 12 ASN B O 1
ATOM 2472 N N . THR B 1 13 ? -6.74 -2.116 -20.611 1 96.76 13 THR B N 1
ATOM 2473 C CA . THR B 1 13 ? -7.353 -3.39 -20.971 1 96.76 13 THR B CA 1
ATOM 2474 C C . THR B 1 13 ? -6.312 -4.505 -20.991 1 96.76 13 THR B C 1
ATOM 2476 O O . THR B 1 13 ? -5.145 -4.267 -21.31 1 96.76 13 THR B O 1
ATOM 2479 N N . VAL B 1 14 ? -6.731 -5.681 -20.646 1 97.04 14 VAL B N 1
ATOM 2480 C CA . VAL B 1 14 ? -5.969 -6.913 -20.82 1 97.04 14 VAL B CA 1
ATOM 2481 C C . VAL B 1 14 ? -6.554 -7.724 -21.974 1 97.04 14 VAL B C 1
ATOM 2483 O O . VAL B 1 14 ? -7.763 -7.963 -22.023 1 97.04 14 VAL B O 1
ATOM 2486 N N . VAL B 1 15 ? -5.712 -8.152 -22.847 1 97.44 15 VAL B N 1
ATOM 2487 C CA . VAL B 1 15 ? -6.19 -8.918 -23.994 1 97.44 15 VAL B CA 1
ATOM 2488 C C . VAL B 1 15 ? -6.033 -10.412 -23.72 1 97.44 15 VAL B C 1
ATOM 2490 O O . VAL B 1 15 ? -4.937 -10.879 -23.401 1 97.44 15 VAL B O 1
ATOM 2493 N N . VAL B 1 16 ? -7.105 -11.166 -23.821 1 97 16 VAL B N 1
ATOM 2494 C CA . VAL B 1 16 ? -7.131 -12.611 -23.62 1 97 16 VAL B CA 1
ATOM 2495 C C . VAL B 1 16 ? -8.001 -13.267 -24.69 1 97 16 VAL B C 1
ATOM 2497 O O . VAL B 1 16 ? -8.665 -12.577 -25.468 1 97 16 VAL B O 1
ATOM 2500 N N . ARG B 1 17 ? -7.942 -14.528 -24.792 1 96.58 17 ARG B N 1
ATOM 2501 C CA . ARG B 1 17 ? -8.803 -15.284 -25.695 1 96.58 17 ARG B CA 1
ATOM 2502 C C . ARG B 1 17 ? -10.057 -15.77 -24.977 1 96.58 17 ARG B C 1
ATOM 2504 O O . ARG B 1 17 ? -9.977 -16.309 -23.871 1 96.58 17 ARG B O 1
ATOM 2511 N N . LYS B 1 18 ? -11.173 -15.537 -25.569 1 95.38 18 LYS B N 1
ATOM 2512 C CA . LYS B 1 18 ? -12.424 -16.093 -25.06 1 95.38 18 LYS B CA 1
ATOM 2513 C C . LYS B 1 18 ? -12.804 -17.367 -25.809 1 95.38 18 LYS B C 1
ATOM 2515 O O . LYS B 1 18 ? -12.996 -17.343 -27.027 1 95.38 18 LYS B O 1
ATOM 2520 N N . LEU B 1 19 ? -12.877 -18.484 -25.137 1 95.02 19 LEU B N 1
ATOM 2521 C CA . LEU B 1 19 ? -13.243 -19.766 -25.729 1 95.02 19 LEU B CA 1
ATOM 2522 C C . LEU B 1 19 ? -14.75 -19.855 -25.943 1 95.02 19 LEU B C 1
ATOM 2524 O O . LEU B 1 19 ? -15.495 -18.966 -25.525 1 95.02 19 LEU B O 1
ATOM 2528 N N . LYS B 1 20 ? -15.167 -20.893 -26.551 1 93.09 20 LYS B N 1
ATOM 2529 C CA . LYS B 1 20 ? -16.577 -21.075 -26.886 1 93.09 20 LYS B CA 1
ATOM 2530 C C . LYS B 1 20 ? -17.433 -21.175 -25.627 1 93.09 20 LYS B C 1
ATOM 2532 O O . LYS B 1 20 ? -18.581 -20.726 -25.614 1 93.09 20 LYS B O 1
ATOM 2537 N N . ASP B 1 21 ? -16.852 -21.7 -24.613 1 91.46 21 ASP B N 1
ATOM 2538 C CA . ASP B 1 21 ? -17.615 -21.903 -23.386 1 91.46 21 ASP B CA 1
ATOM 2539 C C . ASP B 1 21 ? -17.521 -20.682 -22.473 1 91.46 21 ASP B C 1
ATOM 2541 O O . ASP B 1 21 ? -18.004 -20.71 -21.339 1 91.46 21 ASP B O 1
ATOM 2545 N N . GLY B 1 22 ? -16.84 -19.664 -22.922 1 91.1 22 GLY B N 1
ATOM 2546 C CA . GLY B 1 22 ? -16.811 -18.404 -22.197 1 91.1 22 GLY B CA 1
ATOM 2547 C C . GLY B 1 22 ? -15.568 -18.235 -21.344 1 91.1 22 GLY B C 1
ATOM 2548 O O . GLY B 1 22 ? -15.307 -17.146 -20.827 1 91.1 22 GLY B O 1
ATOM 2549 N N . ARG B 1 23 ? -14.793 -19.272 -21.28 1 92.91 23 ARG B N 1
ATOM 2550 C CA . ARG B 1 23 ? -13.573 -19.171 -20.485 1 92.91 23 ARG B CA 1
ATOM 2551 C C . ARG B 1 23 ? -12.597 -18.176 -21.104 1 92.91 23 ARG B C 1
ATOM 2553 O O . ARG B 1 23 ? -12.457 -18.114 -22.327 1 92.91 23 ARG B O 1
ATOM 2560 N N . LEU B 1 24 ? -11.948 -17.403 -20.289 1 95.25 24 LEU B N 1
ATOM 2561 C CA . LEU B 1 24 ? -10.882 -16.497 -20.702 1 95.25 24 LEU B CA 1
ATOM 2562 C C . LEU B 1 24 ? -9.517 -17.159 -20.552 1 95.25 24 LEU B C 1
ATOM 2564 O O . LEU B 1 24 ? -9.155 -17.605 -19.461 1 95.25 24 LEU B O 1
ATOM 2568 N N . MET B 1 25 ? -8.767 -17.23 -21.654 1 96.51 25 MET B N 1
ATOM 2569 C CA . MET B 1 25 ? -7.514 -17.978 -21.698 1 96.51 25 MET B CA 1
ATOM 2570 C C . MET B 1 25 ? -6.402 -17.14 -22.321 1 96.51 25 MET B C 1
ATOM 2572 O O . MET B 1 25 ? -6.673 -16.135 -22.982 1 96.51 25 MET B O 1
ATOM 2576 N N . PRO B 1 26 ? -5.121 -17.557 -22.02 1 95.72 26 PRO B N 1
ATOM 2577 C CA . PRO B 1 26 ? -4.053 -16.874 -22.754 1 95.72 26 PRO B CA 1
ATOM 2578 C C . PRO B 1 26 ? -4.194 -17.016 -24.268 1 95.72 26 PRO B C 1
ATOM 2580 O O . PRO B 1 26 ? -4.946 -17.871 -24.744 1 95.72 26 PRO B O 1
ATOM 2583 N N . LYS B 1 27 ? -3.48 -16.157 -25.065 1 94.82 27 LYS B N 1
ATOM 2584 C CA . LYS B 1 27 ? -3.549 -16.137 -26.523 1 94.82 27 LYS B CA 1
ATOM 2585 C C . LYS B 1 27 ? -2.887 -17.375 -27.121 1 94.82 27 LYS B C 1
ATOM 2587 O O . LYS B 1 27 ? -2.108 -17.271 -28.071 1 94.82 27 LYS B O 1
ATOM 2592 N N . PHE B 1 28 ? -3.212 -18.559 -26.478 1 96.02 28 PHE B N 1
ATOM 2593 C CA . PHE B 1 28 ? -2.711 -19.823 -27.004 1 96.02 28 PHE B CA 1
ATOM 2594 C C . PHE B 1 28 ? -3.519 -20.261 -28.22 1 96.02 28 PHE B C 1
ATOM 2596 O O . PHE B 1 28 ? -4.498 -19.609 -28.59 1 96.02 28 PHE B O 1
ATOM 2603 N N . ASP B 1 29 ? -3.063 -21.275 -28.885 1 95.3 29 ASP B N 1
ATOM 2604 C CA . ASP B 1 29 ? -3.789 -21.86 -30.008 1 95.3 29 ASP B CA 1
ATOM 2605 C C . ASP B 1 29 ? -5.165 -22.358 -29.573 1 95.3 29 ASP B C 1
ATOM 2607 O O . ASP B 1 29 ? -5.269 -23.277 -28.757 1 95.3 29 ASP B O 1
ATOM 2611 N N . PRO B 1 30 ? -6.182 -21.767 -30.159 1 94.6 30 PRO B N 1
ATOM 2612 C CA . PRO B 1 30 ? -7.53 -22.129 -29.716 1 94.6 30 PRO B CA 1
ATOM 2613 C C . PRO B 1 30 ? -7.848 -23.606 -29.938 1 94.6 30 PRO B C 1
ATOM 2615 O O . PRO B 1 30 ? -8.603 -24.202 -29.165 1 94.6 30 PRO B O 1
ATOM 2618 N N . GLU B 1 31 ? -7.283 -24.175 -30.904 1 93.51 31 GLU B N 1
ATOM 2619 C CA . GLU B 1 31 ? -7.53 -25.591 -31.156 1 93.51 31 GLU B CA 1
ATOM 2620 C C . GLU B 1 31 ? -6.974 -26.458 -30.03 1 93.51 31 GLU B C 1
ATOM 2622 O O . GLU B 1 31 ? -7.62 -27.415 -29.599 1 93.51 31 GLU B O 1
ATOM 2627 N N . VAL B 1 32 ? -5.855 -26.15 -29.639 1 95.97 32 VAL B N 1
ATOM 2628 C CA . VAL B 1 32 ? -5.239 -26.904 -28.553 1 95.97 32 VAL B CA 1
ATOM 2629 C C . VAL B 1 32 ? -6.02 -26.681 -27.26 1 95.97 32 VAL B C 1
ATOM 2631 O O . VAL B 1 32 ? -6.372 -27.639 -26.567 1 95.97 32 VAL B O 1
ATOM 2634 N N . LEU B 1 33 ? -6.371 -25.436 -26.99 1 96.19 33 LEU B N 1
ATOM 2635 C CA . LEU B 1 33 ? -7.109 -25.076 -25.784 1 96.19 33 LEU B CA 1
ATOM 2636 C C . LEU B 1 33 ? -8.426 -25.84 -25.704 1 96.19 33 LEU B C 1
ATOM 2638 O O . LEU B 1 33 ? -8.825 -26.287 -24.626 1 96.19 33 LEU B O 1
ATOM 2642 N N . GLU B 1 34 ? -9.043 -26.031 -26.807 1 93.81 34 GLU B N 1
ATOM 2643 C CA . GLU B 1 34 ? -10.383 -26.608 -26.827 1 93.81 34 GLU B CA 1
ATOM 2644 C C . GLU B 1 34 ? -10.328 -28.133 -26.823 1 93.81 34 GLU B C 1
ATOM 2646 O O . GLU B 1 34 ? -11.33 -28.796 -26.547 1 93.81 34 GLU B O 1
ATOM 2651 N N . ASN B 1 35 ? -9.149 -28.694 -27.025 1 93.39 35 ASN B N 1
ATOM 2652 C CA . ASN B 1 35 ? -9.075 -30.14 -27.204 1 93.39 35 ASN B CA 1
ATOM 2653 C C . ASN B 1 35 ? -8.419 -30.82 -26.005 1 93.39 35 ASN B C 1
ATOM 2655 O O . ASN B 1 35 ? -8.115 -32.013 -26.052 1 93.39 35 ASN B O 1
ATOM 2659 N N . VAL B 1 36 ? -8.286 -30.13 -24.968 1 96.71 36 VAL B N 1
ATOM 2660 C CA . VAL B 1 36 ? -7.602 -30.681 -23.803 1 96.71 36 VAL B CA 1
ATOM 2661 C C . VAL B 1 36 ? -8.385 -31.873 -23.259 1 96.71 36 VAL B C 1
ATOM 2663 O O . VAL B 1 36 ? -7.797 -32.885 -22.869 1 96.71 36 VAL B O 1
ATOM 2666 N N . LYS B 1 37 ? -9.676 -31.822 -23.273 1 95.63 37 LYS B N 1
ATOM 2667 C CA . LYS B 1 37 ? -10.514 -32.887 -22.729 1 95.63 37 LYS B CA 1
ATOM 2668 C C . LYS B 1 37 ? -10.318 -34.189 -23.501 1 95.63 37 LYS B C 1
ATOM 2670 O O . LYS B 1 37 ? -10.483 -35.277 -22.946 1 95.63 37 LYS B O 1
ATOM 2675 N N . SER B 1 38 ? -9.926 -34.078 -24.731 1 96 38 SER B N 1
ATOM 2676 C CA . SER B 1 38 ? -9.784 -35.256 -25.58 1 96 38 SER B CA 1
ATOM 2677 C C . SER B 1 38 ? -8.344 -35.757 -25.594 1 96 38 SER B C 1
ATOM 2679 O O . SER B 1 38 ? -8.038 -36.763 -26.238 1 96 38 SER B O 1
ATOM 2681 N N . LEU B 1 39 ? -7.488 -35.025 -24.972 1 97.1 39 LEU B N 1
ATOM 2682 C CA . LEU B 1 39 ? -6.094 -35.451 -24.905 1 97.1 39 LEU B CA 1
ATOM 2683 C C . LEU B 1 39 ? -5.976 -36.822 -24.248 1 97.1 39 LEU B C 1
ATOM 2685 O O . LEU B 1 39 ? -6.662 -37.105 -23.264 1 97.1 39 LEU B O 1
ATOM 2689 N N . LYS B 1 40 ? -5.052 -37.621 -24.705 1 96.97 40 LYS B N 1
ATOM 2690 C CA . LYS B 1 40 ? -4.863 -38.968 -24.173 1 96.97 40 LYS B CA 1
ATOM 2691 C C . LYS B 1 40 ? -3.733 -39 -23.148 1 96.97 40 LYS B C 1
ATOM 2693 O O . LYS B 1 40 ? -2.589 -38.671 -23.467 1 96.97 40 LYS B O 1
ATOM 2698 N N . LEU B 1 41 ? -4.091 -39.465 -22.012 1 97.37 41 LEU B N 1
ATOM 2699 C CA . LEU B 1 41 ? -3.108 -39.63 -20.946 1 97.37 41 LEU B CA 1
ATOM 2700 C C . LEU B 1 41 ? -2.568 -41.056 -20.92 1 97.37 41 LEU B C 1
ATOM 2702 O O . LEU B 1 41 ? -3.141 -41.953 -21.544 1 97.37 41 LEU B O 1
ATOM 2706 N N . ARG B 1 42 ? -1.484 -41.16 -20.269 1 96.66 42 ARG B N 1
ATOM 2707 C CA . ARG B 1 42 ? -0.902 -42.468 -19.984 1 96.66 42 ARG B CA 1
ATOM 2708 C C . ARG B 1 42 ? -0.893 -42.748 -18.485 1 96.66 42 ARG B C 1
ATOM 2710 O O . ARG B 1 42 ? -0.849 -41.82 -17.675 1 96.66 42 ARG B O 1
ATOM 2717 N N . GLU B 1 43 ? -0.864 -44.031 -18.136 1 95.51 43 GLU B N 1
ATOM 2718 C CA . GLU B 1 43 ? -0.916 -44.434 -16.734 1 95.51 43 GLU B CA 1
ATOM 2719 C C . GLU B 1 43 ? 0.335 -43.986 -15.984 1 95.51 43 GLU B C 1
ATOM 2721 O O . GLU B 1 43 ? 0.282 -43.724 -14.78 1 95.51 43 GLU B O 1
ATOM 2726 N N . ASP B 1 44 ? 1.382 -43.904 -16.72 1 95.92 44 ASP B N 1
ATOM 2727 C CA . ASP B 1 44 ? 2.64 -43.58 -16.053 1 95.92 44 ASP B CA 1
ATOM 2728 C C . ASP B 1 44 ? 2.922 -42.08 -16.113 1 95.92 44 ASP B C 1
ATOM 2730 O O . ASP B 1 44 ? 3.988 -41.627 -15.693 1 95.92 44 ASP B O 1
ATOM 2734 N N . ASP B 1 45 ? 1.976 -41.278 -16.611 1 97.75 45 ASP B N 1
ATOM 2735 C CA . ASP B 1 45 ? 2.132 -39.827 -16.622 1 97.75 45 ASP B CA 1
ATOM 2736 C C . ASP B 1 45 ? 2.164 -39.266 -15.202 1 97.75 45 ASP B C 1
ATOM 2738 O O . ASP B 1 45 ? 1.561 -39.836 -14.29 1 97.75 45 ASP B O 1
ATOM 2742 N N . VAL B 1 46 ? 2.925 -38.232 -15.002 1 98.31 46 VAL B N 1
ATOM 2743 C CA . VAL B 1 46 ? 2.835 -37.354 -13.84 1 98.31 46 VAL B CA 1
ATOM 2744 C C . VAL B 1 46 ? 2.291 -35.991 -14.263 1 98.31 46 VAL B C 1
ATOM 2746 O O . VAL B 1 46 ? 2.801 -35.377 -15.203 1 98.31 46 VAL B O 1
ATOM 2749 N N . ILE B 1 47 ? 1.271 -35.501 -13.632 1 98.59 47 ILE B N 1
ATOM 2750 C CA . ILE B 1 47 ? 0.678 -34.224 -14.012 1 98.59 47 ILE B CA 1
ATOM 2751 C C . ILE B 1 47 ? 0.852 -33.216 -12.878 1 98.59 47 ILE B C 1
ATOM 2753 O O . ILE B 1 47 ? 0.465 -33.482 -11.738 1 98.59 47 ILE B O 1
ATOM 2757 N N . ILE B 1 48 ? 1.439 -32.115 -13.153 1 98.79 48 ILE B N 1
ATOM 2758 C CA . ILE B 1 48 ? 1.584 -31.003 -12.221 1 98.79 48 ILE B CA 1
ATOM 2759 C C . ILE B 1 48 ? 0.426 -30.023 -12.403 1 98.79 48 ILE B C 1
ATOM 2761 O O . ILE B 1 48 ? 0.216 -29.499 -13.499 1 98.79 48 ILE B O 1
ATOM 2765 N N . LEU B 1 49 ? -0.299 -29.852 -11.349 1 98.73 49 LEU B N 1
ATOM 2766 C CA . LEU B 1 49 ? -1.434 -28.936 -11.321 1 98.73 49 LEU B CA 1
ATOM 2767 C C . LEU B 1 49 ? -1.127 -27.715 -10.461 1 98.73 49 LEU B C 1
ATOM 2769 O O . LEU B 1 49 ? -0.753 -27.852 -9.294 1 98.73 49 LEU B O 1
ATOM 2773 N N . ALA B 1 50 ? -1.267 -26.573 -11.046 1 98.46 50 ALA B N 1
ATOM 2774 C CA . ALA B 1 50 ? -1.033 -25.326 -10.321 1 98.46 50 ALA B CA 1
ATOM 2775 C C . ALA B 1 50 ? -1.808 -24.172 -10.951 1 98.46 50 ALA B C 1
ATOM 2777 O O . ALA B 1 50 ? -1.874 -24.056 -12.177 1 98.46 50 ALA B O 1
ATOM 2778 N N . TYR B 1 51 ? -2.492 -23.345 -10.104 1 98.44 51 TYR B N 1
ATOM 2779 C CA . TYR B 1 51 ? -2.952 -22.064 -10.628 1 98.44 51 TYR B CA 1
ATOM 2780 C C . TYR B 1 51 ? -1.789 -21.255 -11.19 1 98.44 51 TYR B C 1
ATOM 2782 O O . TYR B 1 51 ? -0.654 -21.382 -10.724 1 98.44 51 TYR B O 1
ATOM 2790 N N . PRO B 1 52 ? -2.021 -20.395 -12.179 1 97.42 52 PRO B N 1
ATOM 2791 C CA . PRO B 1 52 ? -0.911 -19.623 -12.742 1 97.42 52 PRO B CA 1
ATOM 2792 C C . PRO B 1 52 ? -0.115 -18.872 -11.677 1 97.42 52 PRO B C 1
ATOM 2794 O O . PRO B 1 52 ? -0.698 -18.31 -10.747 1 97.42 52 PRO B O 1
ATOM 2797 N N . LYS B 1 53 ? 1.215 -18.978 -11.863 1 96.57 53 LYS B N 1
ATOM 2798 C CA . LYS B 1 53 ? 2.166 -18.213 -11.061 1 96.57 53 LYS B CA 1
ATOM 2799 C C . LYS B 1 53 ? 2.228 -18.742 -9.631 1 96.57 53 LYS B C 1
ATOM 2801 O O . LYS B 1 53 ? 2.442 -17.976 -8.689 1 96.57 53 LYS B O 1
ATOM 2806 N N . SER B 1 54 ? 2.027 -20.009 -9.477 1 97.26 54 SER B N 1
ATOM 2807 C CA . SER B 1 54 ? 2.023 -20.611 -8.148 1 97.26 54 SER B CA 1
ATOM 2808 C C . SER B 1 54 ? 3.16 -21.615 -7.992 1 97.26 54 SER B C 1
ATOM 2810 O O . SER B 1 54 ? 3.139 -22.45 -7.085 1 97.26 54 SER B O 1
ATOM 2812 N N . GLY B 1 55 ? 4.13 -21.643 -8.948 1 95.89 55 GLY B N 1
ATOM 2813 C CA . GLY B 1 55 ? 5.327 -22.44 -8.73 1 95.89 55 GLY B CA 1
ATOM 2814 C C . GLY B 1 55 ? 5.415 -23.646 -9.646 1 95.89 55 GLY B C 1
ATOM 2815 O O . GLY B 1 55 ? 6.075 -24.634 -9.317 1 95.89 55 GLY B O 1
ATOM 2816 N N . THR B 1 56 ? 4.775 -23.547 -10.778 1 96.69 56 THR B N 1
ATOM 2817 C CA . THR B 1 56 ? 4.756 -24.669 -11.71 1 96.69 56 THR B CA 1
ATOM 2818 C C . THR B 1 56 ? 6.162 -24.97 -12.222 1 96.69 56 THR B C 1
ATOM 2820 O O . THR B 1 56 ? 6.559 -26.134 -12.313 1 96.69 56 THR B O 1
ATOM 2823 N N . HIS B 1 57 ? 6.94 -23.984 -12.606 1 94.07 57 HIS B N 1
ATOM 2824 C CA . HIS B 1 57 ? 8.31 -24.171 -13.071 1 94.07 57 HIS B CA 1
ATOM 2825 C C . HIS B 1 57 ? 9.147 -24.913 -12.035 1 94.07 57 HIS B C 1
ATOM 2827 O O . HIS B 1 57 ? 9.943 -25.787 -12.385 1 94.07 57 HIS B O 1
ATOM 2833 N N . TRP B 1 58 ? 8.887 -24.534 -10.821 1 95.7 58 TRP B N 1
ATOM 2834 C CA . TRP B 1 58 ? 9.629 -25.093 -9.696 1 95.7 58 TRP B CA 1
ATOM 2835 C C . TRP B 1 58 ? 9.363 -26.588 -9.558 1 95.7 58 TRP B C 1
ATOM 2837 O O . TRP B 1 58 ? 10.296 -27.394 -9.557 1 95.7 58 TRP B O 1
ATOM 2847 N N . LEU B 1 59 ? 8.148 -26.945 -9.498 1 97.28 59 LEU B N 1
ATOM 2848 C CA . LEU B 1 59 ? 7.759 -28.341 -9.327 1 97.28 59 LEU B CA 1
ATOM 2849 C C . LEU B 1 59 ? 8.155 -29.169 -10.546 1 97.28 59 LEU B C 1
ATOM 2851 O O . LEU B 1 59 ? 8.523 -30.338 -10.414 1 97.28 59 LEU B O 1
ATOM 2855 N N . PHE B 1 60 ? 8.046 -28.572 -11.719 1 96.61 60 PHE B N 1
ATOM 2856 C CA . PHE B 1 60 ? 8.424 -29.25 -12.954 1 96.61 60 PHE B CA 1
ATOM 2857 C C . PHE B 1 60 ? 9.896 -29.644 -12.927 1 96.61 60 PHE B C 1
ATOM 2859 O O . PHE B 1 60 ? 10.247 -30.776 -13.266 1 96.61 60 PHE B O 1
ATOM 2866 N N . GLU B 1 61 ? 10.713 -28.763 -12.502 1 95.74 61 GLU B N 1
ATOM 2867 C CA . GLU B 1 61 ? 12.147 -29.029 -12.446 1 95.74 61 GLU B CA 1
ATOM 2868 C C . GLU B 1 61 ? 12.465 -30.132 -11.439 1 95.74 61 GLU B C 1
ATOM 2870 O O . GLU B 1 61 ? 13.274 -31.019 -11.717 1 95.74 61 GLU B O 1
ATOM 2875 N N . ILE B 1 62 ? 11.872 -30.027 -10.302 1 97.59 62 ILE B N 1
ATOM 2876 C CA . ILE B 1 62 ? 12.076 -31.034 -9.266 1 97.59 62 ILE B CA 1
ATOM 2877 C C . ILE B 1 62 ? 11.658 -32.406 -9.79 1 97.59 62 ILE B C 1
ATOM 2879 O O . ILE B 1 62 ? 12.415 -33.374 -9.685 1 97.59 62 ILE B O 1
ATOM 2883 N N . ALA B 1 63 ? 10.492 -32.489 -10.372 1 97.4 63 ALA B N 1
ATOM 2884 C CA . ALA B 1 63 ? 9.956 -33.755 -10.864 1 97.4 63 ALA B CA 1
ATOM 2885 C C . ALA B 1 63 ? 10.834 -34.329 -11.972 1 97.4 63 ALA B C 1
ATOM 2887 O O . ALA B 1 63 ? 11.048 -35.542 -12.038 1 97.4 63 ALA B O 1
ATOM 2888 N N . GLN B 1 64 ? 11.335 -33.468 -12.851 1 95.7 64 GLN B N 1
ATOM 2889 C CA . GLN B 1 64 ? 12.205 -33.91 -13.936 1 95.7 64 GLN B CA 1
ATOM 2890 C C . GLN B 1 64 ? 13.475 -34.56 -13.393 1 95.7 64 GLN B C 1
ATOM 2892 O O . GLN B 1 64 ? 13.867 -35.639 -13.842 1 95.7 64 GLN B O 1
ATOM 2897 N N . MET B 1 65 ? 14.089 -33.952 -12.462 1 96.71 65 MET B N 1
ATOM 2898 C CA . MET B 1 65 ? 15.342 -34.454 -11.904 1 96.71 65 MET B CA 1
ATOM 2899 C C . MET B 1 65 ? 15.115 -35.753 -11.138 1 96.71 65 MET B C 1
ATOM 2901 O O . MET B 1 65 ? 15.928 -36.675 -11.218 1 96.71 65 MET B O 1
ATOM 2905 N N . LEU B 1 66 ? 14.056 -35.769 -10.401 1 97.39 66 LEU B N 1
ATOM 2906 C CA . LEU B 1 66 ? 13.733 -36.992 -9.675 1 97.39 66 LEU B CA 1
ATOM 2907 C C . LEU B 1 66 ? 13.484 -38.147 -10.639 1 97.39 66 LEU B C 1
ATOM 2909 O O . LEU B 1 66 ? 13.991 -39.253 -10.434 1 97.39 66 LEU B O 1
ATOM 2913 N N . LYS B 1 67 ? 12.676 -37.903 -11.648 1 95.51 67 LYS B N 1
ATOM 2914 C CA . LYS B 1 67 ? 12.37 -38.92 -12.649 1 95.51 67 LYS B CA 1
ATOM 2915 C C . LYS B 1 67 ? 13.645 -39.469 -13.283 1 95.51 67 LYS B C 1
ATOM 2917 O O . LYS B 1 67 ? 13.805 -40.684 -13.417 1 95.51 67 LYS B O 1
ATOM 2922 N N . LEU B 1 68 ? 14.586 -38.581 -13.62 1 94.67 68 LEU B N 1
ATOM 2923 C CA . LEU B 1 68 ? 15.786 -38.977 -14.349 1 94.67 68 LEU B CA 1
ATOM 2924 C C . LEU B 1 68 ? 16.875 -39.445 -13.389 1 94.67 68 LEU B C 1
ATOM 2926 O O . LEU B 1 68 ? 17.851 -40.072 -13.808 1 94.67 68 LEU B O 1
ATOM 2930 N N . GLY B 1 69 ? 16.799 -39.11 -12.142 1 95.73 69 GLY B N 1
ATOM 2931 C CA . GLY B 1 69 ? 17.74 -39.557 -11.128 1 95.73 69 GLY B CA 1
ATOM 2932 C C . GLY B 1 69 ? 19.07 -38.831 -11.186 1 95.73 69 GLY B C 1
ATOM 2933 O O . GLY B 1 69 ? 20.115 -39.412 -10.884 1 95.73 69 GLY B O 1
ATOM 2934 N N . THR B 1 70 ? 18.99 -37.638 -11.674 1 96 70 THR B N 1
ATOM 2935 C CA . THR B 1 70 ? 20.195 -36.823 -11.782 1 96 70 THR B CA 1
ATOM 2936 C C . THR B 1 70 ? 19.842 -35.34 -11.849 1 96 70 THR B C 1
ATOM 2938 O O . THR B 1 70 ? 18.714 -34.981 -12.195 1 96 70 THR B O 1
ATOM 2941 N N . THR B 1 71 ? 20.759 -34.512 -11.467 1 95.07 71 THR B N 1
ATOM 2942 C CA . THR B 1 71 ? 20.577 -33.07 -11.597 1 95.07 71 THR B CA 1
ATOM 2943 C C . THR B 1 71 ? 21.086 -32.581 -12.95 1 95.07 71 THR B C 1
ATOM 2945 O O . THR B 1 71 ? 20.848 -31.432 -13.33 1 95.07 71 THR B O 1
ATOM 2948 N N . ASP B 1 72 ? 21.776 -33.429 -13.613 1 92.7 72 ASP B N 1
ATOM 2949 C CA . ASP B 1 72 ? 22.242 -33.11 -14.959 1 92.7 72 ASP B CA 1
ATOM 2950 C C . ASP B 1 72 ? 21.161 -33.399 -15.998 1 92.7 72 ASP B C 1
ATOM 2952 O O . ASP B 1 72 ? 21.224 -34.409 -16.703 1 92.7 72 ASP B O 1
ATOM 2956 N N . VAL B 1 73 ? 20.214 -32.618 -16.051 1 89.59 73 VAL B N 1
ATOM 2957 C CA . VAL B 1 73 ? 19.084 -32.786 -16.959 1 89.59 73 VAL B CA 1
ATOM 2958 C C . VAL B 1 73 ? 19.144 -31.728 -18.059 1 89.59 73 VAL B C 1
ATOM 2960 O O . VAL B 1 73 ? 19.672 -30.634 -17.848 1 89.59 73 VAL B O 1
ATOM 2963 N N . PRO B 1 74 ? 18.636 -32.112 -19.262 1 86.5 74 PRO B N 1
ATOM 2964 C CA . PRO B 1 74 ? 18.535 -31.066 -20.283 1 86.5 74 PRO B CA 1
ATOM 2965 C C . PRO B 1 74 ? 17.666 -29.892 -19.841 1 86.5 74 PRO B C 1
ATOM 2967 O O . PRO B 1 74 ? 16.669 -30.086 -19.141 1 86.5 74 PRO B O 1
ATOM 2970 N N . VAL B 1 75 ? 18.1 -28.773 -20.254 1 85.7 75 VAL B N 1
ATOM 2971 C CA . VAL B 1 75 ? 17.305 -27.583 -19.973 1 85.7 75 VAL B CA 1
ATOM 2972 C C . VAL B 1 75 ? 16.142 -27.493 -20.958 1 85.7 75 VAL B C 1
ATOM 2974 O O . VAL B 1 75 ? 16.35 -27.284 -22.156 1 85.7 75 VAL B O 1
ATOM 2977 N N . VAL B 1 76 ? 14.974 -27.709 -20.465 1 86.94 76 VAL B N 1
ATOM 2978 C CA . VAL B 1 76 ? 13.778 -27.657 -21.299 1 86.94 76 VAL B CA 1
ATOM 2979 C C . VAL B 1 76 ? 12.785 -26.654 -20.716 1 86.94 76 VAL B C 1
ATOM 2981 O O . VAL B 1 76 ? 12.862 -26.311 -19.534 1 86.94 76 VAL B O 1
ATOM 2984 N N . SER B 1 77 ? 11.899 -26.233 -21.6 1 88.06 77 SER B N 1
ATOM 2985 C CA . SER B 1 77 ? 10.86 -25.314 -21.145 1 88.06 77 SER B CA 1
ATOM 2986 C C . SER B 1 77 ? 9.655 -26.07 -20.596 1 88.06 77 SER B C 1
ATOM 2988 O O . SER B 1 77 ? 9.175 -27.019 -21.219 1 88.06 77 SER B O 1
ATOM 2990 N N . LYS B 1 78 ? 9.202 -25.612 -19.518 1 91.21 78 LYS B N 1
ATOM 2991 C CA . LYS B 1 78 ? 7.987 -26.159 -18.922 1 91.21 78 LYS B CA 1
ATOM 2992 C C . LYS B 1 78 ? 6.816 -26.092 -19.898 1 91.21 78 LYS B C 1
ATOM 2994 O O . LYS B 1 78 ? 5.972 -26.99 -19.926 1 91.21 78 LYS B O 1
ATOM 2999 N N . SER B 1 79 ? 6.802 -25.088 -20.783 1 92.69 79 SER B N 1
ATOM 3000 C CA . SER B 1 79 ? 5.702 -24.861 -21.715 1 92.69 79 SER B CA 1
ATOM 3001 C C . SER B 1 79 ? 5.629 -25.966 -22.763 1 92.69 79 SER B C 1
ATOM 3003 O O . SER B 1 79 ? 4.559 -26.236 -23.314 1 92.69 79 SER B O 1
ATOM 3005 N N . ASP B 1 80 ? 6.729 -26.648 -22.97 1 93.39 80 ASP B N 1
ATOM 3006 C CA . ASP B 1 80 ? 6.769 -27.733 -23.946 1 93.39 80 ASP B CA 1
ATOM 3007 C C . ASP B 1 80 ? 6.023 -28.962 -23.432 1 93.39 80 ASP B C 1
ATOM 3009 O O . ASP B 1 80 ? 5.748 -29.891 -24.194 1 93.39 80 ASP B O 1
ATOM 3013 N N . PHE B 1 81 ? 5.688 -28.915 -22.226 1 96.33 81 PHE B N 1
ATOM 3014 C CA . PHE B 1 81 ? 5.017 -30.049 -21.602 1 96.33 81 PHE B CA 1
ATOM 3015 C C . PHE B 1 81 ? 3.646 -29.644 -21.073 1 96.33 81 PHE B C 1
ATOM 3017 O O . PHE B 1 81 ? 3.032 -30.38 -20.298 1 96.33 81 PHE B O 1
ATOM 3024 N N . MET B 1 82 ? 3.151 -28.524 -21.445 1 97.83 82 MET B N 1
ATOM 3025 C CA . MET B 1 82 ? 1.862 -27.985 -21.02 1 97.83 82 MET B CA 1
ATOM 3026 C C . MET B 1 82 ? 0.739 -28.483 -21.924 1 97.83 82 MET B C 1
ATOM 3028 O O . MET B 1 82 ? 0.734 -28.207 -23.125 1 97.83 82 MET B O 1
ATOM 3032 N N . ILE B 1 83 ? -0.275 -29.086 -21.387 1 98.1 83 ILE B N 1
ATOM 3033 C CA . ILE B 1 83 ? -1.225 -29.858 -22.18 1 98.1 83 ILE B CA 1
ATOM 3034 C C . ILE B 1 83 ? -2.164 -28.913 -22.926 1 98.1 83 ILE B C 1
ATOM 3036 O O . ILE B 1 83 ? -2.786 -29.301 -23.917 1 98.1 83 ILE B O 1
ATOM 3040 N N . GLU B 1 84 ? -2.332 -27.634 -22.434 1 97.59 84 GLU B N 1
ATOM 3041 C CA . GLU B 1 84 ? -3.206 -26.694 -23.131 1 97.59 84 GLU B CA 1
ATOM 3042 C C . GLU B 1 84 ? -2.409 -25.792 -24.07 1 97.59 84 GLU B C 1
ATOM 3044 O O . GLU B 1 84 ? -2.956 -24.848 -24.644 1 97.59 84 GLU B O 1
ATOM 3049 N N . TYR B 1 85 ? -1.115 -26.065 -24.212 1 97.04 85 TYR B N 1
ATOM 3050 C CA . TYR B 1 85 ? -0.254 -25.257 -25.068 1 97.04 85 TYR B CA 1
ATOM 3051 C C . TYR B 1 85 ? 0.282 -26.08 -26.234 1 97.04 85 TYR B C 1
ATOM 3053 O O . TYR B 1 85 ? 0.492 -25.553 -27.329 1 97.04 85 TYR B O 1
ATOM 3061 N N . VAL B 1 86 ? 0.49 -27.4 -25.992 1 96.45 86 VAL B N 1
ATOM 3062 C CA . VAL B 1 86 ? 1.189 -28.254 -26.946 1 96.45 86 VAL B CA 1
ATOM 3063 C C . VAL B 1 86 ? 0.23 -29.307 -27.496 1 96.45 86 VAL B C 1
ATOM 3065 O O . VAL B 1 86 ? -0.578 -29.869 -26.753 1 96.45 86 VAL B O 1
ATOM 3068 N N . LYS B 1 87 ? 0.397 -29.633 -28.784 1 96.19 87 LYS B N 1
ATOM 3069 C CA . LYS B 1 87 ? -0.456 -30.624 -29.436 1 96.19 87 LYS B CA 1
ATOM 3070 C C . LYS B 1 87 ? -0.123 -32.034 -28.958 1 96.19 87 LYS B C 1
ATOM 3072 O O . LYS B 1 87 ? 1.014 -32.313 -28.572 1 96.19 87 LYS B O 1
ATOM 3077 N N . GLN B 1 88 ? -1.057 -32.89 -29.15 1 94.94 88 GLN B N 1
ATOM 3078 C CA . GLN B 1 88 ? -0.961 -34.262 -28.664 1 94.94 88 GLN B CA 1
ATOM 3079 C C . GLN B 1 88 ? 0.252 -34.973 -29.257 1 94.94 88 GLN B C 1
ATOM 3081 O O . GLN B 1 88 ? 0.956 -35.701 -28.554 1 94.94 88 GLN B O 1
ATOM 3086 N N . ASP B 1 89 ? 0.482 -34.861 -30.477 1 95.18 89 ASP B N 1
ATOM 3087 C CA . ASP B 1 89 ? 1.555 -35.589 -31.146 1 95.18 89 ASP B CA 1
ATOM 3088 C C . ASP B 1 89 ? 2.92 -35.192 -30.587 1 95.18 89 ASP B C 1
ATOM 3090 O O . ASP B 1 89 ? 3.824 -36.024 -30.494 1 95.18 89 ASP B O 1
ATOM 3094 N N . ILE B 1 90 ? 3.026 -33.979 -30.263 1 95.45 90 ILE B N 1
ATOM 3095 C CA . ILE B 1 90 ? 4.271 -33.488 -29.682 1 95.45 90 ILE B CA 1
ATOM 3096 C C . ILE B 1 90 ? 4.432 -34.039 -28.267 1 95.45 90 ILE B C 1
ATOM 3098 O O . ILE B 1 90 ? 5.526 -34.454 -27.877 1 95.45 90 ILE B O 1
ATOM 3102 N N . LEU B 1 91 ? 3.372 -34.062 -27.518 1 95.79 91 LEU B N 1
ATOM 3103 C CA . LEU B 1 91 ? 3.414 -34.634 -26.177 1 95.79 91 LEU B CA 1
ATOM 3104 C C . LEU B 1 91 ? 3.732 -36.125 -26.232 1 95.79 91 LEU B C 1
ATOM 3106 O O . LEU B 1 91 ? 4.469 -36.638 -25.387 1 95.79 91 LEU B O 1
ATOM 3110 N N . ASP B 1 92 ? 3.19 -36.766 -27.241 1 94.89 92 ASP B N 1
ATOM 3111 C CA . ASP B 1 92 ? 3.38 -38.206 -27.39 1 94.89 92 ASP B CA 1
ATOM 3112 C C . ASP B 1 92 ? 4.845 -38.543 -27.655 1 94.89 92 ASP B C 1
ATOM 3114 O O . ASP B 1 92 ? 5.292 -39.656 -27.373 1 94.89 92 ASP B O 1
ATOM 3118 N N . ALA B 1 93 ? 5.564 -37.611 -28.158 1 94.44 93 ALA B N 1
ATOM 3119 C CA . ALA B 1 93 ? 6.957 -37.842 -28.532 1 94.44 93 ALA B CA 1
ATOM 3120 C C . ALA B 1 93 ? 7.886 -37.639 -27.339 1 94.44 93 ALA B C 1
ATOM 3122 O O . ALA B 1 93 ? 9.077 -37.947 -27.412 1 94.44 93 ALA B O 1
ATOM 3123 N N . LYS B 1 94 ? 7.363 -37.175 -26.246 1 93.8 94 LYS B N 1
ATOM 3124 C CA . LYS B 1 94 ? 8.193 -36.954 -25.065 1 93.8 94 LYS B CA 1
ATOM 3125 C C . LYS B 1 94 ? 8.565 -38.276 -24.4 1 93.8 94 LYS B C 1
ATOM 3127 O O . LYS B 1 94 ? 7.815 -39.251 -24.481 1 93.8 94 LYS B O 1
ATOM 3132 N N . PRO B 1 95 ? 9.697 -38.239 -23.739 1 89.88 95 PRO B N 1
ATOM 3133 C CA . PRO B 1 95 ? 10.114 -39.47 -23.065 1 89.88 95 PRO B CA 1
ATOM 3134 C C . PRO B 1 95 ? 9.195 -39.847 -21.905 1 89.88 95 PRO B C 1
ATOM 3136 O O . PRO B 1 95 ? 8.734 -38.972 -21.168 1 89.88 95 PRO B O 1
ATOM 3139 N N . LEU B 1 96 ? 9.026 -41.168 -21.625 1 89.81 96 LEU B N 1
ATOM 3140 C CA . LEU B 1 96 ? 8.175 -41.692 -20.562 1 89.81 96 LEU B CA 1
ATOM 3141 C C . LEU B 1 96 ? 8.963 -41.86 -19.268 1 89.81 96 LEU B C 1
ATOM 3143 O O . LEU B 1 96 ? 10.167 -42.124 -19.299 1 89.81 96 LEU B O 1
ATOM 3147 N N . PRO B 1 97 ? 8.364 -41.89 -18.263 1 93.2 97 PRO B N 1
ATOM 3148 C CA . PRO B 1 97 ? 7.058 -41.267 -18.036 1 93.2 97 PRO B CA 1
ATOM 3149 C C . PRO B 1 97 ? 7.065 -39.765 -18.312 1 93.2 97 PRO B C 1
ATOM 3151 O O . PRO B 1 97 ? 8.067 -39.092 -18.057 1 93.2 97 PRO B O 1
ATOM 3154 N N . ARG B 1 98 ? 6.007 -39.227 -18.827 1 96.23 98 ARG B N 1
ATOM 3155 C CA . ARG B 1 98 ? 5.913 -37.804 -19.138 1 96.23 98 ARG B CA 1
ATOM 3156 C C . ARG B 1 98 ? 5.592 -36.991 -17.888 1 96.23 98 ARG B C 1
ATOM 3158 O O . ARG B 1 98 ? 4.737 -37.381 -17.09 1 96.23 98 ARG B O 1
ATOM 3165 N N . ILE B 1 99 ? 6.363 -35.921 -17.684 1 97.48 99 ILE B N 1
ATOM 3166 C CA . ILE B 1 99 ? 6.015 -34.922 -16.68 1 97.48 99 ILE B CA 1
ATOM 3167 C C . ILE B 1 99 ? 5.23 -33.786 -17.333 1 97.48 99 ILE B C 1
ATOM 3169 O O . ILE B 1 99 ? 5.818 -32.849 -17.877 1 97.48 99 ILE B O 1
ATOM 3173 N N . LEU B 1 100 ? 3.934 -33.829 -17.252 1 98.22 100 LEU B N 1
ATOM 3174 C CA . LEU B 1 100 ? 3.053 -32.851 -17.88 1 98.22 100 LEU B CA 1
ATOM 3175 C C . LEU B 1 100 ? 2.608 -31.795 -16.874 1 98.22 100 LEU B C 1
ATOM 3177 O O . LEU B 1 100 ? 2.771 -31.975 -15.665 1 98.22 100 LEU B O 1
ATOM 3181 N N . ASN B 1 101 ? 2.157 -30.665 -17.331 1 98.41 101 ASN B N 1
ATOM 3182 C CA . ASN B 1 101 ? 1.622 -29.637 -16.443 1 98.41 101 ASN B CA 1
ATOM 3183 C C . ASN B 1 101 ? 0.44 -28.909 -17.077 1 98.41 101 ASN B C 1
ATOM 3185 O O . ASN B 1 101 ? 0.27 -28.937 -18.297 1 98.41 101 ASN B O 1
ATOM 3189 N N . THR B 1 102 ? -0.421 -28.291 -16.24 1 98.55 102 THR B N 1
ATOM 3190 C CA . THR B 1 102 ? -1.571 -27.527 -16.711 1 98.55 102 THR B CA 1
ATOM 3191 C C . THR B 1 102 ? -2.067 -26.573 -15.627 1 98.55 102 THR B C 1
ATOM 3193 O O . THR B 1 102 ? -1.797 -26.777 -14.442 1 98.55 102 THR B O 1
ATOM 3196 N N . HIS B 1 103 ? -2.712 -25.514 -16.05 1 98.39 103 HIS B N 1
ATOM 3197 C CA . HIS B 1 103 ? -3.368 -24.57 -15.153 1 98.39 103 HIS B CA 1
ATOM 3198 C C . HIS B 1 103 ? -4.885 -24.709 -15.22 1 98.39 103 HIS B C 1
ATOM 3200 O O . HIS B 1 103 ? -5.613 -23.888 -14.658 1 98.39 103 HIS B O 1
ATOM 3206 N N . TYR B 1 104 ? -5.381 -25.768 -15.867 1 97.9 104 TYR B N 1
ATOM 3207 C CA . TYR B 1 104 ? -6.817 -25.956 -16.04 1 97.9 104 TYR B CA 1
ATOM 3208 C C . TYR B 1 104 ? -7.471 -26.396 -14.735 1 97.9 104 TYR B C 1
ATOM 3210 O O . TYR B 1 104 ? -6.831 -27.041 -13.9 1 97.9 104 TYR B O 1
ATOM 3218 N N . ARG B 1 105 ? -8.689 -26.041 -14.635 1 96.97 105 ARG B N 1
ATOM 3219 C CA . ARG B 1 105 ? -9.537 -26.603 -13.588 1 96.97 105 ARG B CA 1
ATOM 3220 C C . ARG B 1 105 ? -9.78 -28.09 -13.819 1 96.97 105 ARG B C 1
ATOM 3222 O O . ARG B 1 105 ? -9.679 -28.573 -14.949 1 96.97 105 ARG B O 1
ATOM 3229 N N . PHE B 1 106 ? -10.155 -28.734 -12.765 1 97.34 106 PHE B N 1
ATOM 3230 C CA . PHE B 1 106 ? -10.228 -30.19 -12.8 1 97.34 106 PHE B CA 1
ATOM 3231 C C . PHE B 1 106 ? -11.258 -30.657 -13.822 1 97.34 106 PHE B C 1
ATOM 3233 O O . PHE B 1 106 ? -11.011 -31.605 -14.571 1 97.34 106 PHE B O 1
ATOM 3240 N N . HIS B 1 107 ? -12.427 -29.981 -13.879 1 95.73 107 HIS B N 1
ATOM 3241 C CA . HIS B 1 107 ? -13.514 -30.418 -14.748 1 95.73 107 HIS B CA 1
ATOM 3242 C C . HIS B 1 107 ? -13.16 -30.216 -16.218 1 95.73 107 HIS B C 1
ATOM 3244 O O . HIS B 1 107 ? -13.849 -30.729 -17.103 1 95.73 107 HIS B O 1
ATOM 3250 N N . ASP B 1 108 ? -12.035 -29.518 -16.504 1 96 108 ASP B N 1
ATOM 3251 C CA . ASP B 1 108 ? -11.622 -29.268 -17.881 1 96 108 ASP B CA 1
ATOM 3252 C C . ASP B 1 108 ? -10.449 -30.163 -18.274 1 96 108 ASP B C 1
ATOM 3254 O O . ASP B 1 108 ? -9.949 -30.083 -19.398 1 96 108 ASP B O 1
ATOM 3258 N N . LEU B 1 109 ? -9.987 -31.029 -17.38 1 97.76 109 LEU B N 1
ATOM 3259 C CA . LEU B 1 109 ? -8.879 -31.936 -17.654 1 97.76 109 LEU B CA 1
ATOM 3260 C C . LEU B 1 109 ? -9.313 -33.058 -18.592 1 97.76 109 LEU B C 1
ATOM 3262 O O . LEU B 1 109 ? -10.508 -33.238 -18.839 1 97.76 109 LEU B O 1
ATOM 3266 N N . PRO B 1 110 ? -8.313 -33.774 -19.103 1 97.82 110 PRO B N 1
ATOM 3267 C CA . PRO B 1 110 ? -8.659 -34.905 -19.967 1 97.82 110 PRO B CA 1
ATOM 3268 C C . PRO B 1 110 ? -9.604 -35.896 -19.292 1 97.82 110 PRO B C 1
ATOM 3270 O O . PRO B 1 110 ? -9.409 -36.244 -18.124 1 97.82 110 PRO B O 1
ATOM 3273 N N . THR B 1 111 ? -10.519 -36.373 -20.036 1 96.8 111 THR B N 1
ATOM 3274 C CA . THR B 1 111 ? -11.592 -37.191 -19.483 1 96.8 111 THR B CA 1
ATOM 3275 C C . THR B 1 111 ? -11.051 -38.53 -18.988 1 96.8 111 THR B C 1
ATOM 3277 O O . THR B 1 111 ? -11.612 -39.13 -18.068 1 96.8 111 THR B O 1
ATOM 3280 N N . ASP B 1 112 ? -10.017 -38.983 -19.549 1 96.46 112 ASP B N 1
ATOM 3281 C CA . ASP B 1 112 ? -9.52 -40.311 -19.199 1 96.46 112 ASP B CA 1
ATOM 3282 C C . ASP B 1 112 ? -8.641 -40.257 -17.952 1 96.46 112 ASP B C 1
ATOM 3284 O O . ASP B 1 112 ? -7.985 -41.242 -17.607 1 96.46 112 ASP B O 1
ATOM 3288 N N . ILE B 1 113 ? -8.624 -39.153 -17.264 1 97.55 113 ILE B N 1
ATOM 3289 C CA . ILE B 1 113 ? -7.852 -39.012 -16.034 1 97.55 113 ILE B CA 1
ATOM 3290 C C . ILE B 1 113 ? -8.368 -39.994 -14.985 1 97.55 113 ILE B C 1
ATOM 3292 O O . ILE B 1 113 ? -7.596 -40.507 -14.173 1 97.55 113 ILE B O 1
ATOM 3296 N N . HIS B 1 114 ? -9.62 -40.342 -15.05 1 95.41 114 HIS B N 1
ATOM 3297 C CA . HIS B 1 114 ? -10.238 -41.232 -14.074 1 95.41 114 HIS B CA 1
ATOM 3298 C C . HIS B 1 114 ? -9.927 -42.693 -14.385 1 95.41 114 HIS B C 1
ATOM 3300 O O . HIS B 1 114 ? -10.032 -43.554 -13.509 1 95.41 114 HIS B O 1
ATOM 3306 N N . THR B 1 115 ? -9.566 -42.943 -15.611 1 96.68 115 THR B N 1
ATOM 3307 C CA . THR B 1 115 ? -9.254 -44.314 -15.999 1 96.68 115 THR B CA 1
ATOM 3308 C C . THR B 1 115 ? -7.748 -44.558 -15.957 1 96.68 115 THR B C 1
ATOM 3310 O O . THR B 1 115 ? -7.298 -45.618 -15.516 1 96.68 115 THR B O 1
ATOM 3313 N N . LYS B 1 116 ? -6.958 -43.63 -16.364 1 97.35 116 LYS B N 1
ATOM 3314 C CA . LYS B 1 116 ? -5.507 -43.786 -16.419 1 97.35 116 LYS B CA 1
ATOM 3315 C C . LYS B 1 116 ? -4.875 -43.542 -15.052 1 97.35 116 LYS B C 1
ATOM 3317 O O . LYS B 1 116 ? -3.817 -44.095 -14.744 1 97.35 116 LYS B O 1
ATOM 3322 N N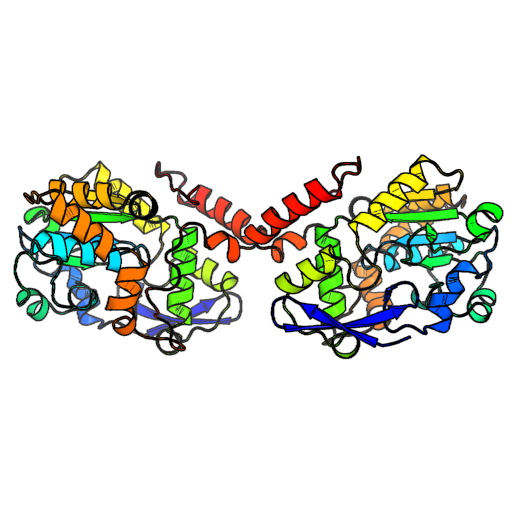 . LYS B 1 117 ? -5.517 -42.631 -14.26 1 97.06 117 LYS B N 1
ATOM 3323 C CA . LYS B 1 117 ? -5.151 -42.331 -12.879 1 97.06 117 LYS B CA 1
ATOM 3324 C C . LYS B 1 117 ? -3.656 -42.052 -12.754 1 97.06 117 LYS B C 1
ATOM 3326 O O . LYS B 1 117 ? -2.969 -42.671 -11.939 1 97.06 117 LYS B O 1
ATOM 3331 N N . PRO B 1 118 ? -3.166 -41.107 -13.536 1 97.58 118 PRO B N 1
ATOM 3332 C CA . PRO B 1 118 ? -1.766 -40.709 -13.367 1 97.58 118 PRO B CA 1
ATOM 3333 C C . PRO B 1 118 ? -1.472 -40.167 -11.97 1 97.58 118 PRO B C 1
ATOM 3335 O O . PRO B 1 118 ? -2.398 -39.842 -11.222 1 97.58 118 PRO B O 1
ATOM 3338 N N . LYS B 1 119 ? -0.186 -40.124 -11.552 1 98.04 119 LYS B N 1
ATOM 3339 C CA . LYS B 1 119 ? 0.193 -39.423 -10.329 1 98.04 119 LYS B CA 1
ATOM 3340 C C . LYS B 1 119 ? 0.081 -37.912 -10.505 1 98.04 119 LYS B C 1
ATOM 3342 O O . LYS B 1 119 ? 0.471 -37.371 -11.542 1 98.04 119 LYS B O 1
ATOM 3347 N N . ILE B 1 120 ? -0.476 -37.234 -9.516 1 98.65 120 ILE B N 1
ATOM 3348 C CA . ILE B 1 120 ? -0.743 -35.805 -9.639 1 98.65 120 ILE B CA 1
ATOM 3349 C C . ILE B 1 120 ? -0.008 -35.046 -8.535 1 98.65 120 ILE B C 1
ATOM 3351 O O . ILE B 1 120 ? -0.119 -35.391 -7.356 1 98.65 120 ILE B O 1
ATOM 3355 N N . LEU B 1 121 ? 0.809 -34.123 -8.893 1 98.82 121 LEU B N 1
ATOM 3356 C CA . LEU B 1 121 ? 1.372 -33.135 -7.98 1 98.82 121 LEU B CA 1
ATOM 3357 C C . LEU B 1 121 ? 0.598 -31.823 -8.052 1 98.82 121 LEU B C 1
ATOM 3359 O O . LEU B 1 121 ? 0.589 -31.159 -9.092 1 98.82 121 LEU B O 1
ATOM 3363 N N . TYR B 1 122 ? -0.1 -31.486 -7.047 1 98.81 122 TYR B N 1
ATOM 3364 C CA . TYR B 1 122 ? -0.89 -30.262 -6.974 1 98.81 122 TYR B CA 1
ATOM 3365 C C . TYR B 1 122 ? -0.257 -29.261 -6.015 1 98.81 122 TYR B C 1
ATOM 3367 O O . TYR B 1 122 ? -0.034 -29.572 -4.842 1 98.81 122 TYR B O 1
ATOM 3375 N N . ILE B 1 123 ? 0.067 -28.088 -6.512 1 98.61 123 ILE B N 1
ATOM 3376 C CA . ILE B 1 123 ? 0.669 -27.078 -5.648 1 98.61 123 ILE B CA 1
ATOM 3377 C C . ILE B 1 123 ? -0.255 -25.867 -5.549 1 98.61 123 ILE B C 1
ATOM 3379 O O . ILE B 1 123 ? -0.839 -25.44 -6.548 1 98.61 123 ILE B O 1
ATOM 3383 N N . ARG B 1 124 ? -0.45 -25.374 -4.375 1 98.31 124 ARG B N 1
ATOM 3384 C CA . ARG B 1 124 ? -1.186 -24.139 -4.124 1 98.31 124 ARG B CA 1
ATOM 3385 C C . ARG B 1 124 ? -0.285 -23.086 -3.488 1 98.31 124 ARG B C 1
ATOM 3387 O O . ARG B 1 124 ? 0.727 -23.419 -2.868 1 98.31 124 ARG B O 1
ATOM 3394 N N . ARG B 1 125 ? -0.624 -21.82 -3.676 1 98.28 125 ARG B N 1
ATOM 3395 C CA . ARG B 1 125 ? 0.103 -20.653 -3.188 1 98.28 125 ARG B CA 1
ATOM 3396 C C . ARG B 1 125 ? -0.852 -19.613 -2.612 1 98.28 125 ARG B C 1
ATOM 3398 O O . ARG B 1 125 ? -1.992 -19.491 -3.066 1 98.28 125 ARG B O 1
ATOM 3405 N N . ASN B 1 126 ? -0.405 -18.946 -1.536 1 98.22 126 ASN B N 1
ATOM 3406 C CA . ASN B 1 126 ? -1.295 -17.916 -1.012 1 98.22 126 ASN B CA 1
ATOM 3407 C C . ASN B 1 126 ? -1.707 -16.926 -2.097 1 98.22 126 ASN B C 1
ATOM 3409 O O . ASN B 1 126 ? -0.901 -16.573 -2.96 1 98.22 126 ASN B O 1
ATOM 3413 N N . PRO B 1 127 ? -2.939 -16.507 -2.042 1 98.49 127 PRO B N 1
ATOM 3414 C CA . PRO B 1 127 ? -3.498 -15.745 -3.161 1 98.49 127 PRO B CA 1
ATOM 3415 C C . PRO B 1 127 ? -2.896 -14.346 -3.281 1 98.49 127 PRO B C 1
ATOM 3417 O O . PRO B 1 127 ? -2.864 -13.776 -4.375 1 98.49 127 PRO B O 1
ATOM 3420 N N . LYS B 1 128 ? -2.43 -13.794 -2.194 1 98.66 128 LYS B N 1
ATOM 3421 C CA . LYS B 1 128 ? -1.885 -12.443 -2.288 1 98.66 128 LYS B CA 1
ATOM 3422 C C . LYS B 1 128 ? -0.578 -12.432 -3.077 1 98.66 128 LYS B C 1
ATOM 3424 O O . LYS B 1 128 ? -0.417 -11.642 -4.009 1 98.66 128 LYS B O 1
ATOM 3429 N N . ASP B 1 129 ? 0.309 -13.322 -2.804 1 98.39 129 ASP B N 1
ATOM 3430 C CA . ASP B 1 129 ? 1.549 -13.409 -3.57 1 98.39 129 ASP B CA 1
ATOM 3431 C C . ASP B 1 129 ? 1.281 -13.879 -4.998 1 98.39 129 ASP B C 1
ATOM 3433 O O . ASP B 1 129 ? 1.951 -13.443 -5.936 1 98.39 129 ASP B O 1
ATOM 3437 N N . ALA B 1 130 ? 0.331 -14.785 -5.147 1 97.99 130 ALA B N 1
ATOM 3438 C CA . ALA B 1 130 ? -0.011 -15.249 -6.488 1 97.99 130 ALA B CA 1
ATOM 3439 C C . ALA B 1 130 ? -0.516 -14.099 -7.354 1 97.99 130 ALA B C 1
ATOM 3441 O O . ALA B 1 130 ? -0.161 -13.996 -8.531 1 97.99 130 ALA B O 1
ATOM 3442 N N . SER B 1 131 ? -1.342 -13.245 -6.796 1 98.33 131 SER B N 1
ATOM 3443 C CA . SER B 1 131 ? -1.882 -12.116 -7.547 1 98.33 131 SER B CA 1
ATOM 3444 C C . SER B 1 131 ? -0.779 -11.146 -7.957 1 98.33 131 SER B C 1
ATOM 3446 O O . SER B 1 131 ? -0.782 -10.632 -9.077 1 98.33 131 SER B O 1
ATOM 3448 N N . VAL B 1 132 ? 0.172 -10.904 -7.026 1 98.03 132 VAL B N 1
ATOM 3449 C CA . VAL B 1 132 ? 1.3 -10.028 -7.323 1 98.03 132 VAL B CA 1
ATOM 3450 C C . VAL B 1 132 ? 2.142 -10.631 -8.446 1 98.03 132 VAL B C 1
ATOM 3452 O O . VAL B 1 132 ? 2.544 -9.927 -9.375 1 98.03 132 VAL B O 1
ATOM 3455 N N . SER B 1 133 ? 2.384 -11.892 -8.313 1 97.02 133 SER B N 1
ATOM 3456 C CA . SER B 1 133 ? 3.163 -12.584 -9.335 1 97.02 133 SER B CA 1
ATOM 3457 C C . SER B 1 133 ? 2.462 -12.542 -10.688 1 97.02 133 SER B C 1
ATOM 3459 O O . SER B 1 133 ? 3.107 -12.353 -11.722 1 97.02 133 SER B O 1
ATOM 3461 N N . PHE B 1 134 ? 1.193 -12.732 -10.678 1 97.19 134 PHE B N 1
ATOM 3462 C CA . PHE B 1 134 ? 0.42 -12.728 -11.915 1 97.19 134 PHE B CA 1
ATOM 3463 C C . PHE B 1 134 ? 0.42 -11.343 -12.549 1 97.19 134 PHE B C 1
ATOM 3465 O O . PHE B 1 134 ? 0.554 -11.212 -13.768 1 97.19 134 PHE B O 1
ATOM 3472 N N . TYR B 1 135 ? 0.302 -10.339 -11.774 1 97.34 135 TYR B N 1
ATOM 3473 C CA . TYR B 1 135 ? 0.374 -8.967 -12.263 1 97.34 135 TYR B CA 1
ATOM 3474 C C . TYR B 1 135 ? 1.716 -8.697 -12.934 1 97.34 135 TYR B C 1
ATOM 3476 O O . TYR B 1 135 ? 1.764 -8.165 -14.046 1 97.34 135 TYR B O 1
ATOM 3484 N N . ASN B 1 136 ? 2.797 -9.058 -12.243 1 95.89 136 ASN B N 1
ATOM 3485 C CA . ASN B 1 136 ? 4.13 -8.829 -12.79 1 95.89 136 ASN B CA 1
ATOM 3486 C C . ASN B 1 136 ? 4.329 -9.566 -14.111 1 95.89 136 ASN B C 1
ATOM 3488 O O . ASN B 1 136 ? 4.929 -9.027 -15.043 1 95.89 136 ASN B O 1
ATOM 3492 N N . HIS B 1 137 ? 3.85 -10.772 -14.127 1 95.11 137 HIS B N 1
ATOM 3493 C CA . HIS B 1 137 ? 3.889 -11.519 -15.379 1 95.11 137 HIS B CA 1
ATOM 3494 C C . HIS B 1 137 ? 3.176 -10.762 -16.495 1 95.11 137 HIS B C 1
ATOM 3496 O O . HIS B 1 137 ? 3.716 -10.611 -17.593 1 95.11 137 HIS B O 1
ATOM 3502 N N . THR B 1 138 ? 2.003 -10.227 -16.243 1 95.68 138 THR B N 1
ATOM 3503 C CA . THR B 1 138 ? 1.161 -9.556 -17.228 1 95.68 138 THR B CA 1
ATOM 3504 C C . THR B 1 138 ? 1.818 -8.265 -17.71 1 95.68 138 THR B C 1
ATOM 3506 O O . THR B 1 138 ? 1.845 -7.988 -18.911 1 95.68 138 THR B O 1
ATOM 3509 N N . ILE B 1 139 ? 2.4 -7.548 -16.793 1 94.37 139 ILE B N 1
ATOM 3510 C CA . ILE B 1 139 ? 2.991 -6.262 -17.145 1 94.37 139 ILE B CA 1
ATOM 3511 C C . ILE B 1 139 ? 4.292 -6.485 -17.912 1 94.37 139 ILE B C 1
ATOM 3513 O O . ILE B 1 139 ? 4.627 -5.715 -18.817 1 94.37 139 ILE B O 1
ATOM 3517 N N . LYS B 1 140 ? 5.045 -7.452 -17.492 1 92.57 140 LYS B N 1
ATOM 3518 C CA . LYS B 1 140 ? 6.302 -7.734 -18.179 1 92.57 140 LYS B CA 1
ATOM 3519 C C . LYS B 1 140 ? 6.051 -8.237 -19.598 1 92.57 140 LYS B C 1
ATOM 3521 O O . LYS B 1 140 ? 6.868 -8.015 -20.494 1 92.57 140 LYS B O 1
ATOM 3526 N N . LEU B 1 141 ? 4.928 -8.901 -19.782 1 92.6 141 LEU B N 1
ATOM 3527 C CA . LEU B 1 141 ? 4.518 -9.342 -21.111 1 92.6 141 LEU B CA 1
ATOM 3528 C C . LEU B 1 141 ? 3.485 -8.391 -21.705 1 92.6 141 LEU B C 1
ATOM 3530 O O . LEU B 1 141 ? 2.443 -8.829 -22.198 1 92.6 141 LEU B O 1
ATOM 3534 N N . SER B 1 142 ? 3.768 -7.148 -21.606 1 89.9 142 SER B N 1
ATOM 3535 C CA . SER B 1 142 ? 2.804 -6.116 -21.976 1 89.9 142 SER B CA 1
ATOM 3536 C C . SER B 1 142 ? 2.464 -6.185 -23.461 1 89.9 142 SER B C 1
ATOM 3538 O O . SER B 1 142 ? 1.34 -5.875 -23.86 1 89.9 142 SER B O 1
ATOM 3540 N N . LYS B 1 143 ? 3.364 -6.533 -24.294 1 90.05 143 LYS B N 1
ATOM 3541 C CA . LYS B 1 143 ? 3.071 -6.669 -25.718 1 90.05 143 LYS B CA 1
ATOM 3542 C C . LYS B 1 143 ? 2.113 -7.829 -25.974 1 90.05 143 LYS B C 1
ATOM 3544 O O . LYS B 1 143 ? 1.283 -7.766 -26.884 1 90.05 143 LYS B O 1
ATOM 3549 N N . TYR B 1 144 ? 2.27 -8.851 -25.181 1 92.37 144 TYR B N 1
ATOM 3550 C CA . TYR B 1 144 ? 1.408 -10.022 -25.304 1 92.37 144 TYR B CA 1
ATOM 3551 C C . TYR B 1 144 ? 0.019 -9.738 -24.745 1 92.37 144 TYR B C 1
ATOM 3553 O O . TYR B 1 144 ? -0.987 -9.957 -25.423 1 92.37 144 TYR B O 1
ATOM 3561 N N . TYR B 1 145 ? -0.054 -9.15 -23.614 1 95.9 145 TYR B N 1
ATOM 3562 C CA . TYR B 1 145 ? -1.322 -8.928 -22.927 1 95.9 145 TYR B CA 1
ATOM 3563 C C . TYR B 1 145 ? -1.879 -7.546 -23.245 1 95.9 145 TYR B C 1
ATOM 3565 O O . TYR B 1 145 ? -3.044 -7.258 -22.958 1 95.9 145 TYR B O 1
ATOM 3573 N N . GLU B 1 146 ? -1.03 -6.672 -23.727 1 96.17 146 GLU B N 1
ATOM 3574 C CA . GLU B 1 146 ? -1.419 -5.299 -24.034 1 96.17 146 GLU B CA 1
ATOM 3575 C C . GLU B 1 146 ? -1.991 -4.6 -22.803 1 96.17 146 GLU B C 1
ATOM 3577 O O . GLU B 1 146 ? -3.051 -3.976 -22.874 1 96.17 146 GLU B O 1
ATOM 3582 N N . TYR B 1 147 ? -1.376 -4.742 -21.737 1 96.11 147 TYR B N 1
ATOM 3583 C CA . TYR B 1 147 ? -1.83 -4.168 -20.475 1 96.11 147 TYR B CA 1
ATOM 3584 C C . TYR B 1 147 ? -0.741 -3.309 -19.843 1 96.11 147 TYR B C 1
ATOM 3586 O O . TYR B 1 147 ? 0.409 -3.738 -19.73 1 96.11 147 TYR B O 1
ATOM 3594 N N . SER B 1 148 ? -1.138 -2.126 -19.353 1 95.22 148 SER B N 1
ATOM 3595 C CA . SER B 1 148 ? -0.194 -1.211 -18.72 1 95.22 148 SER B CA 1
ATOM 3596 C C . SER B 1 148 ? -0.79 -0.58 -17.466 1 95.22 148 SER B C 1
ATOM 3598 O O . SER B 1 148 ? -0.395 0.518 -17.069 1 95.22 148 SER B O 1
ATOM 3600 N N . GLY B 1 149 ? -1.823 -1.194 -16.911 1 96.04 149 GLY B N 1
ATOM 3601 C CA . GLY B 1 149 ? -2.485 -0.648 -15.737 1 96.04 149 GLY B CA 1
ATOM 3602 C C . GLY B 1 149 ? -1.697 -0.853 -14.457 1 96.04 149 GLY B C 1
ATOM 3603 O O . GLY B 1 149 ? -0.609 -1.432 -14.478 1 96.04 149 GLY B O 1
ATOM 3604 N N . GLN B 1 150 ? -2.216 -0.389 -13.359 1 96.62 150 GLN B N 1
ATOM 3605 C CA . GLN B 1 150 ? -1.58 -0.475 -12.048 1 96.62 150 GLN B CA 1
ATOM 3606 C C . GLN B 1 150 ? -2.051 -1.712 -11.288 1 96.62 150 GLN B C 1
ATOM 3608 O O . GLN B 1 150 ? -3.076 -2.304 -11.63 1 96.62 150 GLN B O 1
ATOM 3613 N N . PHE B 1 151 ? -1.276 -2.109 -10.302 1 97.92 151 PHE B N 1
ATOM 3614 C CA . PHE B 1 151 ? -1.571 -3.31 -9.531 1 97.92 151 PHE B CA 1
ATOM 3615 C C . PHE B 1 151 ? -2.978 -3.248 -8.949 1 97.92 151 PHE B C 1
ATOM 3617 O O . PHE B 1 151 ? -3.713 -4.237 -8.983 1 97.92 151 PHE B O 1
ATOM 3624 N N . SER B 1 152 ? -3.4 -2.1 -8.45 1 96.6 152 SER B N 1
ATOM 3625 C CA . SER B 1 152 ? -4.699 -1.956 -7.8 1 96.6 152 SER B CA 1
ATOM 3626 C C . SER B 1 152 ? -5.834 -2.341 -8.742 1 96.6 152 SER B C 1
ATOM 3628 O O . SER B 1 152 ? -6.767 -3.043 -8.345 1 96.6 152 SER B O 1
ATOM 3630 N N . ASP B 1 153 ? -5.762 -1.85 -9.953 1 97.06 153 ASP B N 1
ATOM 3631 C CA . ASP B 1 153 ? -6.792 -2.152 -10.942 1 97.06 153 ASP B CA 1
ATOM 3632 C C . ASP B 1 153 ? -6.727 -3.615 -11.375 1 97.06 153 ASP B C 1
ATOM 3634 O O . ASP B 1 153 ? -7.761 -4.262 -11.553 1 97.06 153 ASP B O 1
ATOM 3638 N N . TYR B 1 154 ? -5.539 -4.114 -11.53 1 97.79 154 TYR B N 1
ATOM 3639 C CA . TYR B 1 154 ? -5.365 -5.492 -11.973 1 97.79 154 TYR B CA 1
ATOM 3640 C C . TYR B 1 154 ? -5.883 -6.471 -10.925 1 97.79 154 TYR B C 1
ATOM 3642 O O . TYR B 1 154 ? -6.428 -7.524 -11.266 1 97.79 154 TYR B O 1
ATOM 3650 N N . LEU B 1 155 ? -5.621 -6.144 -9.628 1 98.3 155 LEU B N 1
ATOM 3651 C CA . LEU B 1 155 ? -6.048 -7.005 -8.53 1 98.3 155 LEU B CA 1
ATOM 3652 C C . LEU B 1 155 ? -7.538 -7.313 -8.629 1 98.3 155 LEU B C 1
ATOM 3654 O O . LEU B 1 155 ? -7.958 -8.448 -8.391 1 98.3 155 LEU B O 1
ATOM 3658 N N . ARG B 1 156 ? -8.314 -6.364 -8.987 1 97.03 156 ARG B N 1
ATOM 3659 C CA . ARG B 1 156 ? -9.754 -6.564 -9.112 1 97.03 156 ARG B CA 1
ATOM 3660 C C . ARG B 1 156 ? -10.079 -7.495 -10.275 1 97.03 156 ARG B C 1
ATOM 3662 O O . ARG B 1 156 ? -10.959 -8.351 -10.164 1 97.03 156 ARG B O 1
ATOM 3669 N N . LEU B 1 157 ? -9.387 -7.309 -11.378 1 96.87 157 LEU B N 1
ATOM 3670 C CA . LEU B 1 157 ? -9.558 -8.205 -12.516 1 96.87 157 LEU B CA 1
ATOM 3671 C C . LEU B 1 157 ? -9.201 -9.639 -12.138 1 96.87 157 LEU B C 1
ATOM 3673 O O . LEU B 1 157 ? -9.903 -10.579 -12.517 1 96.87 157 LEU B O 1
ATOM 3677 N N . TRP B 1 158 ? -8.11 -9.757 -11.43 1 97.83 158 TRP B N 1
ATOM 3678 C CA . TRP B 1 158 ? -7.617 -11.065 -11.013 1 97.83 158 TRP B CA 1
ATOM 3679 C C . TRP B 1 158 ? -8.629 -11.768 -10.115 1 97.83 158 TRP B C 1
ATOM 3681 O O . TRP B 1 158 ? -8.872 -12.968 -10.262 1 97.83 158 TRP B O 1
ATOM 3691 N N . VAL B 1 159 ? -9.233 -11.024 -9.198 1 97.75 159 VAL B N 1
ATOM 3692 C CA . VAL B 1 159 ? -10.225 -11.568 -8.276 1 97.75 159 VAL B CA 1
ATOM 3693 C C . VAL B 1 159 ? -11.435 -12.074 -9.058 1 97.75 159 VAL B C 1
ATOM 3695 O O . VAL B 1 159 ? -12.02 -13.103 -8.711 1 97.75 159 VAL B O 1
ATOM 3698 N N . GLU B 1 160 ? -11.741 -11.379 -10.089 1 94.38 160 GLU B N 1
ATOM 3699 C CA . GLU B 1 160 ? -12.895 -11.746 -10.904 1 94.38 160 GLU B CA 1
ATOM 3700 C C . GLU B 1 160 ? -12.568 -12.915 -11.828 1 94.38 160 GLU B C 1
ATOM 3702 O O . GLU B 1 160 ? -13.469 -13.614 -12.296 1 94.38 160 GLU B O 1
ATOM 3707 N N . GLY B 1 161 ? -11.33 -13.1 -12.124 1 94.66 161 GLY B N 1
ATOM 3708 C CA . GLY B 1 161 ? -10.92 -14.251 -12.913 1 94.66 161 GLY B CA 1
ATOM 3709 C C . GLY B 1 161 ? -10.592 -13.901 -14.352 1 94.66 161 GLY B C 1
ATOM 3710 O O . GLY B 1 161 ? -11.295 -14.319 -15.274 1 94.66 161 GLY B O 1
ATOM 3711 N N . VAL B 1 162 ? -9.5 -13.136 -14.465 1 89.58 162 VAL B N 1
ATOM 3712 C CA . VAL B 1 162 ? -9.007 -12.862 -15.811 1 89.58 162 VAL B CA 1
ATOM 3713 C C . VAL B 1 162 ? -7.899 -13.851 -16.166 1 89.58 162 VAL B C 1
ATOM 3715 O O . VAL B 1 162 ? -7.105 -14.238 -15.306 1 89.58 162 VAL B O 1
ATOM 3718 N N . ASP B 1 163 ? -7.925 -14.568 -17.383 1 94.01 163 ASP B N 1
ATOM 3719 C CA . ASP B 1 163 ? -6.853 -15.43 -17.87 1 94.01 163 ASP B CA 1
ATOM 3720 C C . ASP B 1 163 ? -6.766 -16.716 -17.05 1 94.01 163 ASP B C 1
ATOM 3722 O O . ASP B 1 163 ? -5.863 -16.872 -16.225 1 94.01 163 ASP B O 1
ATOM 3726 N N . TYR B 1 164 ? -7.53 -17.76 -17.1 1 96.38 164 TYR B N 1
ATOM 3727 C CA . TYR B 1 164 ? -7.657 -19.063 -16.455 1 96.38 164 TYR B CA 1
ATOM 3728 C C . TYR B 1 164 ? -8.733 -19.036 -15.377 1 96.38 164 TYR B C 1
ATOM 3730 O O . TYR B 1 164 ? -8.929 -20.021 -14.661 1 96.38 164 TYR B O 1
ATOM 3738 N N . GLY B 1 165 ? -9.369 -17.907 -15.203 1 95.45 165 GLY B N 1
ATOM 3739 C CA . GLY B 1 165 ? -10.475 -17.825 -14.263 1 95.45 165 GLY B CA 1
ATOM 3740 C C . GLY B 1 165 ? -10.035 -17.493 -12.85 1 95.45 165 GLY B C 1
ATOM 3741 O O . GLY B 1 165 ? -8.923 -17.004 -12.639 1 95.45 165 GLY B O 1
ATOM 3742 N N . SER B 1 166 ? -10.896 -17.74 -11.953 1 95.88 166 SER B N 1
ATOM 3743 C CA . SER B 1 166 ? -10.767 -17.308 -10.565 1 95.88 166 SER B CA 1
ATOM 3744 C C . SER B 1 166 ? -9.863 -18.247 -9.775 1 95.88 166 SER B C 1
ATOM 3746 O O . SER B 1 166 ? -10.063 -19.464 -9.785 1 95.88 166 SER B O 1
ATOM 3748 N N . TRP B 1 167 ? -8.907 -17.649 -9.051 1 98.37 167 TRP B N 1
ATOM 3749 C CA . TRP B 1 167 ? -8.086 -18.4 -8.107 1 98.37 167 TRP B CA 1
ATOM 3750 C C . TRP B 1 167 ? -8.955 -19.11 -7.075 1 98.37 167 TRP B C 1
ATOM 3752 O O . TRP B 1 167 ? -8.722 -20.278 -6.755 1 98.37 167 TRP B O 1
ATOM 3762 N N . PHE B 1 168 ? -9.99 -18.479 -6.59 1 98.48 168 PHE B N 1
ATOM 3763 C CA . PHE B 1 168 ? -10.864 -19.009 -5.55 1 98.48 168 PHE B CA 1
ATOM 3764 C C . PHE B 1 168 ? -11.584 -20.261 -6.034 1 98.48 168 PHE B C 1
ATOM 3766 O O . PHE B 1 168 ? -11.596 -21.283 -5.343 1 98.48 168 PHE B O 1
ATOM 3773 N N . ASP B 1 169 ? -12.119 -20.143 -7.222 1 97.32 169 ASP B N 1
ATOM 3774 C CA . ASP B 1 169 ? -12.816 -21.297 -7.781 1 97.32 169 ASP B CA 1
ATOM 3775 C C . ASP B 1 169 ? -11.85 -22.453 -8.031 1 97.32 169 ASP B C 1
ATOM 3777 O O . ASP B 1 169 ? -12.19 -23.615 -7.794 1 97.32 169 ASP B O 1
ATOM 3781 N N . TYR B 1 170 ? -10.722 -22.133 -8.493 1 98.1 170 TYR B N 1
ATOM 3782 C CA . TYR B 1 170 ? -9.705 -23.141 -8.774 1 98.1 170 TYR B CA 1
ATOM 3783 C C . TYR B 1 170 ? -9.348 -23.921 -7.514 1 98.1 170 TYR B C 1
ATOM 3785 O O . TYR B 1 170 ? -9.439 -25.151 -7.492 1 98.1 170 TYR B O 1
ATOM 3793 N N . VAL B 1 171 ? -8.947 -23.205 -6.462 1 98.36 171 VAL B N 1
ATOM 3794 C CA . VAL B 1 171 ? -8.425 -23.856 -5.265 1 98.36 171 VAL B CA 1
ATOM 3795 C C . VAL B 1 171 ? -9.546 -24.614 -4.558 1 98.36 171 VAL B C 1
ATOM 3797 O O . VAL B 1 171 ? -9.316 -25.68 -3.981 1 98.36 171 VAL B O 1
ATOM 3800 N N . LYS B 1 172 ? -10.75 -24.081 -4.581 1 98.18 172 LYS B N 1
ATOM 3801 C CA . LYS B 1 172 ? -11.867 -24.782 -3.954 1 98.18 172 LYS B CA 1
ATOM 3802 C C . LYS B 1 172 ? -12.183 -26.082 -4.688 1 98.18 172 LYS B C 1
ATOM 3804 O O . LYS B 1 172 ? -12.474 -27.101 -4.059 1 98.18 172 LYS B O 1
ATOM 3809 N N . GLU B 1 173 ? -12.178 -26.013 -5.993 1 97.83 173 GLU B N 1
ATOM 3810 C CA . GLU B 1 173 ? -12.424 -27.233 -6.757 1 97.83 173 GLU B CA 1
ATOM 3811 C C . GLU B 1 173 ? -11.385 -28.304 -6.437 1 97.83 173 GLU B C 1
ATOM 3813 O O . GLU B 1 173 ? -11.732 -29.463 -6.203 1 97.83 173 GLU B O 1
ATOM 3818 N N . TYR B 1 174 ? -10.148 -27.962 -6.416 1 98.26 174 TYR B N 1
ATOM 3819 C CA . TYR B 1 174 ? -9.105 -28.953 -6.175 1 98.26 174 TYR B CA 1
ATOM 3820 C C . TYR B 1 174 ? -9.115 -29.412 -4.721 1 98.26 174 TYR B C 1
ATOM 3822 O O . TYR B 1 174 ? -8.7 -30.532 -4.415 1 98.26 174 TYR B O 1
ATOM 3830 N N . GLU B 1 175 ? -9.544 -28.492 -3.829 1 98.05 175 GLU B N 1
ATOM 3831 C CA . GLU B 1 175 ? -9.785 -28.959 -2.467 1 98.05 175 GLU B CA 1
ATOM 3832 C C . GLU B 1 175 ? -10.779 -30.117 -2.448 1 98.05 175 GLU B C 1
ATOM 3834 O O . GLU B 1 175 ? -10.539 -31.138 -1.8 1 98.05 175 GLU B O 1
ATOM 3839 N N . GLU B 1 176 ? -11.891 -29.996 -3.129 1 97.52 176 GLU B N 1
ATOM 3840 C CA . GLU B 1 176 ? -12.915 -31.032 -3.212 1 97.52 176 GLU B CA 1
ATOM 3841 C C . GLU B 1 176 ? -12.364 -32.303 -3.854 1 97.52 176 GLU B C 1
ATOM 3843 O O . GLU B 1 176 ? -12.639 -33.41 -3.386 1 97.52 176 GLU B O 1
ATOM 3848 N N . VAL B 1 177 ? -11.623 -32.139 -4.886 1 97.66 177 VAL B N 1
ATOM 3849 C CA . VAL B 1 177 ? -11.061 -33.276 -5.608 1 97.66 177 VAL B CA 1
ATOM 3850 C C . VAL B 1 177 ? -10.1 -34.041 -4.701 1 97.66 177 VAL B C 1
ATOM 3852 O O . VAL B 1 177 ? -10.128 -35.274 -4.656 1 97.66 177 VAL B O 1
ATOM 3855 N N . CYS B 1 178 ? -9.286 -33.323 -3.972 1 96.88 178 CYS B N 1
ATOM 3856 C CA . CYS B 1 178 ? -8.316 -33.948 -3.08 1 96.88 178 CYS B CA 1
ATOM 3857 C C . CYS B 1 178 ? -9.016 -34.732 -1.976 1 96.88 178 CYS B C 1
ATOM 3859 O O . CYS B 1 178 ? -8.515 -35.766 -1.53 1 96.88 178 CYS B O 1
ATOM 3861 N N . GLN B 1 179 ? -10.179 -34.325 -1.622 1 95.42 179 GLN B N 1
ATOM 3862 C CA . GLN B 1 179 ? -10.889 -34.932 -0.5 1 95.42 179 GLN B CA 1
ATOM 3863 C C . GLN B 1 179 ? -11.753 -36.101 -0.964 1 95.42 179 GLN B C 1
ATOM 3865 O O . GLN B 1 179 ? -11.946 -37.068 -0.225 1 95.42 179 GLN B O 1
ATOM 3870 N N . ASN B 1 180 ? -12.204 -36.064 -2.223 1 94.51 180 ASN B N 1
ATOM 3871 C CA . ASN B 1 180 ? -13.306 -36.958 -2.564 1 94.51 180 ASN B CA 1
ATOM 3872 C C . ASN B 1 180 ? -12.952 -37.86 -3.744 1 94.51 180 ASN B C 1
ATOM 3874 O O . ASN B 1 180 ? -13.729 -38.743 -4.111 1 94.51 180 ASN B O 1
ATOM 3878 N N . SER B 1 181 ? -11.848 -37.639 -4.275 1 94.33 181 SER B N 1
ATOM 3879 C CA . SER B 1 181 ? -11.522 -38.458 -5.438 1 94.33 181 SER B CA 1
ATOM 3880 C C . SER B 1 181 ? -10.62 -39.627 -5.055 1 94.33 181 SER B C 1
ATOM 3882 O O . SER B 1 181 ? -10.048 -39.645 -3.963 1 94.33 181 SER B O 1
ATOM 3884 N N . ASP B 1 182 ? -10.545 -40.632 -5.961 1 95.85 182 ASP B N 1
ATOM 3885 C CA . ASP B 1 182 ? -9.671 -41.784 -5.761 1 95.85 182 ASP B CA 1
ATOM 3886 C C . ASP B 1 182 ? -8.358 -41.616 -6.521 1 95.85 182 ASP B C 1
ATOM 3888 O O . ASP B 1 182 ? -7.635 -42.589 -6.746 1 95.85 182 ASP B O 1
ATOM 3892 N N . LEU B 1 183 ? -8.161 -40.441 -6.971 1 97.27 183 LEU B N 1
ATOM 3893 C CA . LEU B 1 183 ? -6.926 -40.139 -7.686 1 97.27 183 LEU B CA 1
ATOM 3894 C C . LEU B 1 183 ? -5.749 -40.041 -6.721 1 97.27 183 LEU B C 1
ATOM 3896 O O . LEU B 1 183 ? -5.933 -39.729 -5.542 1 97.27 183 LEU B O 1
ATOM 3900 N N . ASP B 1 184 ? -4.558 -40.393 -7.235 1 96.96 184 ASP B N 1
ATOM 3901 C CA . ASP B 1 184 ? -3.323 -40.28 -6.465 1 96.96 184 ASP B CA 1
ATOM 3902 C C . ASP B 1 184 ? -2.757 -38.864 -6.539 1 96.96 184 ASP B C 1
ATOM 3904 O O . ASP B 1 184 ? -1.967 -38.551 -7.432 1 96.96 184 ASP B O 1
ATOM 3908 N N . ILE B 1 185 ? -3.172 -38.035 -5.558 1 98.44 185 ILE B N 1
ATOM 3909 C CA . ILE B 1 185 ? -2.804 -36.624 -5.582 1 98.44 185 ILE B CA 1
ATOM 3910 C C . ILE B 1 185 ? -1.946 -36.293 -4.363 1 98.44 185 ILE B C 1
ATOM 3912 O O . ILE B 1 185 ? -2.32 -36.604 -3.23 1 98.44 185 ILE B O 1
ATOM 3916 N N . LEU B 1 186 ? -0.776 -35.733 -4.573 1 98.62 186 LEU B N 1
ATOM 3917 C CA . LEU B 1 186 ? 0.014 -35.113 -3.515 1 98.62 186 LEU B CA 1
ATOM 3918 C C . LEU B 1 186 ? -0.197 -33.603 -3.494 1 98.62 186 LEU B C 1
ATOM 3920 O O . LEU B 1 186 ? 0.172 -32.907 -4.443 1 98.62 186 LEU B O 1
ATOM 3924 N N . SER B 1 187 ? -0.816 -33.128 -2.492 1 98.07 187 SER B N 1
ATOM 3925 C CA . SER B 1 187 ? -1.058 -31.699 -2.325 1 98.07 187 SER B CA 1
ATOM 3926 C C . SER B 1 187 ? 0.138 -31.007 -1.68 1 98.07 187 SER B C 1
ATOM 3928 O O . SER B 1 187 ? 0.598 -31.419 -0.613 1 98.07 187 SER B O 1
ATOM 3930 N N . LEU B 1 188 ? 0.631 -30.005 -2.303 1 98.35 188 LEU B N 1
ATOM 3931 C CA . LEU B 1 188 ? 1.791 -29.25 -1.839 1 98.35 188 LEU B CA 1
ATOM 3932 C C . LEU B 1 188 ? 1.451 -27.772 -1.686 1 98.35 188 LEU B C 1
ATOM 3934 O O . LEU B 1 188 ? 0.46 -27.297 -2.245 1 98.35 188 LEU B O 1
ATOM 3938 N N . GLU B 1 189 ? 2.234 -27.103 -0.919 1 98.05 189 GLU B N 1
ATOM 3939 C CA . GLU B 1 189 ? 2.134 -25.659 -0.733 1 98.05 189 GLU B CA 1
ATOM 3940 C C . GLU B 1 189 ? 3.436 -24.961 -1.116 1 98.05 189 GLU B C 1
ATOM 3942 O O . GLU B 1 189 ? 4.518 -25.385 -0.704 1 98.05 189 GLU B O 1
ATOM 3947 N N . TYR B 1 190 ? 3.264 -23.963 -1.871 1 97.88 190 TYR B N 1
ATOM 3948 C CA . TYR B 1 190 ? 4.422 -23.179 -2.287 1 97.88 190 TYR B CA 1
ATOM 3949 C C . TYR B 1 190 ? 5.255 -22.755 -1.084 1 97.88 190 TYR B C 1
ATOM 3951 O O . TYR B 1 190 ? 6.482 -22.879 -1.096 1 97.88 190 TYR B O 1
ATOM 3959 N N . GLU B 1 191 ? 4.618 -22.272 -0.027 1 98.18 191 GLU B N 1
ATOM 3960 C CA . GLU B 1 191 ? 5.276 -21.745 1.165 1 98.18 191 GLU B CA 1
ATOM 3961 C C . GLU B 1 191 ? 6.044 -22.839 1.901 1 98.18 191 GLU B C 1
ATOM 3963 O O . GLU B 1 191 ? 7.122 -22.59 2.444 1 98.18 191 GLU B O 1
ATOM 3968 N N . GLN B 1 192 ? 5.483 -24.023 1.911 1 97.14 192 GLN B N 1
ATOM 3969 C CA . GLN B 1 192 ? 6.179 -25.128 2.561 1 97.14 192 GLN B CA 1
ATOM 3970 C C . GLN B 1 192 ? 7.413 -25.545 1.764 1 97.14 192 GLN B C 1
ATOM 3972 O O . GLN B 1 192 ? 8.443 -25.896 2.344 1 97.14 192 GLN B O 1
ATOM 3977 N N . LEU B 1 193 ? 7.304 -25.553 0.447 1 97.21 193 LEU B N 1
ATOM 3978 C CA . LEU B 1 193 ? 8.473 -25.827 -0.382 1 97.21 193 LEU B CA 1
ATOM 3979 C C . LEU B 1 193 ? 9.584 -24.821 -0.105 1 97.21 193 LEU B C 1
ATOM 3981 O O . LEU B 1 193 ? 10.755 -25.195 0 1 97.21 193 LEU B O 1
ATOM 3985 N N . LYS B 1 194 ? 9.183 -23.588 -0.043 1 95.88 194 LYS B N 1
ATOM 3986 C CA . LYS B 1 194 ? 10.146 -22.525 0.23 1 95.88 194 LYS B CA 1
ATOM 3987 C C . LYS B 1 194 ? 10.786 -22.704 1.604 1 95.88 194 LYS B C 1
ATOM 3989 O O . LYS B 1 194 ? 11.988 -22.486 1.767 1 95.88 194 LYS B O 1
ATOM 3994 N N . LYS B 1 195 ? 10.04 -23.074 2.579 1 96.27 195 LYS B N 1
ATOM 3995 C CA . LYS B 1 195 ? 10.488 -23.188 3.964 1 96.27 195 LYS B CA 1
ATOM 3996 C C . LYS B 1 195 ? 11.39 -24.405 4.151 1 96.27 195 LYS B C 1
ATOM 3998 O O . LYS B 1 195 ? 12.363 -24.353 4.907 1 96.27 195 LYS B O 1
ATOM 4003 N N . ASP B 1 196 ? 11.051 -25.507 3.513 1 96.91 196 ASP B N 1
ATOM 4004 C CA . ASP B 1 196 ? 11.746 -26.773 3.726 1 96.91 196 ASP B CA 1
ATOM 4005 C C . ASP B 1 196 ? 11.816 -27.585 2.435 1 96.91 196 ASP B C 1
ATOM 4007 O O . ASP B 1 196 ? 11.194 -28.643 2.327 1 96.91 196 ASP B O 1
ATOM 4011 N N . LEU B 1 197 ? 12.684 -27.173 1.584 1 97.6 197 LEU B N 1
ATOM 4012 C CA . LEU B 1 197 ? 12.747 -27.722 0.234 1 97.6 197 LEU B CA 1
ATOM 4013 C C . LEU B 1 197 ? 13.206 -29.176 0.258 1 97.6 197 LEU B C 1
ATOM 4015 O O . LEU B 1 197 ? 12.65 -30.019 -0.448 1 97.6 197 LEU B O 1
ATOM 4019 N N . ILE B 1 198 ? 14.194 -29.522 1.059 1 97.95 198 ILE B N 1
ATOM 4020 C CA . ILE B 1 198 ? 14.778 -30.859 1.051 1 97.95 198 ILE B CA 1
ATOM 4021 C C . ILE B 1 198 ? 13.724 -31.886 1.456 1 97.95 198 ILE B C 1
ATOM 4023 O O . ILE B 1 198 ? 13.59 -32.932 0.818 1 97.95 198 ILE B O 1
ATOM 4027 N N . ASN B 1 199 ? 12.973 -31.57 2.475 1 98.18 199 ASN B N 1
ATOM 4028 C CA . ASN B 1 199 ? 11.946 -32.51 2.911 1 98.18 199 ASN B CA 1
ATOM 4029 C C . ASN B 1 199 ? 10.815 -32.617 1.892 1 98.18 199 ASN B C 1
ATOM 4031 O O . ASN B 1 199 ? 10.226 -33.686 1.722 1 98.18 199 ASN B O 1
ATOM 4035 N N . GLU B 1 200 ? 10.509 -31.518 1.253 1 98.18 200 GLU B N 1
ATOM 4036 C CA . GLU B 1 200 ? 9.464 -31.558 0.235 1 98.18 200 GLU B CA 1
ATOM 4037 C C . GLU B 1 200 ? 9.902 -32.379 -0.974 1 98.18 200 GLU B C 1
ATOM 4039 O O . GLU B 1 200 ? 9.098 -33.105 -1.563 1 98.18 200 GLU B O 1
ATOM 4044 N N . VAL B 1 201 ? 11.158 -32.233 -1.346 1 98.4 201 VAL B N 1
ATOM 4045 C CA . VAL B 1 201 ? 11.683 -33.04 -2.443 1 98.4 201 VAL B CA 1
ATOM 4046 C C . VAL B 1 201 ? 11.603 -34.521 -2.079 1 98.4 201 VAL B C 1
ATOM 4048 O O . VAL B 1 201 ? 11.23 -35.352 -2.91 1 98.4 201 VAL B O 1
ATOM 4051 N N . ARG B 1 202 ? 11.927 -34.875 -0.853 1 97.93 202 ARG B N 1
ATOM 4052 C CA . ARG B 1 202 ? 11.824 -36.25 -0.374 1 97.93 202 ARG B CA 1
ATOM 4053 C C . ARG B 1 202 ? 10.388 -36.755 -0.466 1 97.93 202 ARG B C 1
ATOM 4055 O O . ARG B 1 202 ? 10.146 -37.87 -0.934 1 97.93 202 ARG B O 1
ATOM 4062 N N . LYS B 1 203 ? 9.509 -35.896 -0.006 1 97.96 203 LYS B N 1
ATOM 4063 C CA . LYS B 1 203 ? 8.089 -36.231 -0.034 1 97.96 203 LYS B CA 1
ATOM 4064 C C . LYS B 1 203 ? 7.621 -36.526 -1.457 1 97.96 203 LYS B C 1
ATOM 4066 O O . LYS B 1 203 ? 6.866 -37.473 -1.684 1 97.96 203 LYS B O 1
ATOM 4071 N N . ILE B 1 204 ? 8.046 -35.718 -2.381 1 98.56 204 ILE B N 1
ATOM 4072 C CA . ILE B 1 204 ? 7.676 -35.904 -3.78 1 98.56 204 ILE B CA 1
ATOM 4073 C C . ILE B 1 204 ? 8.293 -37.196 -4.31 1 98.56 204 ILE B C 1
ATOM 4075 O O . ILE B 1 204 ? 7.63 -37.968 -5.006 1 98.56 204 ILE B O 1
ATOM 4079 N N . SER B 1 205 ? 9.538 -37.447 -4.035 1 98.29 205 SER B N 1
ATOM 4080 C CA . SER B 1 205 ? 10.212 -38.674 -4.447 1 98.29 205 SER B CA 1
ATOM 4081 C C . SER B 1 205 ? 9.464 -39.908 -3.954 1 98.29 205 SER B C 1
ATOM 4083 O O . SER B 1 205 ? 9.248 -40.854 -4.713 1 98.29 205 SER B O 1
ATOM 4085 N N . ASP B 1 206 ? 9.098 -39.893 -2.652 1 97.66 206 ASP B N 1
ATOM 4086 C CA . ASP B 1 206 ? 8.366 -41.008 -2.058 1 97.66 206 ASP B CA 1
ATOM 4087 C C . ASP B 1 206 ? 7.017 -41.208 -2.746 1 97.66 206 ASP B C 1
ATOM 4089 O O . ASP B 1 206 ? 6.627 -42.34 -3.041 1 97.66 206 ASP B O 1
ATOM 4093 N N . PHE B 1 207 ? 6.343 -40.18 -2.993 1 98.22 207 PHE B N 1
ATOM 4094 C CA . PHE B 1 207 ? 5.029 -40.237 -3.622 1 98.22 207 PHE B CA 1
ATOM 4095 C C . PHE B 1 207 ? 5.123 -40.842 -5.018 1 98.22 207 PHE B C 1
ATOM 4097 O O . PHE B 1 207 ? 4.249 -41.609 -5.427 1 98.22 207 PHE B O 1
ATOM 4104 N N . LEU B 1 208 ? 6.195 -40.408 -5.746 1 97.57 208 LEU B N 1
ATOM 4105 C CA . LEU B 1 208 ? 6.386 -40.894 -7.108 1 97.57 208 LEU B CA 1
ATOM 4106 C C . LEU B 1 208 ? 6.994 -42.293 -7.106 1 97.57 208 LEU B C 1
ATOM 4108 O O . LEU B 1 208 ? 7.25 -42.865 -8.168 1 97.57 208 LEU B O 1
ATOM 4112 N N . GLU B 1 209 ? 7.276 -42.811 -5.866 1 95.9 209 GLU B N 1
ATOM 4113 C CA . GLU B 1 209 ? 7.81 -44.157 -5.678 1 95.9 209 GLU B CA 1
ATOM 4114 C C . GLU B 1 209 ? 9.139 -44.331 -6.408 1 95.9 209 GLU B C 1
ATOM 4116 O O . GLU B 1 209 ? 9.347 -45.329 -7.101 1 95.9 209 GLU B O 1
ATOM 4121 N N . LEU B 1 210 ? 9.879 -43.221 -6.124 1 92.42 210 LEU B N 1
ATOM 4122 C CA . LEU B 1 210 ? 11.216 -43.25 -6.708 1 92.42 210 LEU B CA 1
ATOM 4123 C C . LEU B 1 210 ? 12.267 -43.548 -5.644 1 92.42 210 LEU B C 1
ATOM 4125 O O . LEU B 1 210 ? 12.153 -43.087 -4.506 1 92.42 210 LEU B O 1
ATOM 4129 N N . GLU B 1 211 ? 12.985 -44.607 -5.701 1 87.85 211 GLU B N 1
ATOM 4130 C CA . GLU B 1 211 ? 14.039 -44.948 -4.75 1 87.85 211 GLU B CA 1
ATOM 4131 C C . GLU B 1 211 ? 15.282 -44.091 -4.973 1 87.85 211 GLU B C 1
ATOM 4133 O O . GLU B 1 211 ? 16.247 -44.539 -5.597 1 87.85 211 GLU B O 1
ATOM 4138 N N . ARG B 1 212 ? 15.158 -42.881 -4.396 1 91.93 212 ARG B N 1
ATOM 4139 C CA . ARG B 1 212 ? 16.316 -42.004 -4.545 1 91.93 212 ARG B CA 1
ATOM 4140 C C . ARG B 1 212 ? 17.063 -41.855 -3.225 1 91.93 212 ARG B C 1
ATOM 4142 O O . ARG B 1 212 ? 16.445 -41.754 -2.163 1 91.93 212 ARG B O 1
ATOM 4149 N N . ASN B 1 213 ? 18.306 -41.831 -3.315 1 94.41 213 ASN B N 1
ATOM 4150 C CA . ASN B 1 213 ? 19.098 -41.724 -2.094 1 94.41 213 ASN B CA 1
ATOM 4151 C C . ASN B 1 213 ? 19.167 -40.284 -1.595 1 94.41 213 ASN B C 1
ATOM 4153 O O . ASN B 1 213 ? 18.842 -39.351 -2.332 1 94.41 213 ASN B O 1
ATOM 4157 N N . GLU B 1 214 ? 19.666 -40.183 -0.426 1 96.11 214 GLU B N 1
ATOM 4158 C CA . GLU B 1 214 ? 19.68 -38.899 0.269 1 96.11 214 GLU B CA 1
ATOM 4159 C C . GLU B 1 214 ? 20.609 -37.907 -0.425 1 96.11 214 GLU B C 1
ATOM 4161 O O . GLU B 1 214 ? 20.356 -36.701 -0.415 1 96.11 214 GLU B O 1
ATOM 4166 N N . GLU B 1 215 ? 21.615 -38.355 -0.97 1 97.21 215 GLU B N 1
ATOM 4167 C CA . GLU B 1 215 ? 22.557 -37.479 -1.661 1 97.21 215 GLU B CA 1
ATOM 4168 C C . GLU B 1 215 ? 21.901 -36.799 -2.859 1 97.21 215 GLU B C 1
ATOM 4170 O O . GLU B 1 215 ? 22.083 -35.599 -3.074 1 97.21 215 GLU B O 1
ATOM 4175 N N . LEU B 1 216 ? 21.224 -37.557 -3.634 1 97.27 216 LEU B N 1
ATOM 4176 C CA . LEU B 1 216 ? 20.534 -36.991 -4.788 1 97.27 216 LEU B CA 1
ATOM 4177 C C . LEU B 1 216 ? 19.455 -36.008 -4.348 1 97.27 216 LEU B C 1
ATOM 4179 O O . LEU B 1 216 ? 19.27 -34.962 -4.974 1 97.27 216 LEU B O 1
ATOM 4183 N N . ILE B 1 217 ? 18.753 -36.32 -3.301 1 98 217 ILE B N 1
ATOM 4184 C CA . ILE B 1 217 ? 17.711 -35.444 -2.778 1 98 217 ILE B CA 1
ATOM 4185 C C . ILE B 1 217 ? 18.316 -34.098 -2.387 1 98 217 ILE B C 1
ATOM 4187 O O . ILE B 1 217 ? 17.759 -33.044 -2.703 1 98 217 ILE B O 1
ATOM 4191 N N . LYS B 1 218 ? 19.389 -34.175 -1.74 1 97.76 218 LYS B N 1
ATOM 4192 C CA . LYS B 1 218 ? 20.095 -32.958 -1.35 1 97.76 218 LYS B CA 1
ATOM 4193 C C . LYS B 1 218 ? 20.543 -32.165 -2.574 1 97.76 218 LYS B C 1
ATOM 4195 O O . LYS B 1 218 ? 20.391 -30.943 -2.618 1 97.76 218 LYS B O 1
ATOM 4200 N N . ASP B 1 219 ? 21.074 -32.867 -3.549 1 97.74 219 ASP B N 1
ATOM 4201 C CA . ASP B 1 219 ? 21.554 -32.218 -4.765 1 97.74 219 ASP B CA 1
ATOM 4202 C C . ASP B 1 219 ? 20.411 -31.532 -5.51 1 97.74 219 ASP B C 1
ATOM 4204 O O . ASP B 1 219 ? 20.567 -30.413 -6.001 1 97.74 219 ASP B O 1
ATOM 4208 N N . ILE B 1 220 ? 19.34 -32.2 -5.596 1 97.81 220 ILE B N 1
ATOM 4209 C CA . ILE B 1 220 ? 18.178 -31.642 -6.279 1 97.81 220 ILE B CA 1
ATOM 4210 C C . ILE B 1 220 ? 17.679 -30.411 -5.527 1 97.81 220 ILE B C 1
ATOM 4212 O O . ILE B 1 220 ? 17.352 -29.392 -6.14 1 97.81 220 ILE B O 1
ATOM 4216 N N . SER B 1 221 ? 17.647 -30.463 -4.221 1 97.7 221 SER B N 1
ATOM 4217 C CA . SER B 1 221 ? 17.202 -29.34 -3.401 1 97.7 221 SER B CA 1
ATOM 4218 C C . SER B 1 221 ? 18.087 -28.117 -3.613 1 97.7 221 SER B C 1
ATOM 4220 O O . SER B 1 221 ? 17.594 -26.987 -3.656 1 97.7 221 SER B O 1
ATOM 4222 N N . GLU B 1 222 ? 19.306 -28.321 -3.718 1 96.6 222 GLU B N 1
ATOM 4223 C CA . GLU B 1 222 ? 20.235 -27.217 -3.942 1 96.6 222 GLU B CA 1
ATOM 4224 C C . GLU B 1 222 ? 20.07 -26.633 -5.343 1 96.6 222 GLU B C 1
ATOM 4226 O O . GLU B 1 222 ? 20.137 -25.416 -5.525 1 96.6 222 GLU B O 1
ATOM 4231 N N . ARG B 1 223 ? 19.891 -27.508 -6.29 1 95.47 223 ARG B N 1
ATOM 4232 C CA . ARG B 1 223 ? 19.772 -27.103 -7.687 1 95.47 223 ARG B CA 1
ATOM 4233 C C . ARG B 1 223 ? 18.453 -26.379 -7.937 1 95.47 223 ARG B C 1
ATOM 4235 O O . ARG B 1 223 ? 18.337 -25.601 -8.886 1 95.47 223 ARG B O 1
ATOM 4242 N N . CYS B 1 224 ? 17.478 -26.587 -7.046 1 95.82 224 CYS B N 1
ATOM 4243 C CA . CYS B 1 224 ? 16.144 -26.047 -7.284 1 95.82 224 CYS B CA 1
ATOM 4244 C C . CYS B 1 224 ? 15.839 -24.904 -6.323 1 95.82 224 CYS B C 1
ATOM 4246 O O . CYS B 1 224 ? 14.675 -24.556 -6.116 1 95.82 224 CYS B O 1
ATOM 4248 N N . THR B 1 225 ? 16.872 -24.372 -5.743 1 93.49 225 THR B N 1
ATOM 4249 C CA . THR B 1 225 ? 16.672 -23.094 -5.069 1 93.49 225 THR B CA 1
ATOM 4250 C C . THR B 1 225 ? 16.334 -21.999 -6.076 1 93.49 225 THR B C 1
ATOM 4252 O O . THR B 1 225 ? 16.635 -22.127 -7.265 1 93.49 225 THR B O 1
ATOM 4255 N N . PHE B 1 226 ? 15.682 -21.033 -5.593 1 88.94 226 PHE B N 1
ATOM 4256 C CA . PHE B 1 226 ? 15.259 -19.962 -6.487 1 88.94 226 PHE B CA 1
ATOM 4257 C C . PHE B 1 226 ? 16.454 -19.366 -7.221 1 88.94 226 PHE B C 1
ATOM 4259 O O . PHE B 1 226 ? 16.407 -19.168 -8.437 1 88.94 226 PHE B O 1
ATOM 4266 N N . SER B 1 227 ? 17.496 -19.042 -6.496 1 88.39 227 SER B N 1
ATOM 4267 C CA . SER B 1 227 ? 18.686 -18.439 -7.089 1 88.39 227 SER B CA 1
ATOM 4268 C C . SER B 1 227 ? 19.294 -19.347 -8.152 1 88.39 227 SER B C 1
ATOM 4270 O O . SER B 1 227 ? 19.709 -18.877 -9.214 1 88.39 227 SER B O 1
ATOM 4272 N N . SER B 1 228 ? 19.352 -20.613 -7.869 1 90.82 228 SER B N 1
ATOM 4273 C CA . SER B 1 228 ? 19.921 -21.566 -8.816 1 90.82 228 SER B CA 1
ATOM 4274 C C . SER B 1 228 ? 19.069 -21.667 -10.077 1 90.82 228 SER B C 1
ATOM 4276 O O . SER B 1 228 ? 19.594 -21.634 -11.192 1 90.82 228 SER B O 1
ATOM 4278 N N . MET B 1 229 ? 17.787 -21.735 -9.9 1 89.57 229 MET B N 1
ATOM 4279 C CA . MET B 1 229 ? 16.895 -21.853 -11.049 1 89.57 229 MET B CA 1
ATOM 4280 C C . MET B 1 229 ? 16.915 -20.579 -11.887 1 89.57 229 MET B C 1
ATOM 4282 O O . MET B 1 229 ? 16.935 -20.641 -13.118 1 89.57 229 MET B O 1
ATOM 4286 N N . HIS B 1 230 ? 16.843 -19.469 -11.176 1 87.9 230 HIS B N 1
ATOM 4287 C CA . HIS B 1 230 ? 16.927 -18.19 -11.871 1 87.9 230 HIS B CA 1
ATOM 4288 C C . HIS B 1 230 ? 18.169 -18.124 -12.754 1 87.9 230 HIS B C 1
ATOM 4290 O O . HIS B 1 230 ? 18.082 -17.756 -13.927 1 87.9 230 HIS B O 1
ATOM 4296 N N . SER B 1 231 ? 19.298 -18.458 -12.233 1 86.53 231 SER B N 1
ATOM 4297 C CA . SER B 1 231 ? 20.561 -18.4 -12.962 1 86.53 231 SER B CA 1
ATOM 4298 C C . SER B 1 231 ? 20.569 -19.377 -14.133 1 86.53 231 SER B C 1
ATOM 4300 O O . SER B 1 231 ? 21.092 -19.066 -15.205 1 86.53 231 SER B O 1
ATOM 4302 N N . ARG B 1 232 ? 19.973 -20.492 -14.001 1 85.63 232 ARG B N 1
ATOM 4303 C CA . ARG B 1 232 ? 20.067 -21.554 -14.997 1 85.63 232 ARG B CA 1
ATOM 4304 C C . ARG B 1 232 ? 18.967 -21.421 -16.045 1 85.63 232 ARG B C 1
ATOM 4306 O O . ARG B 1 232 ? 19.19 -21.701 -17.225 1 85.63 232 ARG B O 1
ATOM 4313 N N . LYS B 1 233 ? 17.834 -20.927 -15.621 1 82.56 233 LYS B N 1
ATOM 4314 C CA . LYS B 1 233 ? 16.679 -21.058 -16.505 1 82.56 233 LYS B CA 1
ATOM 4315 C C . LYS B 1 233 ? 16.055 -19.696 -16.799 1 82.56 233 LYS B C 1
ATOM 4317 O O . LYS B 1 233 ? 15.174 -19.584 -17.653 1 82.56 233 LYS B O 1
ATOM 4322 N N . GLY B 1 234 ? 16.492 -18.659 -16.106 1 81.75 234 GLY B N 1
ATOM 4323 C CA . GLY B 1 234 ? 15.895 -17.341 -16.253 1 81.75 234 GLY B CA 1
ATOM 4324 C C . GLY B 1 234 ? 15.84 -16.868 -17.693 1 81.75 234 GLY B C 1
ATOM 4325 O O . GLY B 1 234 ? 14.846 -16.277 -18.121 1 81.75 234 GLY B O 1
ATOM 4326 N N . HIS B 1 235 ? 16.811 -17.208 -18.448 1 77.07 235 HIS B N 1
ATOM 4327 C CA . HIS B 1 235 ? 16.914 -16.748 -19.829 1 77.07 235 HIS B CA 1
ATOM 4328 C C . HIS B 1 235 ? 15.923 -17.479 -20.728 1 77.07 235 HIS B C 1
ATOM 4330 O O . HIS B 1 235 ? 15.589 -16.997 -21.812 1 77.07 235 HIS B O 1
ATOM 4336 N N . LEU B 1 236 ? 15.337 -18.621 -20.244 1 74.64 236 LEU B N 1
ATOM 4337 C CA . LEU B 1 236 ? 14.433 -19.431 -21.053 1 74.64 236 LEU B CA 1
ATOM 4338 C C . LEU B 1 236 ? 12.987 -18.987 -20.861 1 74.64 236 LEU B C 1
ATOM 4340 O O . LEU B 1 236 ? 12.104 -19.387 -21.624 1 74.64 236 LEU B O 1
ATOM 4344 N N . THR B 1 237 ? 12.761 -18.23 -19.908 1 76.44 237 THR B N 1
ATOM 4345 C CA . THR B 1 237 ? 11.384 -17.886 -19.574 1 76.44 237 THR B CA 1
ATOM 4346 C C . THR B 1 237 ? 11.027 -16.502 -20.108 1 76.44 237 THR B C 1
ATOM 4348 O O . THR B 1 237 ? 9.951 -15.976 -19.816 1 76.44 237 THR B O 1
ATOM 4351 N N . GLY B 1 238 ? 11.795 -16 -20.976 1 76.91 238 GLY B N 1
ATOM 4352 C CA . GLY B 1 238 ? 11.575 -14.651 -21.472 1 76.91 238 GLY B CA 1
ATOM 4353 C C . GLY B 1 238 ? 12.197 -13.583 -20.592 1 76.91 238 GLY B C 1
ATOM 4354 O O . GLY B 1 238 ? 12.379 -13.79 -19.39 1 76.91 238 GLY B O 1
ATOM 4355 N N . LEU B 1 239 ? 12.675 -12.59 -21.21 1 74.66 239 LEU B N 1
ATOM 4356 C CA . LEU B 1 239 ? 13.288 -11.47 -20.505 1 74.66 239 LEU B CA 1
ATOM 4357 C C . LEU B 1 239 ? 12.534 -10.174 -20.783 1 74.66 239 LEU B C 1
ATOM 4359 O O . LEU B 1 239 ? 12.08 -9.944 -21.907 1 74.66 239 LEU B O 1
ATOM 4363 N N . ALA B 1 240 ? 12.17 -9.522 -19.722 1 72.84 240 ALA B N 1
ATOM 4364 C CA . ALA B 1 240 ? 11.664 -8.155 -19.816 1 72.84 240 ALA B CA 1
ATOM 4365 C C . ALA B 1 240 ? 12.596 -7.176 -19.108 1 72.84 240 ALA B C 1
ATOM 4367 O O . ALA B 1 240 ? 12.842 -7.302 -17.906 1 72.84 240 ALA B O 1
ATOM 4368 N N . ASP B 1 241 ? 13.047 -6.204 -19.867 1 73.21 241 ASP B N 1
ATOM 4369 C CA . ASP B 1 241 ? 13.994 -5.222 -19.347 1 73.21 241 ASP B CA 1
ATOM 4370 C C . ASP B 1 241 ? 15.193 -5.907 -18.695 1 73.21 241 ASP B C 1
ATOM 4372 O O . ASP B 1 241 ? 15.609 -5.53 -17.597 1 73.21 241 ASP B O 1
ATOM 4376 N N . GLY B 1 242 ? 15.567 -6.979 -19.323 1 72.28 242 GLY B N 1
ATOM 4377 C CA . GLY B 1 242 ? 16.763 -7.683 -18.889 1 72.28 242 GLY B CA 1
ATOM 4378 C C . GLY B 1 242 ? 16.521 -8.595 -17.702 1 72.28 242 GLY B C 1
ATOM 4379 O O . GLY B 1 242 ? 17.458 -9.194 -17.171 1 72.28 242 GLY B O 1
ATOM 4380 N N . GLN B 1 243 ? 15.308 -8.688 -17.282 1 77.45 243 GLN B N 1
ATOM 4381 C CA . GLN B 1 243 ? 14.994 -9.529 -16.132 1 77.45 243 GLN B CA 1
ATOM 4382 C C . GLN B 1 243 ? 14.053 -10.665 -16.522 1 77.45 243 GLN B C 1
ATOM 4384 O O . GLN B 1 243 ? 13.196 -10.497 -17.392 1 77.45 243 GLN B O 1
ATOM 4389 N N . SER B 1 244 ? 14.342 -11.757 -15.845 1 82.82 244 SER B N 1
ATOM 4390 C CA . SER B 1 244 ? 13.49 -12.917 -16.086 1 82.82 244 SER B CA 1
ATOM 4391 C C . SER B 1 244 ? 12.037 -12.62 -15.728 1 82.82 244 SER B C 1
ATOM 4393 O O . SER B 1 244 ? 11.762 -11.979 -14.711 1 82.82 244 SER B O 1
ATOM 4395 N N . ILE B 1 245 ? 11.157 -13.112 -16.505 1 81.82 245 ILE B N 1
ATOM 4396 C CA . ILE B 1 245 ? 9.729 -12.883 -16.316 1 81.82 245 ILE B CA 1
ATOM 4397 C C . ILE B 1 245 ? 9.203 -13.795 -15.21 1 81.82 245 ILE B C 1
ATOM 4399 O O . ILE B 1 245 ? 8.375 -13.379 -14.396 1 81.82 245 ILE B O 1
ATOM 4403 N N . MET B 1 246 ? 9.735 -15.017 -15.249 1 83.52 246 MET B N 1
ATOM 4404 C CA . MET B 1 246 ? 9.178 -16.042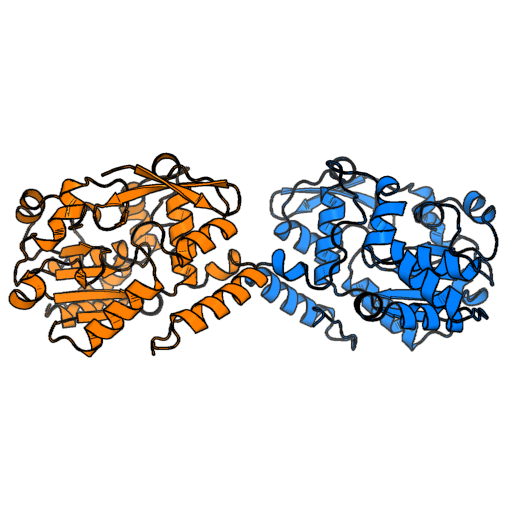 -14.371 1 83.52 246 MET B CA 1
ATOM 4405 C C . MET B 1 246 ? 9.888 -16.047 -13.022 1 83.52 246 MET B C 1
ATOM 4407 O O . MET B 1 246 ? 9.34 -16.527 -12.028 1 83.52 246 MET B O 1
ATOM 4411 N N . TYR B 1 247 ? 11.099 -15.592 -12.981 1 85.28 247 TYR B N 1
ATOM 4412 C CA . TYR B 1 247 ? 11.89 -15.622 -11.756 1 85.28 247 TYR B CA 1
ATOM 4413 C C . TYR B 1 247 ? 12.175 -14.211 -11.255 1 85.28 247 TYR B C 1
ATOM 4415 O O . TYR B 1 247 ? 13.297 -13.716 -11.382 1 85.28 247 TYR B O 1
ATOM 4423 N N . ARG B 1 248 ? 11.298 -13.634 -10.669 1 84.8 248 ARG B N 1
ATOM 4424 C CA . ARG B 1 248 ? 11.452 -12.262 -10.196 1 84.8 248 ARG B CA 1
ATOM 4425 C C . ARG B 1 248 ? 12.018 -12.231 -8.781 1 84.8 248 ARG B C 1
ATOM 4427 O O . ARG B 1 248 ? 13.221 -12.043 -8.592 1 84.8 248 ARG B O 1
ATOM 4434 N N . LYS B 1 249 ? 11.144 -12.63 -7.746 1 82.09 249 LYS B N 1
ATOM 4435 C CA . LYS B 1 249 ? 11.6 -12.648 -6.359 1 82.09 249 LYS B CA 1
ATOM 4436 C C . LYS B 1 249 ? 11.351 -14.009 -5.716 1 82.09 249 LYS B C 1
ATOM 4438 O O . LYS B 1 249 ? 12.151 -14.472 -4.9 1 82.09 249 LYS B O 1
ATOM 4443 N N . GLY B 1 250 ? 10.253 -14.649 -6.155 1 84.31 250 GLY B N 1
ATOM 4444 C CA . GLY B 1 250 ? 9.877 -15.937 -5.594 1 84.31 250 GLY B CA 1
ATOM 4445 C C . GLY B 1 250 ? 9.661 -15.894 -4.093 1 84.31 250 GLY B C 1
ATOM 4446 O O . GLY B 1 250 ? 9.56 -16.938 -3.445 1 84.31 250 GLY B O 1
ATOM 4447 N N . ASP B 1 251 ? 9.54 -14.727 -3.526 1 89.5 251 ASP B N 1
ATOM 4448 C CA . ASP B 1 251 ? 9.495 -14.567 -2.076 1 89.5 251 ASP B CA 1
ATOM 4449 C C . ASP B 1 251 ? 8.072 -14.741 -1.549 1 89.5 251 ASP B C 1
ATOM 4451 O O . ASP B 1 251 ? 7.106 -14.375 -2.221 1 89.5 251 ASP B O 1
ATOM 4455 N N . VAL B 1 252 ? 8.037 -15.337 -0.376 1 95.98 252 VAL B N 1
ATOM 4456 C CA . VAL B 1 252 ? 6.785 -15.38 0.372 1 95.98 252 VAL B CA 1
ATOM 4457 C C . VAL B 1 252 ? 6.63 -14.102 1.193 1 95.98 252 VAL B C 1
ATOM 4459 O O . VAL B 1 252 ? 7.537 -13.721 1.938 1 95.98 252 VAL B O 1
ATOM 4462 N N . GLY B 1 253 ? 5.484 -13.446 1.022 1 97.43 253 GLY B N 1
ATOM 4463 C CA . GLY B 1 253 ? 5.229 -12.253 1.814 1 97.43 253 GLY B CA 1
ATOM 4464 C C . GLY B 1 253 ? 5.463 -10.966 1.047 1 97.43 253 GLY B C 1
ATOM 4465 O O . GLY B 1 253 ? 5.207 -9.875 1.561 1 97.43 253 GLY B O 1
ATOM 4466 N N . ASP B 1 254 ? 5.937 -11.062 -0.179 1 96.69 254 ASP B N 1
ATOM 4467 C CA . ASP B 1 254 ? 6.225 -9.859 -0.954 1 96.69 254 ASP B CA 1
ATOM 4468 C C . ASP B 1 254 ? 4.952 -9.06 -1.222 1 96.69 254 ASP B C 1
ATOM 4470 O O . ASP B 1 254 ? 5.017 -7.884 -1.587 1 96.69 254 ASP B O 1
ATOM 4474 N N . TRP B 1 255 ? 3.79 -9.689 -1.081 1 98.25 255 TRP B N 1
ATOM 4475 C CA . TRP B 1 255 ? 2.515 -9.006 -1.269 1 98.25 255 TRP B CA 1
ATOM 4476 C C . TRP B 1 255 ? 2.415 -7.78 -0.367 1 98.25 255 TRP B C 1
ATOM 4478 O O . TRP B 1 255 ? 1.771 -6.791 -0.723 1 98.25 255 TRP B O 1
ATOM 4488 N N . LYS B 1 256 ? 3.067 -7.719 0.752 1 97.9 256 LYS B N 1
ATOM 4489 C CA . LYS B 1 256 ? 3.01 -6.61 1.701 1 97.9 256 LYS B CA 1
ATOM 4490 C C . LYS B 1 256 ? 3.561 -5.329 1.082 1 97.9 256 LYS B C 1
ATOM 4492 O O . LYS B 1 256 ? 3.208 -4.227 1.507 1 97.9 256 LYS B O 1
ATOM 4497 N N . ASN B 1 257 ? 4.418 -5.429 0.121 1 97.04 257 ASN B N 1
ATOM 4498 C CA . ASN B 1 257 ? 5.021 -4.278 -0.542 1 97.04 257 ASN B CA 1
ATOM 4499 C C . ASN B 1 257 ? 4.141 -3.759 -1.676 1 97.04 257 ASN B C 1
ATOM 4501 O O . ASN B 1 257 ? 4.431 -2.716 -2.265 1 97.04 257 ASN B O 1
ATOM 4505 N N . TRP B 1 258 ? 3.081 -4.449 -1.951 1 97.6 258 TRP B N 1
ATOM 4506 C CA . TRP B 1 258 ? 2.246 -4.099 -3.095 1 97.6 258 TRP B CA 1
ATOM 4507 C C . TRP B 1 258 ? 0.86 -3.652 -2.642 1 97.6 258 TRP B C 1
ATOM 4509 O O . TRP B 1 258 ? 0.331 -2.653 -3.135 1 97.6 258 TRP B O 1
ATOM 4519 N N . PHE B 1 259 ? 0.252 -4.368 -1.683 1 98.69 259 PHE B N 1
ATOM 4520 C CA . PHE B 1 259 ? -1.075 -4.029 -1.183 1 98.69 259 PHE B CA 1
ATOM 4521 C C . PHE B 1 259 ? -1.019 -2.791 -0.296 1 98.69 259 PHE B C 1
ATOM 4523 O O . PHE B 1 259 ? -0.258 -2.749 0.673 1 98.69 259 PHE B O 1
ATOM 4530 N N . THR B 1 260 ? -1.741 -1.842 -0.666 1 98.46 260 THR B N 1
ATOM 4531 C CA . THR B 1 260 ? -2.007 -0.83 0.351 1 98.46 260 THR B CA 1
ATOM 4532 C C . THR B 1 260 ? -2.795 -1.426 1.514 1 98.46 260 THR B C 1
ATOM 4534 O O . THR B 1 260 ? -3.348 -2.522 1.399 1 98.46 260 THR B O 1
ATOM 4537 N N . VAL B 1 261 ? -2.849 -0.714 2.603 1 98.37 261 VAL B N 1
ATOM 4538 C CA . VAL B 1 261 ? -3.615 -1.189 3.751 1 98.37 261 VAL B CA 1
ATOM 4539 C C . VAL B 1 261 ? -5.081 -1.357 3.359 1 98.37 261 VAL B C 1
ATOM 4541 O O . VAL B 1 261 ? -5.707 -2.366 3.693 1 98.37 261 VAL B O 1
ATOM 4544 N N . ALA B 1 262 ? -5.629 -0.381 2.643 1 98.16 262 ALA B N 1
ATOM 4545 C CA . ALA B 1 262 ? -7.022 -0.446 2.208 1 98.16 262 ALA B CA 1
ATOM 4546 C C . ALA B 1 262 ? -7.256 -1.644 1.293 1 98.16 262 ALA B C 1
ATOM 4548 O O . ALA B 1 262 ? -8.27 -2.335 1.412 1 98.16 262 ALA B O 1
ATOM 4549 N N . GLU B 1 263 ? -6.345 -1.904 0.375 1 98.48 263 GLU B N 1
ATOM 4550 C CA . GLU B 1 263 ? -6.456 -3.043 -0.533 1 98.48 263 GLU B CA 1
ATOM 4551 C C . GLU B 1 263 ? -6.411 -4.363 0.23 1 98.48 263 GLU B C 1
ATOM 4553 O O . GLU B 1 263 ? -7.149 -5.297 -0.09 1 98.48 263 GLU B O 1
ATOM 4558 N N . ASN B 1 264 ? -5.452 -4.461 1.148 1 98.68 264 ASN B N 1
ATOM 4559 C CA . ASN B 1 264 ? -5.367 -5.665 1.968 1 98.68 264 ASN B CA 1
ATOM 4560 C C . ASN B 1 264 ? -6.667 -5.922 2.724 1 98.68 264 ASN B C 1
ATOM 4562 O O . ASN B 1 264 ? -7.14 -7.058 2.788 1 98.68 264 ASN B O 1
ATOM 4566 N N . GLU B 1 265 ? -7.231 -4.845 3.361 1 98.41 265 GLU B N 1
ATOM 4567 C CA . GLU B 1 265 ? -8.487 -4.986 4.092 1 98.41 265 GLU B CA 1
ATOM 4568 C C . GLU B 1 265 ? -9.618 -5.422 3.165 1 98.41 265 GLU B C 1
ATOM 4570 O O . GLU B 1 265 ? -10.405 -6.307 3.51 1 98.41 265 GLU B O 1
ATOM 4575 N N . TRP B 1 266 ? -9.702 -4.813 2.036 1 98.51 266 TRP B N 1
ATOM 4576 C CA . TRP B 1 266 ? -10.704 -5.188 1.044 1 98.51 266 TRP B CA 1
ATOM 4577 C C . TRP B 1 266 ? -10.538 -6.644 0.625 1 98.51 266 TRP B C 1
ATOM 4579 O O . TRP B 1 266 ? -11.514 -7.397 0.573 1 98.51 266 TRP B O 1
ATOM 4589 N N . PHE B 1 267 ? -9.33 -7.056 0.324 1 98.74 267 PHE B N 1
ATOM 4590 C CA . PHE B 1 267 ? -9.062 -8.417 -0.126 1 98.74 267 PHE B CA 1
ATOM 4591 C C . PHE B 1 267 ? -9.447 -9.428 0.947 1 98.74 267 PHE B C 1
ATOM 4593 O O . PHE B 1 267 ? -9.969 -10.501 0.637 1 98.74 267 PHE B O 1
ATOM 4600 N N . ASP B 1 268 ? -9.118 -9.094 2.167 1 98.4 268 ASP B N 1
ATOM 4601 C CA . ASP B 1 268 ? -9.472 -9.984 3.268 1 98.4 268 ASP B CA 1
ATOM 4602 C C . ASP B 1 268 ? -10.979 -10.228 3.315 1 98.4 268 ASP B C 1
ATOM 4604 O O . ASP B 1 268 ? -11.424 -11.34 3.603 1 98.4 268 ASP B O 1
ATOM 4608 N N . GLU B 1 269 ? -11.75 -9.212 3.073 1 98.52 269 GLU B N 1
ATOM 4609 C CA . GLU B 1 269 ? -13.201 -9.371 3.031 1 98.52 269 GLU B CA 1
ATOM 4610 C C . GLU B 1 269 ? -13.625 -10.255 1.862 1 98.52 269 GLU B C 1
ATOM 4612 O O . GLU B 1 269 ? -14.508 -11.104 2.006 1 98.52 269 GLU B O 1
ATOM 4617 N N . VAL B 1 270 ? -13.065 -10.005 0.712 1 98.35 270 VAL B N 1
ATOM 4618 C CA . VAL B 1 270 ? -13.335 -10.815 -0.471 1 98.35 270 VAL B CA 1
ATOM 4619 C C . VAL B 1 270 ? -13.005 -12.278 -0.182 1 98.35 270 VAL B C 1
ATOM 4621 O O . VAL B 1 270 ? -13.798 -13.172 -0.486 1 98.35 270 VAL B O 1
ATOM 4624 N N . TYR B 1 271 ? -11.844 -12.514 0.392 1 98.36 271 TYR B N 1
ATOM 4625 C CA . TYR B 1 271 ? -11.397 -13.863 0.719 1 98.36 271 TYR B CA 1
ATOM 4626 C C . TYR B 1 271 ? -12.378 -14.549 1.661 1 98.36 271 TYR B C 1
ATOM 4628 O O . TYR B 1 271 ? -12.744 -15.708 1.451 1 98.36 271 TYR B O 1
ATOM 4636 N N . LYS B 1 272 ? -12.753 -13.827 2.703 1 97.93 272 LYS B N 1
ATOM 4637 C CA . LYS B 1 272 ? -13.691 -14.376 3.678 1 97.93 272 LYS B CA 1
ATOM 4638 C C . LYS B 1 272 ? -14.99 -14.811 3.006 1 97.93 272 LYS B C 1
ATOM 4640 O O . LYS B 1 272 ? -15.535 -15.87 3.323 1 97.93 272 LYS B O 1
ATOM 4645 N N . GLU B 1 273 ? -15.46 -14.02 2.136 1 98.14 273 GLU B N 1
ATOM 4646 C CA . GLU B 1 273 ? -16.713 -14.321 1.449 1 98.14 273 GLU B CA 1
ATOM 4647 C C . GLU B 1 273 ? -16.543 -15.485 0.477 1 98.14 273 GLU B C 1
ATOM 4649 O O . GLU B 1 273 ? -17.316 -16.445 0.508 1 98.14 273 GLU B O 1
ATOM 4654 N N . LYS B 1 274 ? -15.569 -15.475 -0.358 1 97.79 274 LYS B N 1
ATOM 4655 C CA . LYS B 1 274 ? -15.398 -16.443 -1.438 1 97.79 274 LYS B CA 1
ATOM 4656 C C . LYS B 1 274 ? -14.927 -17.79 -0.9 1 97.79 274 LYS B C 1
ATOM 4658 O O . LYS B 1 274 ? -15.201 -18.834 -1.497 1 97.79 274 LYS B O 1
ATOM 4663 N N . MET B 1 275 ? -14.243 -17.804 0.257 1 98.08 275 MET B N 1
ATOM 4664 C CA . MET B 1 275 ? -13.675 -19.039 0.79 1 98.08 275 MET B CA 1
ATOM 4665 C C . MET B 1 275 ? -14.435 -19.498 2.029 1 98.08 275 MET B C 1
ATOM 4667 O O . MET B 1 275 ? -13.927 -20.302 2.812 1 98.08 275 MET B O 1
ATOM 4671 N N . LYS B 1 276 ? -15.578 -18.946 2.233 1 97.1 276 LYS B N 1
ATOM 4672 C CA . LYS B 1 276 ? -16.342 -19.208 3.45 1 97.1 276 LYS B CA 1
ATOM 4673 C C . LYS B 1 276 ? -16.601 -20.702 3.625 1 97.1 276 LYS B C 1
ATOM 4675 O O . LYS B 1 276 ? -16.709 -21.191 4.751 1 97.1 276 LYS B O 1
ATOM 4680 N N . ASP B 1 277 ? -16.675 -21.506 2.529 1 95.94 277 ASP B N 1
ATOM 4681 C CA . ASP B 1 277 ? -17.001 -22.927 2.598 1 95.94 277 ASP B CA 1
ATOM 4682 C C . ASP B 1 277 ? -15.741 -23.784 2.504 1 95.94 277 ASP B C 1
ATOM 4684 O O . ASP B 1 277 ? -15.824 -25.001 2.326 1 95.94 277 ASP B O 1
ATOM 4688 N N . SER B 1 278 ? -14.59 -23.164 2.533 1 97.22 278 SER B N 1
ATOM 4689 C CA . SER B 1 278 ? -13.324 -23.882 2.424 1 97.22 278 SER B CA 1
ATOM 4690 C C . SER B 1 278 ? -12.632 -23.991 3.779 1 97.22 278 SER B C 1
ATOM 4692 O O . SER B 1 278 ? -12.78 -23.112 4.63 1 97.22 278 SER B O 1
ATOM 4694 N N . ASN B 1 279 ? -11.907 -25.029 4.005 1 95.12 279 ASN B N 1
ATOM 4695 C CA . ASN B 1 279 ? -11.132 -25.217 5.226 1 95.12 279 ASN B CA 1
ATOM 4696 C C . ASN B 1 279 ? -9.643 -24.987 4.986 1 95.12 279 ASN B C 1
ATOM 4698 O O . ASN B 1 279 ? -8.821 -25.237 5.87 1 95.12 279 ASN B O 1
ATOM 4702 N N . LEU B 1 280 ? -9.326 -24.553 3.808 1 96.6 280 LEU B N 1
ATOM 4703 C CA . LEU B 1 280 ? -7.923 -24.349 3.463 1 96.6 280 LEU B CA 1
ATOM 4704 C C . LEU B 1 280 ? -7.333 -23.185 4.251 1 96.6 280 LEU B C 1
ATOM 4706 O O . LEU B 1 280 ? -8.009 -22.18 4.482 1 96.6 280 LEU B O 1
ATOM 4710 N N . LYS B 1 281 ? -6.107 -23.354 4.645 1 94.7 281 LYS B N 1
ATOM 4711 C CA . LYS B 1 281 ? -5.328 -22.307 5.3 1 94.7 281 LYS B CA 1
ATOM 4712 C C . LYS B 1 281 ? -4.06 -21.99 4.513 1 94.7 281 LYS B C 1
ATOM 4714 O O . LYS B 1 281 ? -3.414 -22.893 3.977 1 94.7 281 LYS B O 1
ATOM 4719 N N . PHE B 1 282 ? -3.755 -20.791 4.486 1 97 282 PHE B N 1
ATOM 4720 C CA . PHE B 1 282 ? -2.575 -20.378 3.735 1 97 282 PHE B CA 1
ATOM 4721 C C . PHE B 1 282 ? -1.61 -19.605 4.625 1 97 282 PHE B C 1
ATOM 4723 O O . PHE B 1 282 ? -2.029 -18.943 5.576 1 97 282 PHE B O 1
ATOM 4730 N N . VAL B 1 283 ? -0.375 -19.721 4.318 1 96.67 283 VAL B N 1
ATOM 4731 C CA . VAL B 1 283 ? 0.699 -18.989 4.982 1 96.67 283 VAL B CA 1
ATOM 4732 C C . VAL B 1 283 ? 1.07 -17.757 4.16 1 96.67 283 VAL B C 1
ATOM 4734 O O . VAL B 1 283 ? 1.41 -17.87 2.98 1 96.67 283 VAL B O 1
ATOM 4737 N N . TYR B 1 284 ? 1.063 -16.602 4.794 1 97.04 284 TYR B N 1
ATOM 4738 C CA . TYR B 1 284 ? 1.222 -15.37 4.029 1 97.04 284 TYR B CA 1
ATOM 4739 C C . TYR B 1 284 ? 2.6 -14.761 4.257 1 97.04 284 TYR B C 1
ATOM 4741 O O . TYR B 1 284 ? 3.002 -13.837 3.546 1 97.04 284 TYR B O 1
ATOM 4749 N N . GLU B 1 285 ? 3.281 -15.24 5.221 1 94.51 285 GLU B N 1
ATOM 4750 C CA . GLU B 1 285 ? 4.653 -14.824 5.496 1 94.51 285 GLU B CA 1
ATOM 4751 C C . GLU B 1 285 ? 5.454 -15.953 6.139 1 94.51 285 GLU B C 1
ATOM 4753 O O . GLU B 1 285 ? 4.893 -16.796 6.843 1 94.51 285 GLU B O 1
ATOM 4758 N N . LEU B 1 286 ? 6.693 -15.951 5.751 1 90.95 286 LEU B N 1
ATOM 4759 C CA . LEU B 1 286 ? 7.571 -16.915 6.405 1 90.95 286 LEU B CA 1
ATOM 4760 C C . LEU B 1 286 ? 8.429 -16.236 7.468 1 90.95 286 LEU B C 1
ATOM 4762 O O . LEU B 1 286 ? 8.869 -15.099 7.283 1 90.95 286 LEU B O 1
ATOM 4766 N N . LYS B 1 287 ? 8.341 -16.59 8.707 1 71.68 287 LYS B N 1
ATOM 4767 C CA . LYS B 1 287 ? 9.101 -16.063 9.837 1 71.68 287 LYS B CA 1
ATOM 4768 C C . LYS B 1 287 ? 10.536 -16.582 9.824 1 71.68 287 LYS B C 1
ATOM 4770 O O . LYS B 1 287 ? 10.784 -17.728 9.443 1 71.68 287 LYS B O 1
#

Sequence (574 aa):
MALVKIPDSSGNTVVVRKLKDGRLMPKFDPEVLENVKSLKLREDDVIILAYPKSGTHWLFEIAQMLKLGTTDVPVVSKSDFMIEYVKQDILDAKPLPRILNTHYRFHDLPTDIHTKKPKILYIRRNPKDASVSFYNHTIKLSKYYEYSGQFSDYLRLWVEGVDYGSWFDYVKEYEEVCQNSDLDILSLEYEQLKKDLINEVRKISDFLELERNEELIKDISERCTFSSMHSRKGHLTGLADGQSIMYRKGDVGDWKNWFTVAENEWFDEVYKEKMKDSNLKFVYELKMALVKIPDSSGNTVVVRKLKDGRLMPKFDPEVLENVKSLKLREDDVIILAYPKSGTHWLFEIAQMLKLGTTDVPVVSKSDFMIEYVKQDILDAKPLPRILNTHYRFHDLPTDIHTKKPKILYIRRNPKDASVSFYNHTIKLSKYYEYSGQFSDYLRLWVEGVDYGSWFDYVKEYEEVCQNSDLDILSLEYEQLKKDLINEVRKISDFLELERNEELIKDISERCTFSSMHSRKGHLTGLADGQSIMYRKGDVGDWKNWFTVAENEWFDEVYKEKMKDSNLKFVYELK

Organism: Lottia gigantea (NCBI:txid225164)

Nearest PDB structures (foldseek):
  3ckl-assembly1_A  TM=8.973E-01  e=9.649E-24  Homo sapiens
  3ckl-assembly2_B  TM=8.451E-01  e=1.073E-22  Homo sapiens
  1g3m-assembly1_B  TM=9.033E-01  e=1.057E-21  Homo sapiens
  2gwh-assembly1_A  TM=8.782E-01  e=9.240E-21  Homo sapiens
  2ad1-assembly1_A  TM=8.708E-01  e=1.716E-17  Homo sapiens

pLDDT: mean 94.73, std 5.38, range [71.37, 98.82]